Protein AF-A0A0N4X995-F1 (afdb_monomer_lite)

Sequence (383 aa):
MVPFNIDYQETLGSHFMSFIDLSMVNELYGCKKICEATKSAQCEMGGFPNPNDCSKCVCPGGYAGDTCNERPDEGCGSKIDATPEWKELTDVLGNYGVWQPLEDYTKCYYWIESPENTDIVVEIVSLVGHQAVDGCIFTGVEIKTNEDQKLTGFRFCAPQDAGKTLVSSSNRVPIITWNKIARSTTVLRFRHVPAAKPRPSSSTHRKTIERSTTTSSTKTPSSTAPTPSTAPPPCTTTDHPSSVLFQMSIAIVQAGSILYDTPATLDKLERLTKEATDKGAKLVLFPEAFIGGYPKGSDFGIVLGTRSMEGREEFSKYFNSAIEENGAESRRIAEIAITNNVFIVVGVVERSGGTLYCSVLTNTACSYGRRVVISLVTKSMIS

Radius of gyration: 27.76 Å; chains: 1; bounding box: 77×56×67 Å

Secondary structure (DSSP, 8-state):
---SSGGGGGGTT-SSPPHHHHHHHHHHTTGGGTS-TTTS----TT-EEETTEEEEEE--TT-BSTTS-B---SSB--EEE--SS-EEEEEEES-TT--S--SSPEEEEEEEE--TTEEEEEEEEEEET----GGG-SEEEEE---SSTTS--EEE--GGGTT-EEE-SSSEEEEEEEESSS-EEEEEEEEEEE-SSPPPP-------------------------PPPP-PPP-------S-------EEE------TT-HHHHHHHHHHHHHHHHHTT-SEEEPPTTTBT---TT--TTEETTEE-HHHHHHHHHHHHHSBPTTSHHHHHHHHHHHHTT-EEEEEEEEEETTEEEEEEEEE----SSS---EEEEEEEE--

Organism: Haemonchus placei (NCBI:txid6290)

pLDDT: mean 83.09, std 21.85, range [25.02, 98.69]

Structure (mmCIF, N/CA/C/O backbone):
data_AF-A0A0N4X995-F1
#
_entry.id   AF-A0A0N4X995-F1
#
loop_
_atom_site.group_PDB
_atom_site.id
_atom_site.type_symbol
_atom_site.label_atom_id
_atom_site.label_alt_id
_atom_site.label_comp_id
_atom_site.label_asym_id
_atom_site.label_entity_id
_atom_site.label_seq_id
_atom_site.pdbx_PDB_ins_code
_atom_site.Cartn_x
_atom_site.Cartn_y
_atom_site.Cartn_z
_atom_site.occupancy
_atom_site.B_iso_or_equiv
_atom_site.auth_seq_id
_atom_site.auth_comp_id
_atom_site.auth_asym_id
_atom_site.auth_atom_id
_atom_site.pdbx_PDB_model_num
ATOM 1 N N . MET A 1 1 ? -7.327 -13.529 2.791 1.00 57.66 1 MET A N 1
ATOM 2 C CA . MET A 1 1 ? -8.055 -12.453 2.080 1.00 57.66 1 MET A CA 1
ATOM 3 C C . MET A 1 1 ? -7.644 -12.542 0.618 1.00 57.66 1 MET A C 1
ATOM 5 O O . MET A 1 1 ? -6.466 -12.756 0.389 1.00 57.66 1 MET A O 1
ATOM 9 N N . VAL A 1 2 ? -8.572 -12.461 -0.337 1.00 74.75 2 VAL A N 1
ATOM 10 C CA . VAL A 1 2 ? -8.258 -12.496 -1.780 1.00 74.75 2 VAL A CA 1
ATOM 11 C C . VAL A 1 2 ? -8.734 -11.171 -2.380 1.00 74.75 2 VAL A C 1
ATOM 13 O O . VAL A 1 2 ? -9.873 -10.783 -2.101 1.00 74.75 2 VAL A O 1
ATOM 16 N N . PRO A 1 3 ? -7.895 -10.435 -3.126 1.00 78.69 3 PRO A N 1
ATOM 17 C CA . PRO A 1 3 ? -8.288 -9.158 -3.698 1.00 78.69 3 PRO A CA 1
ATOM 18 C C . PRO A 1 3 ? -9.277 -9.356 -4.850 1.00 78.69 3 PRO A C 1
ATOM 20 O O . PRO A 1 3 ? -9.243 -10.356 -5.562 1.00 78.69 3 PRO A O 1
ATOM 23 N N . PHE A 1 4 ? -10.149 -8.367 -5.062 1.00 83.75 4 PHE A N 1
ATOM 24 C CA . PHE A 1 4 ? -11.090 -8.377 -6.187 1.00 83.75 4 PHE A CA 1
ATOM 25 C C . PHE A 1 4 ? -10.369 -8.405 -7.544 1.00 83.75 4 PHE A C 1
ATOM 27 O O . PHE A 1 4 ? -10.799 -9.091 -8.467 1.00 83.75 4 PHE A O 1
ATOM 34 N N . ASN A 1 5 ? -9.259 -7.671 -7.657 1.00 86.81 5 ASN A N 1
ATOM 35 C CA . ASN A 1 5 ? -8.342 -7.789 -8.782 1.00 86.81 5 ASN A CA 1
ATOM 36 C C . ASN A 1 5 ? -7.167 -8.679 -8.364 1.00 86.81 5 ASN A C 1
ATOM 38 O O . ASN A 1 5 ? -6.407 -8.311 -7.469 1.00 86.81 5 ASN A O 1
ATOM 42 N N . ILE A 1 6 ? -7.029 -9.822 -9.034 1.00 89.06 6 ILE A N 1
ATOM 43 C CA . ILE A 1 6 ? -6.016 -10.838 -8.736 1.00 89.06 6 ILE A CA 1
ATOM 44 C C . ILE A 1 6 ? -4.581 -10.314 -8.868 1.00 89.06 6 ILE A C 1
ATOM 46 O O . ILE A 1 6 ? -3.686 -10.825 -8.209 1.00 89.06 6 ILE A O 1
ATOM 50 N N . ASP A 1 7 ? -4.361 -9.241 -9.628 1.00 89.94 7 ASP A N 1
ATOM 51 C CA . ASP A 1 7 ? -3.031 -8.644 -9.803 1.00 89.94 7 ASP A CA 1
ATOM 52 C C . ASP A 1 7 ? -2.503 -7.987 -8.518 1.00 89.94 7 ASP A C 1
ATOM 54 O O . ASP A 1 7 ? -1.326 -7.657 -8.421 1.00 89.94 7 ASP A O 1
ATOM 58 N N . TYR A 1 8 ? -3.365 -7.812 -7.511 1.00 90.00 8 TYR A N 1
ATOM 59 C CA . TYR A 1 8 ? -2.976 -7.377 -6.171 1.00 90.00 8 TYR A CA 1
ATOM 60 C C . TYR A 1 8 ? -2.635 -8.523 -5.218 1.00 90.00 8 TYR A C 1
ATOM 62 O O . TYR A 1 8 ? -2.315 -8.243 -4.063 1.00 90.00 8 TYR A O 1
ATOM 70 N N . GLN A 1 9 ? -2.726 -9.786 -5.650 1.00 89.19 9 GLN A N 1
ATOM 71 C CA . GLN A 1 9 ? -2.537 -10.945 -4.774 1.00 89.19 9 GLN A CA 1
ATOM 72 C C . GLN A 1 9 ? -1.200 -10.863 -4.027 1.00 89.19 9 GLN A C 1
ATOM 74 O O . GLN A 1 9 ? -1.191 -10.887 -2.800 1.00 89.19 9 GLN A O 1
ATOM 79 N N . GLU A 1 10 ? -0.110 -10.629 -4.757 1.00 89.06 10 GLU A N 1
ATOM 80 C CA . GLU A 1 10 ? 1.244 -10.512 -4.201 1.00 89.06 10 GLU A CA 1
ATOM 81 C C . GLU A 1 10 ? 1.564 -9.115 -3.640 1.00 89.06 10 GLU A C 1
ATOM 83 O O . GLU A 1 10 ? 2.607 -8.893 -3.026 1.00 89.06 10 GLU A O 1
ATOM 88 N N . THR A 1 11 ? 0.669 -8.138 -3.817 1.00 89.44 11 THR A N 1
ATOM 89 C CA . THR A 1 11 ? 0.800 -6.823 -3.172 1.00 89.44 11 THR A CA 1
ATOM 90 C C . THR A 1 11 ? 0.378 -6.886 -1.699 1.00 89.44 11 THR A C 1
ATOM 92 O O . THR A 1 11 ? 0.922 -6.148 -0.871 1.00 89.44 11 THR A O 1
ATOM 95 N N . LEU A 1 12 ? -0.579 -7.756 -1.357 1.00 84.69 12 LEU A N 1
ATOM 96 C CA . LEU A 1 12 ? -1.046 -7.957 0.016 1.00 84.69 12 LEU A CA 1
ATOM 97 C C . LEU A 1 12 ? 0.034 -8.632 0.871 1.00 84.69 12 LEU A C 1
ATOM 99 O O . LEU A 1 12 ? 0.728 -9.526 0.413 1.00 84.69 12 LEU A O 1
ATOM 103 N N . GLY A 1 13 ? 0.168 -8.211 2.132 1.00 82.06 13 GLY A N 1
ATOM 104 C CA . GLY A 1 13 ? 1.178 -8.762 3.051 1.00 82.06 13 GLY A CA 1
ATOM 105 C C . GLY A 1 13 ? 2.582 -8.174 2.881 1.00 82.06 13 GLY A C 1
ATOM 106 O O . GLY A 1 13 ? 3.519 -8.589 3.557 1.00 82.06 13 GLY A O 1
ATOM 107 N N . SER A 1 14 ? 2.746 -7.181 2.007 1.00 83.00 14 SER A N 1
ATOM 108 C CA . SER A 1 14 ? 4.043 -6.557 1.781 1.00 83.00 14 SER A CA 1
ATOM 109 C C . SER A 1 14 ? 4.506 -5.690 2.954 1.00 83.00 14 SER A C 1
ATOM 111 O O . SER A 1 14 ? 3.715 -5.003 3.596 1.00 83.00 14 SER A O 1
ATOM 113 N N . HIS A 1 15 ? 5.820 -5.659 3.187 1.00 85.44 15 HIS A N 1
ATOM 114 C CA . HIS A 1 15 ? 6.440 -4.866 4.256 1.00 85.44 15 HIS A CA 1
ATOM 115 C C . HIS A 1 15 ? 6.644 -3.386 3.887 1.00 85.44 15 HIS A C 1
ATOM 117 O O . HIS A 1 15 ? 7.156 -2.609 4.693 1.00 85.44 15 HIS A O 1
ATOM 123 N N . PHE A 1 16 ? 6.279 -2.972 2.671 1.00 83.00 16 PHE A N 1
ATOM 124 C CA . PHE A 1 16 ? 6.292 -1.560 2.300 1.00 83.00 16 PHE A CA 1
ATOM 125 C C . PHE A 1 16 ? 5.022 -0.871 2.782 1.00 83.00 16 PHE A C 1
ATOM 127 O O . PHE A 1 16 ? 3.922 -1.248 2.379 1.00 83.00 16 PHE A O 1
ATOM 134 N N . MET A 1 17 ? 5.184 0.198 3.560 1.00 83.88 17 MET A N 1
ATOM 135 C CA . MET A 1 17 ? 4.077 1.091 3.888 1.00 83.88 17 MET A CA 1
ATOM 136 C C . MET A 1 17 ? 3.502 1.699 2.603 1.00 83.88 17 MET A C 1
ATOM 138 O O . MET A 1 17 ? 4.248 2.250 1.787 1.00 83.88 17 MET A O 1
ATOM 142 N N . SER A 1 18 ? 2.185 1.595 2.406 1.00 87.94 18 SER A N 1
ATOM 143 C CA . SER A 1 18 ? 1.546 2.225 1.253 1.00 87.94 18 SER A CA 1
ATOM 144 C C . SER A 1 18 ? 1.486 3.742 1.447 1.00 87.94 18 SER A C 1
ATOM 146 O O . SER A 1 18 ? 1.363 4.253 2.565 1.00 87.94 18 SER A O 1
ATOM 148 N N . PHE A 1 19 ? 1.546 4.493 0.346 1.00 93.62 19 PHE A N 1
ATOM 149 C CA . PHE A 1 19 ? 1.392 5.947 0.412 1.00 93.62 19 PHE A CA 1
ATOM 150 C C . PHE A 1 19 ? 0.008 6.350 0.940 1.00 93.62 19 PHE A C 1
ATOM 152 O O . PHE A 1 19 ? -0.126 7.365 1.623 1.00 93.62 19 PHE A O 1
ATOM 159 N N . ILE A 1 20 ? -1.023 5.550 0.656 1.00 90.44 20 ILE A N 1
ATOM 160 C CA . ILE A 1 20 ? -2.373 5.800 1.159 1.00 90.44 20 ILE A CA 1
ATOM 161 C C . ILE A 1 20 ? -2.419 5.672 2.675 1.00 90.44 20 ILE A C 1
ATOM 163 O O . ILE A 1 20 ? -2.987 6.560 3.301 1.00 90.44 20 ILE A O 1
ATOM 167 N N . ASP A 1 21 ? -1.778 4.665 3.269 1.00 87.06 21 ASP A N 1
ATOM 168 C CA . ASP A 1 21 ? -1.725 4.534 4.729 1.00 87.06 21 ASP A CA 1
ATOM 169 C C . ASP A 1 21 ? -1.067 5.768 5.353 1.00 87.06 21 ASP A C 1
ATOM 171 O O . ASP A 1 21 ? -1.626 6.393 6.256 1.00 87.06 21 ASP A O 1
ATOM 175 N N . LEU A 1 22 ? 0.077 6.190 4.802 1.00 89.19 22 LEU A N 1
ATOM 176 C CA . LEU A 1 22 ? 0.775 7.397 5.244 1.00 89.19 22 LEU A CA 1
ATOM 177 C C . LEU A 1 22 ? -0.113 8.646 5.114 1.00 89.19 22 LEU A C 1
ATOM 179 O O . LEU A 1 22 ? -0.210 9.454 6.041 1.00 89.19 22 LEU A O 1
ATOM 183 N N . SER A 1 23 ? -0.787 8.801 3.976 1.00 91.88 23 SER A N 1
ATOM 184 C CA . SER A 1 23 ? -1.683 9.922 3.692 1.00 91.88 23 SER A CA 1
ATOM 185 C C . SER A 1 23 ? -2.920 9.919 4.594 1.00 91.88 23 SER A C 1
ATOM 187 O O . SER A 1 23 ? -3.339 10.980 5.056 1.00 91.88 23 SER A O 1
ATOM 189 N N . MET A 1 24 ? -3.494 8.751 4.886 1.00 87.38 24 MET A N 1
ATOM 190 C CA . MET A 1 24 ? -4.650 8.586 5.769 1.00 87.38 24 MET A CA 1
ATOM 191 C C . MET A 1 24 ? -4.296 8.891 7.221 1.00 87.38 24 MET A C 1
ATOM 193 O O . MET A 1 24 ? -5.057 9.579 7.895 1.00 87.38 24 MET A O 1
ATOM 197 N N . VAL A 1 25 ? -3.130 8.450 7.699 1.00 87.81 25 VAL A N 1
ATOM 198 C CA . VAL A 1 25 ? -2.635 8.804 9.038 1.00 87.81 25 VAL A CA 1
ATOM 199 C C . VAL A 1 25 ? -2.442 10.319 9.146 1.00 87.81 25 VAL A C 1
ATOM 201 O O . VAL A 1 25 ? -2.948 10.939 10.080 1.00 87.81 25 VAL A O 1
ATOM 204 N N . ASN A 1 26 ? -1.794 10.946 8.159 1.00 91.56 26 ASN A N 1
ATOM 205 C CA . ASN A 1 26 ? -1.610 12.402 8.137 1.00 91.56 26 ASN A CA 1
ATOM 206 C C . ASN A 1 26 ? -2.940 13.172 8.059 1.00 91.56 26 ASN A C 1
ATOM 208 O O . ASN A 1 26 ? -3.043 14.277 8.590 1.00 91.56 26 ASN A O 1
ATOM 212 N N . GLU A 1 27 ? -3.960 12.607 7.412 1.00 90.31 27 GLU A N 1
ATOM 213 C CA . GLU A 1 27 ? -5.317 13.163 7.413 1.00 90.31 27 GLU A CA 1
ATOM 214 C C . GLU A 1 27 ? -5.953 13.074 8.806 1.00 90.31 27 GLU A C 1
ATOM 216 O O . GLU A 1 27 ? -6.427 14.077 9.342 1.00 90.31 27 GLU A O 1
ATOM 221 N N . LEU A 1 28 ? -5.924 11.880 9.406 1.00 88.44 28 LEU A N 1
ATOM 222 C CA . LEU A 1 28 ? -6.563 11.571 10.683 1.00 88.44 28 LEU A CA 1
ATOM 223 C C . LEU A 1 28 ? -6.030 12.447 11.821 1.00 88.44 28 LEU A C 1
ATOM 225 O O . LEU A 1 28 ? -6.810 12.946 12.629 1.00 88.44 28 LEU A O 1
ATOM 229 N N . TYR A 1 29 ? -4.715 12.661 11.863 1.00 89.38 29 TYR A N 1
ATOM 230 C CA . TYR A 1 29 ? -4.066 13.498 12.875 1.00 89.38 29 TYR A CA 1
ATOM 231 C C . TYR A 1 29 ? -4.008 14.987 12.496 1.00 89.38 29 TYR A C 1
ATOM 233 O O . TYR A 1 29 ? -3.422 15.788 13.219 1.00 89.38 29 TYR A O 1
ATOM 241 N N . GLY A 1 30 ? -4.626 15.387 11.379 1.00 90.06 30 GLY A N 1
ATOM 242 C CA . GLY A 1 30 ? -4.701 16.785 10.958 1.00 90.06 30 GLY A CA 1
ATOM 243 C C . GLY A 1 30 ? -3.378 17.378 10.465 1.00 90.06 30 GLY A C 1
ATOM 244 O O . GLY A 1 30 ? -3.298 18.591 10.282 1.00 90.06 30 GLY A O 1
ATOM 245 N N . CYS A 1 31 ? -2.361 16.557 10.196 1.00 92.00 31 CYS A N 1
ATOM 246 C CA . CYS A 1 31 ? -1.045 17.001 9.735 1.00 92.00 31 CYS A CA 1
ATOM 247 C C . CYS A 1 31 ? -1.127 17.750 8.399 1.00 92.00 31 CYS A C 1
ATOM 249 O O . CYS A 1 31 ? -0.469 18.770 8.219 1.00 92.00 31 CYS A O 1
ATOM 251 N N . LYS A 1 32 ? -2.008 17.326 7.483 1.00 92.00 32 LYS A N 1
ATOM 252 C CA . LYS A 1 32 ? -2.186 18.011 6.188 1.00 92.00 32 LYS A CA 1
ATOM 253 C C . LYS A 1 32 ? -2.759 19.427 6.299 1.00 92.00 32 LYS A C 1
ATOM 255 O O . LYS A 1 32 ? -2.715 20.173 5.329 1.00 92.00 32 LYS A O 1
ATOM 260 N N . LYS A 1 33 ? -3.301 19.801 7.464 1.00 93.00 33 LYS A N 1
ATOM 261 C CA . LYS A 1 33 ? -3.848 21.141 7.729 1.00 93.00 33 LYS A CA 1
ATOM 262 C C . LYS A 1 33 ? -2.796 22.118 8.254 1.00 93.00 33 LYS A C 1
ATOM 264 O O . LYS A 1 33 ? -3.089 23.305 8.341 1.00 93.00 33 LYS A O 1
ATOM 269 N N . ILE A 1 34 ? -1.606 21.630 8.617 1.00 94.06 34 ILE A N 1
ATOM 270 C CA . ILE A 1 34 ? -0.501 22.458 9.125 1.00 94.06 34 ILE A CA 1
ATOM 271 C C . ILE A 1 34 ? -0.022 23.425 8.037 1.00 94.06 34 ILE A C 1
ATOM 273 O O . ILE A 1 34 ? 0.238 24.594 8.307 1.00 94.06 34 ILE A O 1
ATOM 277 N N . CYS A 1 35 ? 0.050 22.941 6.799 1.00 93.56 35 CYS A N 1
ATOM 278 C CA . CYS A 1 35 ? 0.513 23.708 5.655 1.00 93.56 35 CYS A CA 1
ATOM 279 C C . CYS A 1 35 ? -0.642 24.454 4.969 1.00 93.56 35 CYS A C 1
ATOM 281 O O . CYS A 1 35 ? -1.613 23.851 4.510 1.00 93.56 35 CYS A O 1
ATOM 283 N N . GLU A 1 36 ? -0.537 25.782 4.867 1.00 92.75 36 GLU A N 1
ATOM 284 C CA . GLU A 1 36 ? -1.524 26.608 4.162 1.00 92.75 36 GLU A CA 1
ATOM 285 C C . GLU A 1 36 ? -1.466 26.357 2.648 1.00 92.75 36 GLU A C 1
ATOM 287 O O . GLU A 1 36 ? -0.438 26.592 2.007 1.00 92.75 36 GLU A O 1
ATOM 292 N N . ALA A 1 37 ? -2.586 25.946 2.048 1.00 86.75 37 ALA A N 1
ATOM 293 C CA . ALA A 1 37 ? -2.642 25.506 0.649 1.00 86.75 37 ALA A CA 1
ATOM 294 C C . ALA A 1 37 ? -2.128 26.534 -0.382 1.00 86.75 37 ALA A C 1
ATOM 296 O O . ALA A 1 37 ? -1.611 26.149 -1.426 1.00 86.75 37 ALA A O 1
ATOM 297 N N . THR A 1 38 ? -2.254 27.837 -0.107 1.00 89.00 38 THR A N 1
ATOM 298 C CA . THR A 1 38 ? -1.846 28.913 -1.030 1.00 89.00 38 THR A CA 1
ATOM 299 C C . THR A 1 38 ? -0.364 29.272 -0.957 1.00 89.00 38 THR A C 1
ATOM 301 O O . THR A 1 38 ? 0.142 29.907 -1.879 1.00 89.00 38 THR A O 1
ATOM 304 N N . LYS A 1 39 ? 0.324 28.904 0.129 1.00 90.94 39 LYS A N 1
ATOM 305 C CA . LYS A 1 39 ? 1.747 29.216 0.359 1.00 90.94 39 LYS A CA 1
ATOM 306 C C . LYS A 1 39 ? 2.654 27.994 0.253 1.00 90.94 39 LYS A C 1
ATOM 308 O O . LYS A 1 39 ? 3.869 28.145 0.214 1.00 90.94 39 LYS A O 1
ATOM 313 N N . SER A 1 40 ? 2.063 26.806 0.250 1.00 93.81 40 SER A N 1
ATOM 314 C CA . SER A 1 40 ? 2.785 25.538 0.266 1.00 93.81 40 SER A CA 1
ATOM 315 C C . SER A 1 40 ? 3.053 25.024 -1.146 1.00 93.81 40 SER A C 1
ATOM 317 O O . SER A 1 40 ? 2.428 25.469 -2.117 1.00 93.81 40 SER A O 1
ATOM 319 N N . ALA A 1 41 ? 3.967 24.060 -1.248 1.00 93.94 41 ALA A N 1
ATOM 320 C CA . ALA A 1 41 ? 4.269 23.367 -2.492 1.00 93.94 41 ALA A CA 1
ATOM 321 C C . ALA A 1 41 ? 3.005 22.791 -3.146 1.00 93.94 41 ALA A C 1
ATOM 323 O O . ALA A 1 41 ? 2.126 22.237 -2.479 1.00 93.94 41 ALA A O 1
ATOM 324 N N . GLN A 1 42 ? 2.918 22.929 -4.468 1.00 95.69 42 GLN A N 1
ATOM 325 C CA . GLN A 1 42 ? 1.832 22.356 -5.258 1.00 95.69 42 GLN A CA 1
ATOM 326 C C . GLN A 1 42 ? 2.232 20.941 -5.668 1.00 95.69 42 GLN A C 1
ATOM 328 O O . GLN A 1 42 ? 2.971 20.747 -6.629 1.00 95.69 42 GLN A O 1
ATOM 333 N N . CYS A 1 43 ? 1.785 19.965 -4.885 1.00 95.56 43 CYS A N 1
ATOM 334 C CA . CYS A 1 43 ? 2.167 18.572 -5.064 1.00 95.56 43 CYS A CA 1
ATOM 335 C C . CYS A 1 43 ? 1.434 17.929 -6.241 1.00 95.56 43 CYS A C 1
ATOM 337 O O . CYS A 1 43 ? 0.206 17.967 -6.327 1.00 95.56 43 CYS A O 1
ATOM 339 N N . GLU A 1 44 ? 2.193 17.288 -7.118 1.00 95.44 44 GLU A N 1
ATOM 340 C CA . GLU A 1 44 ? 1.686 16.513 -8.240 1.00 95.44 44 GLU A CA 1
ATOM 341 C C . GLU A 1 44 ? 1.445 15.047 -7.841 1.00 95.44 44 GLU A C 1
ATOM 343 O O . GLU A 1 44 ? 1.755 14.607 -6.730 1.00 95.44 44 GLU A O 1
ATOM 348 N N . MET A 1 45 ? 0.839 14.278 -8.749 1.00 93.94 45 MET A N 1
ATOM 349 C CA . MET A 1 45 ? 0.641 12.822 -8.629 1.00 93.94 45 MET A CA 1
ATOM 350 C C . MET A 1 45 ? -0.129 12.361 -7.380 1.00 93.94 45 MET A C 1
ATOM 352 O O . MET A 1 45 ? -0.124 11.183 -7.036 1.00 93.94 45 MET A O 1
ATOM 356 N N . GLY A 1 46 ? -0.845 13.276 -6.720 1.00 92.56 46 GLY A N 1
ATOM 357 C CA . GLY A 1 46 ? -1.601 13.001 -5.498 1.00 92.56 46 GLY A CA 1
ATOM 358 C C . GLY A 1 46 ? -0.780 13.083 -4.207 1.00 92.56 46 GLY A C 1
ATOM 359 O O . GLY A 1 46 ? -1.262 12.624 -3.168 1.00 92.56 46 GLY A O 1
ATOM 360 N N . GLY A 1 47 ? 0.425 13.663 -4.261 1.00 95.12 47 GLY A N 1
ATOM 361 C CA . GLY A 1 47 ? 1.209 14.043 -3.086 1.00 95.12 47 GLY A CA 1
ATOM 362 C C . GLY A 1 47 ? 0.515 15.095 -2.209 1.00 95.12 47 GLY A C 1
ATOM 363 O O . GLY A 1 47 ? -0.492 15.690 -2.598 1.00 95.12 47 GLY A O 1
ATOM 364 N N . PHE A 1 48 ? 1.059 15.345 -1.017 1.00 95.75 48 PHE A N 1
ATOM 365 C CA . PHE A 1 48 ? 0.584 16.414 -0.126 1.00 95.75 48 PHE A CA 1
ATOM 366 C C . PHE A 1 48 ? 1.753 17.171 0.525 1.00 95.75 48 PHE A C 1
ATOM 368 O O . PHE A 1 48 ? 2.821 16.577 0.688 1.00 95.75 48 PHE A O 1
ATOM 375 N N . PRO A 1 49 ? 1.583 18.456 0.900 1.00 96.75 49 PRO A N 1
ATOM 376 C CA . PRO A 1 49 ? 2.656 19.233 1.517 1.00 96.75 49 PRO A CA 1
ATOM 377 C C . PRO A 1 49 ? 3.172 18.582 2.798 1.00 96.75 49 PRO A C 1
ATOM 379 O O . PRO A 1 49 ? 2.388 18.120 3.630 1.00 96.75 49 PRO A O 1
ATOM 382 N N . ASN A 1 50 ? 4.490 18.547 2.962 1.00 95.81 50 ASN A N 1
ATOM 383 C CA . ASN A 1 50 ? 5.121 17.941 4.119 1.00 95.81 50 ASN A CA 1
ATOM 384 C C . ASN A 1 50 ? 4.872 18.813 5.365 1.00 95.81 50 ASN A C 1
ATOM 386 O O . ASN A 1 50 ? 5.273 19.974 5.382 1.00 95.81 50 ASN A O 1
ATOM 390 N N . PRO A 1 51 ? 4.247 18.281 6.432 1.00 94.62 51 PRO A N 1
ATOM 391 C CA . PRO A 1 51 ? 3.924 19.057 7.632 1.00 94.62 51 PRO A CA 1
ATOM 392 C C . PRO A 1 51 ? 5.153 19.598 8.379 1.00 94.62 51 PRO A C 1
ATOM 394 O O . PRO A 1 51 ? 5.020 20.551 9.141 1.00 94.62 51 PRO A O 1
ATOM 397 N N . ASN A 1 52 ? 6.332 19.005 8.170 1.00 94.25 52 ASN A N 1
ATOM 398 C CA . ASN A 1 52 ? 7.590 19.479 8.750 1.00 94.25 52 ASN A CA 1
ATOM 399 C C . ASN A 1 52 ? 8.302 20.511 7.858 1.00 94.25 52 ASN A C 1
ATOM 401 O O . ASN A 1 52 ? 9.177 21.226 8.338 1.00 94.25 52 ASN A O 1
ATOM 405 N N . ASP A 1 53 ? 7.944 20.580 6.573 1.00 95.69 53 ASP A N 1
ATOM 406 C CA . ASP A 1 53 ? 8.501 21.512 5.591 1.00 95.69 53 ASP A CA 1
ATOM 407 C C . ASP A 1 53 ? 7.498 21.740 4.449 1.00 95.69 53 ASP A C 1
ATOM 409 O O . ASP A 1 53 ? 7.471 21.013 3.455 1.00 95.69 53 ASP A O 1
ATOM 413 N N . CYS A 1 54 ? 6.670 22.780 4.574 1.00 96.00 54 CYS A N 1
ATOM 414 C CA . CYS A 1 54 ? 5.602 23.062 3.612 1.00 96.00 54 CYS A CA 1
ATOM 415 C C . CYS A 1 54 ? 6.103 23.462 2.210 1.00 96.00 54 CYS A C 1
ATOM 417 O O . CYS A 1 54 ? 5.286 23.601 1.296 1.00 96.00 54 CYS A O 1
ATOM 419 N N . SER A 1 55 ? 7.415 23.663 2.025 1.00 96.12 55 SER A N 1
ATOM 420 C CA . SER A 1 55 ? 8.021 23.908 0.711 1.00 96.12 55 SER A CA 1
ATOM 421 C C . SER A 1 55 ? 8.261 22.628 -0.094 1.00 96.12 55 SER A C 1
ATOM 423 O O . SER A 1 55 ? 8.567 22.709 -1.281 1.00 96.12 55 SER A O 1
ATOM 425 N N . LYS A 1 56 ? 8.064 21.458 0.527 1.00 96.62 56 LYS A N 1
ATOM 426 C CA . LYS A 1 56 ? 8.255 20.142 -0.085 1.00 96.62 56 LYS A CA 1
ATOM 427 C C . LYS A 1 56 ? 7.009 19.285 0.023 1.00 96.62 56 LYS A C 1
ATOM 429 O O . LYS A 1 56 ? 6.173 19.468 0.909 1.00 96.62 56 LYS A O 1
ATOM 434 N N . CYS A 1 57 ? 6.916 18.294 -0.848 1.00 97.06 57 CYS A N 1
ATOM 435 C CA . CYS A 1 57 ? 5.829 17.332 -0.863 1.00 97.06 57 CYS A CA 1
ATOM 436 C C . CYS A 1 57 ? 6.248 15.971 -0.301 1.00 97.06 57 CYS A C 1
ATOM 438 O O . CYS A 1 57 ? 7.374 15.512 -0.470 1.00 97.06 57 CYS A O 1
ATOM 440 N N . VAL A 1 58 ? 5.299 15.297 0.345 1.00 96.31 58 VAL A N 1
ATOM 441 C CA . VAL A 1 58 ? 5.351 13.854 0.589 1.00 96.31 58 VAL A CA 1
ATOM 442 C C . VAL A 1 58 ? 4.749 13.167 -0.632 1.00 96.31 58 VAL A C 1
ATOM 444 O O . VAL A 1 58 ? 3.586 13.409 -0.973 1.00 96.31 58 VAL A O 1
ATOM 447 N N . CYS A 1 59 ? 5.541 12.321 -1.288 1.00 96.69 59 CYS A N 1
ATOM 448 C CA . CYS A 1 59 ? 5.217 11.782 -2.605 1.00 96.69 59 CYS A CA 1
ATOM 449 C C . CYS A 1 59 ? 4.780 10.314 -2.573 1.00 96.69 59 CYS A C 1
ATOM 451 O O . CYS A 1 59 ? 5.269 9.541 -1.743 1.00 96.69 59 CYS A O 1
ATOM 453 N N . PRO A 1 60 ? 3.883 9.896 -3.486 1.00 96.06 60 PRO A N 1
ATOM 454 C CA . PRO A 1 60 ? 3.608 8.484 -3.699 1.00 96.06 60 PRO A CA 1
ATOM 455 C C . PRO A 1 60 ? 4.855 7.717 -4.142 1.00 96.06 60 PRO A C 1
ATOM 457 O O . PRO A 1 60 ? 5.748 8.267 -4.784 1.00 96.06 60 PRO A O 1
ATOM 460 N N . GLY A 1 61 ? 4.887 6.415 -3.845 1.00 93.06 61 GLY A N 1
ATOM 461 C CA . GLY A 1 61 ? 5.988 5.543 -4.251 1.00 93.06 61 GLY A CA 1
ATOM 462 C C . GLY A 1 61 ? 6.261 5.622 -5.757 1.00 93.06 61 GLY A C 1
ATOM 463 O O . GLY A 1 61 ? 5.329 5.571 -6.563 1.00 93.06 61 GLY A O 1
ATOM 464 N N . GLY A 1 62 ? 7.540 5.760 -6.114 1.00 94.75 62 GLY A N 1
ATOM 465 C CA . GLY A 1 62 ? 7.992 5.962 -7.494 1.00 94.75 62 GLY A CA 1
ATOM 466 C C . GLY A 1 62 ? 8.081 7.429 -7.931 1.00 94.75 62 GLY A C 1
ATOM 467 O O . GLY A 1 62 ? 8.531 7.674 -9.048 1.00 94.75 62 GLY A O 1
ATOM 468 N N . TYR A 1 63 ? 7.713 8.383 -7.069 1.00 96.62 63 TYR A N 1
ATOM 469 C CA . TYR A 1 63 ? 7.823 9.828 -7.295 1.00 96.62 63 TYR A CA 1
ATOM 470 C C . TYR A 1 63 ? 8.624 10.502 -6.174 1.00 96.62 63 TYR A C 1
ATOM 472 O O . TYR A 1 63 ? 8.606 10.052 -5.029 1.00 96.62 63 TYR A O 1
ATOM 480 N N . ALA A 1 64 ? 9.322 11.581 -6.510 1.00 96.12 64 ALA A N 1
ATOM 481 C CA . ALA A 1 64 ? 10.174 12.362 -5.621 1.00 96.12 64 ALA A CA 1
ATOM 482 C C . ALA A 1 64 ? 10.270 13.826 -6.094 1.00 96.12 64 ALA A C 1
ATOM 484 O O . ALA A 1 64 ? 9.514 14.265 -6.967 1.00 96.12 64 ALA A O 1
ATOM 485 N N . GLY A 1 65 ? 11.208 14.571 -5.511 1.00 95.25 65 GLY A N 1
ATOM 486 C CA . GLY A 1 65 ? 11.381 16.004 -5.729 1.00 95.25 65 GLY A CA 1
ATOM 487 C C . GLY A 1 65 ? 10.437 16.833 -4.863 1.00 95.25 65 GLY A C 1
ATOM 488 O O . GLY A 1 65 ? 9.536 16.305 -4.205 1.00 95.25 65 GLY A O 1
ATOM 489 N N . ASP A 1 66 ? 10.624 18.149 -4.885 1.00 95.81 66 ASP A N 1
ATOM 490 C CA . ASP A 1 66 ? 9.870 19.063 -4.020 1.00 95.81 66 ASP A CA 1
ATOM 491 C C . ASP A 1 66 ? 8.367 19.085 -4.356 1.00 95.81 66 ASP A C 1
ATOM 493 O O . ASP A 1 66 ? 7.555 19.390 -3.486 1.00 95.81 66 ASP A O 1
ATOM 497 N N . THR A 1 67 ? 7.984 18.703 -5.582 1.00 96.88 67 THR A N 1
ATOM 498 C CA . THR A 1 67 ? 6.590 18.682 -6.066 1.00 96.88 67 THR A CA 1
ATOM 499 C C . THR A 1 67 ? 6.092 17.309 -6.527 1.00 96.88 67 THR A C 1
ATOM 501 O O . THR A 1 67 ? 4.999 17.224 -7.078 1.00 96.88 67 THR A O 1
ATOM 504 N N . CYS A 1 68 ? 6.832 16.219 -6.300 1.00 97.06 68 CYS A N 1
ATOM 505 C CA . CYS A 1 68 ? 6.475 14.868 -6.775 1.00 97.06 68 CYS A CA 1
ATOM 506 C C . CYS A 1 68 ? 6.473 14.677 -8.304 1.00 97.06 68 CYS A C 1
ATOM 508 O O . CYS A 1 68 ? 5.849 13.740 -8.807 1.00 97.06 68 CYS A O 1
ATOM 510 N N . ASN A 1 69 ? 7.176 15.536 -9.049 1.00 95.75 69 ASN A N 1
ATOM 511 C CA . ASN A 1 69 ? 7.334 15.426 -10.505 1.00 95.75 69 ASN A CA 1
ATOM 512 C C . ASN A 1 69 ? 8.741 14.969 -10.923 1.00 95.75 69 ASN A C 1
ATOM 514 O O . ASN A 1 69 ? 9.129 15.042 -12.091 1.00 95.75 69 ASN A O 1
ATOM 518 N N . GLU A 1 70 ? 9.509 14.438 -9.979 1.00 96.38 70 GLU A N 1
ATOM 519 C CA . GLU A 1 70 ? 10.827 13.878 -10.240 1.00 96.38 70 GLU A CA 1
ATOM 520 C C . GLU A 1 70 ? 10.854 12.386 -9.931 1.00 96.38 70 GLU A C 1
ATOM 522 O O . GLU A 1 70 ? 10.048 11.857 -9.161 1.00 96.38 70 GLU A O 1
ATOM 527 N N . ARG A 1 71 ? 11.784 11.689 -10.577 1.00 96.44 71 ARG A N 1
ATOM 528 C CA . ARG A 1 71 ? 12.059 10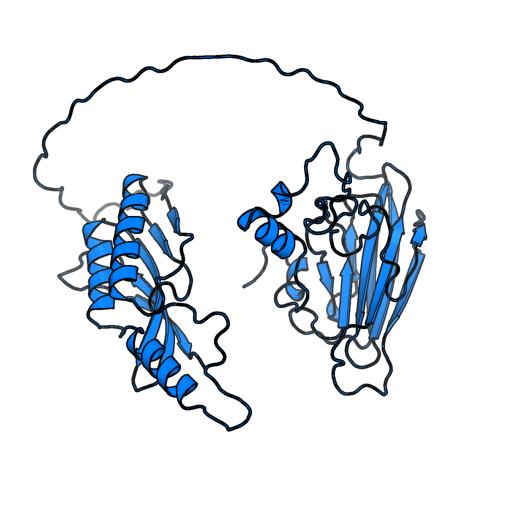.284 -10.297 1.00 96.44 71 ARG A CA 1
ATOM 529 C C . ARG A 1 71 ? 12.918 10.235 -9.031 1.00 96.44 71 ARG A C 1
ATOM 531 O O . ARG A 1 71 ? 13.831 11.048 -8.933 1.00 96.44 71 ARG A O 1
ATOM 538 N N . PRO A 1 72 ? 12.684 9.301 -8.097 1.00 96.12 72 PRO A N 1
ATOM 539 C CA . PRO A 1 72 ? 13.577 9.123 -6.960 1.00 96.12 72 PRO A CA 1
ATOM 540 C C . PRO A 1 72 ? 15.026 8.897 -7.411 1.00 96.12 72 PRO A C 1
ATOM 542 O O . PRO A 1 72 ? 15.291 8.029 -8.245 1.00 96.12 72 PRO A O 1
ATOM 545 N N . ASP A 1 73 ? 15.946 9.680 -6.851 1.00 90.06 73 ASP A N 1
ATOM 546 C CA . ASP A 1 73 ? 17.384 9.570 -7.129 1.00 90.06 73 ASP A CA 1
ATOM 547 C C . ASP A 1 73 ? 18.112 8.633 -6.157 1.00 90.06 73 ASP A C 1
ATOM 549 O O . ASP A 1 73 ? 19.243 8.229 -6.415 1.00 90.06 73 ASP A O 1
ATOM 553 N N . GLU A 1 74 ? 17.458 8.239 -5.062 1.00 87.31 74 GLU A N 1
ATOM 554 C CA . GLU A 1 74 ? 17.978 7.231 -4.141 1.00 87.31 74 GLU A CA 1
ATOM 555 C C . GLU A 1 74 ? 18.036 5.854 -4.820 1.00 87.31 74 GLU A C 1
ATOM 557 O O . GLU A 1 74 ? 17.032 5.348 -5.325 1.00 87.31 74 GLU A O 1
ATOM 562 N N . GLY A 1 75 ? 19.210 5.222 -4.801 1.00 89.00 75 GLY A N 1
ATOM 563 C CA . GLY A 1 75 ? 19.429 3.909 -5.404 1.00 89.00 75 GLY A CA 1
ATOM 564 C C . GLY A 1 75 ? 19.830 3.992 -6.878 1.00 89.00 75 GLY A C 1
ATOM 565 O O . GLY A 1 75 ? 20.762 4.705 -7.241 1.00 89.00 75 GLY A O 1
ATOM 566 N N . CYS A 1 76 ? 19.176 3.197 -7.721 1.00 94.56 76 CYS A N 1
ATOM 567 C CA . CYS A 1 76 ? 19.513 3.023 -9.137 1.00 94.56 76 CYS A CA 1
ATOM 568 C C . CYS A 1 76 ? 18.304 3.249 -10.058 1.00 94.56 76 CYS A C 1
ATOM 570 O O . CYS A 1 76 ? 17.211 3.595 -9.611 1.00 94.56 76 CYS A O 1
ATOM 572 N N . GLY A 1 77 ? 18.502 3.064 -11.363 1.00 95.81 77 GLY A N 1
ATOM 573 C CA . GLY A 1 77 ? 17.466 3.178 -12.389 1.00 95.81 77 GLY A CA 1
ATOM 574 C C . GLY A 1 77 ? 17.575 4.441 -13.244 1.00 95.81 77 GLY A C 1
ATOM 575 O O . GLY A 1 77 ? 18.514 5.225 -13.114 1.00 95.81 77 GLY A O 1
ATOM 576 N N . SER A 1 78 ? 16.645 4.606 -14.183 1.00 96.75 78 SER A N 1
ATOM 577 C CA . SER A 1 78 ? 16.711 5.661 -15.199 1.00 96.75 78 SER A CA 1
ATOM 578 C C . SER A 1 78 ? 15.345 6.002 -15.797 1.00 96.75 78 SER A C 1
ATOM 580 O O . SER A 1 78 ? 14.362 5.278 -15.633 1.00 96.75 78 SER A O 1
ATOM 582 N N . LYS A 1 79 ? 15.282 7.133 -16.505 1.00 97.62 79 LYS A N 1
ATOM 583 C CA . LYS A 1 79 ? 14.151 7.472 -17.377 1.00 97.62 79 LYS A CA 1
ATOM 584 C C . LYS A 1 79 ? 14.365 6.820 -18.740 1.00 97.62 79 LYS A C 1
ATOM 586 O O . LYS A 1 79 ? 15.482 6.848 -19.259 1.00 97.62 79 LYS A O 1
ATOM 591 N N . ILE A 1 80 ? 13.320 6.218 -19.296 1.00 97.88 80 ILE A N 1
ATOM 592 C CA . ILE A 1 80 ? 13.382 5.490 -20.560 1.00 97.88 80 ILE A CA 1
ATOM 593 C C . ILE A 1 80 ? 12.171 5.845 -21.414 1.00 97.88 80 ILE A C 1
ATOM 595 O O . ILE A 1 80 ? 11.033 5.564 -21.044 1.00 97.88 80 ILE A O 1
ATOM 599 N N . ASP A 1 81 ? 12.428 6.388 -22.599 1.00 98.00 81 ASP A N 1
ATOM 600 C CA . ASP A 1 81 ? 11.372 6.647 -23.570 1.00 98.00 81 ASP A CA 1
ATOM 601 C C . ASP A 1 81 ? 10.927 5.340 -24.236 1.00 98.00 81 ASP A C 1
ATOM 603 O O . ASP A 1 81 ? 11.730 4.588 -24.817 1.00 98.00 81 ASP A O 1
ATOM 607 N N . ALA A 1 82 ? 9.631 5.062 -24.144 1.00 97.56 82 ALA A N 1
ATOM 608 C CA . ALA A 1 82 ? 8.968 4.017 -24.897 1.00 97.56 82 ALA A CA 1
ATOM 609 C C . ALA A 1 82 ? 8.872 4.413 -26.374 1.00 97.56 82 ALA A C 1
ATOM 611 O O . ALA A 1 82 ? 8.712 5.583 -26.718 1.00 97.56 82 ALA A O 1
ATOM 612 N N . THR A 1 83 ? 8.894 3.411 -27.248 1.00 97.75 83 THR A N 1
ATOM 613 C CA . THR A 1 83 ? 8.588 3.547 -28.680 1.00 97.75 83 THR A CA 1
ATOM 614 C C . THR A 1 83 ? 7.366 2.681 -29.024 1.00 97.75 83 THR A C 1
ATOM 616 O O . THR A 1 83 ? 6.892 1.934 -28.162 1.00 97.75 83 THR A O 1
ATOM 619 N N . PRO A 1 84 ? 6.808 2.757 -30.250 1.00 97.38 84 PRO A N 1
ATOM 620 C CA . PRO A 1 84 ? 5.739 1.845 -30.672 1.00 97.38 84 PRO A CA 1
ATOM 621 C C . PRO A 1 84 ? 6.202 0.381 -30.770 1.00 97.38 84 PRO A C 1
ATOM 623 O O . PRO A 1 84 ? 5.387 -0.546 -30.764 1.00 97.38 84 PRO A O 1
ATOM 626 N N . GLU A 1 85 ? 7.515 0.183 -30.879 1.00 98.00 85 GLU A N 1
ATOM 627 C CA . GLU A 1 85 ? 8.193 -1.107 -30.925 1.00 98.00 85 GLU A CA 1
ATOM 628 C C . GLU A 1 85 ? 8.514 -1.599 -29.512 1.00 98.00 85 GLU A C 1
ATOM 630 O O . GLU A 1 85 ? 8.702 -0.812 -28.585 1.00 98.00 85 GLU A O 1
ATOM 635 N N . TRP A 1 86 ? 8.589 -2.918 -29.338 1.00 98.19 86 TRP A N 1
ATOM 636 C CA . TRP A 1 86 ? 8.961 -3.502 -28.054 1.00 98.19 86 TRP A CA 1
ATOM 637 C C . TRP A 1 86 ? 10.419 -3.190 -27.71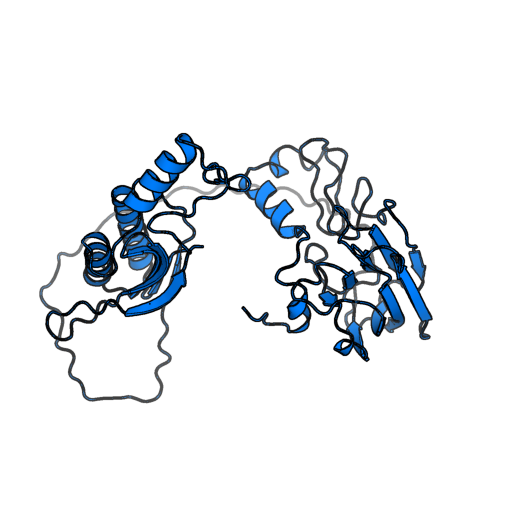5 1.00 98.19 86 TRP A C 1
ATOM 639 O O . TRP A 1 86 ? 11.330 -3.576 -28.446 1.00 98.19 86 TRP A O 1
ATOM 649 N N . LYS A 1 87 ? 10.629 -2.543 -26.571 1.00 98.19 87 LYS A N 1
ATOM 650 C CA . LYS A 1 87 ? 11.936 -2.354 -25.937 1.00 98.19 87 LYS A CA 1
ATOM 651 C C . LYS A 1 87 ? 12.018 -3.199 -24.679 1.00 98.19 87 LYS A C 1
ATOM 653 O O . LYS A 1 87 ? 11.009 -3.419 -24.016 1.00 98.19 87 LYS A O 1
ATOM 658 N N . GLU A 1 88 ? 13.216 -3.654 -24.350 1.00 98.19 88 GLU A N 1
ATOM 659 C CA . GLU A 1 88 ? 13.472 -4.455 -23.156 1.00 98.19 88 GLU A CA 1
ATOM 660 C C . GLU A 1 88 ? 14.133 -3.607 -22.062 1.00 98.19 88 GLU A C 1
ATOM 662 O O . GLU A 1 88 ? 14.989 -2.764 -22.337 1.00 98.19 88 GLU A O 1
ATOM 667 N N . LEU A 1 89 ? 13.723 -3.842 -20.819 1.00 98.06 89 LEU A N 1
ATOM 668 C CA . LEU A 1 89 ? 14.367 -3.382 -19.598 1.00 98.06 89 LEU A CA 1
ATOM 669 C C . LEU A 1 89 ? 14.780 -4.621 -18.806 1.00 98.06 89 LEU A C 1
ATOM 671 O O . LEU A 1 89 ? 13.927 -5.378 -18.347 1.00 98.06 89 LEU A O 1
ATOM 675 N N . THR A 1 90 ? 16.085 -4.790 -18.620 1.00 98.25 90 THR A N 1
ATOM 676 C CA . THR A 1 90 ? 16.646 -5.803 -17.728 1.00 98.25 90 THR A CA 1
ATOM 677 C C . THR A 1 90 ? 17.253 -5.106 -16.522 1.00 98.25 90 THR A C 1
ATOM 679 O O . THR A 1 90 ? 18.149 -4.275 -16.673 1.00 98.25 90 THR A O 1
ATOM 682 N N . ASP A 1 91 ? 16.776 -5.465 -15.335 1.00 97.75 91 ASP A N 1
ATOM 683 C CA . ASP A 1 91 ? 17.330 -5.018 -14.065 1.00 97.75 91 ASP A CA 1
ATOM 684 C C . ASP A 1 91 ? 17.845 -6.207 -13.250 1.00 97.75 91 ASP A C 1
ATOM 686 O O . ASP A 1 91 ? 17.224 -7.271 -13.189 1.00 97.75 91 ASP A O 1
ATOM 690 N N . VAL A 1 92 ? 19.014 -6.027 -12.642 1.00 97.12 92 VAL A N 1
ATOM 691 C CA . VAL A 1 92 ? 19.715 -7.056 -11.878 1.00 97.12 92 VAL A CA 1
ATOM 692 C C . VAL A 1 92 ? 20.090 -6.466 -10.532 1.00 97.12 92 VAL A C 1
ATOM 694 O O . VAL A 1 92 ? 20.946 -5.587 -10.449 1.00 97.12 92 VAL A O 1
ATOM 697 N N . LEU A 1 93 ? 19.507 -7.019 -9.475 1.00 95.25 93 LEU A N 1
ATOM 698 C CA . LEU A 1 93 ? 19.748 -6.588 -8.106 1.00 95.25 93 LEU A CA 1
ATOM 699 C C . LEU A 1 93 ? 20.321 -7.721 -7.256 1.00 95.25 93 LEU A C 1
ATOM 701 O O . LEU A 1 93 ? 20.063 -8.902 -7.492 1.00 95.25 93 LEU A O 1
ATOM 705 N N . GLY A 1 94 ? 21.089 -7.338 -6.237 1.00 90.31 94 GLY A N 1
ATOM 706 C CA . GLY A 1 94 ? 21.695 -8.265 -5.286 1.00 90.31 94 GLY A CA 1
ATOM 707 C C . GLY A 1 94 ? 22.879 -9.061 -5.845 1.00 90.31 94 GLY A C 1
ATOM 708 O O . GLY A 1 94 ? 23.337 -8.876 -6.973 1.00 90.31 94 GLY A O 1
ATOM 709 N N . ASN A 1 95 ? 23.411 -9.957 -5.017 1.00 87.00 95 ASN A N 1
ATOM 710 C CA . ASN A 1 95 ? 24.556 -10.805 -5.344 1.00 87.00 95 ASN A CA 1
ATOM 711 C C . ASN A 1 95 ? 24.353 -12.207 -4.747 1.00 87.00 95 ASN A C 1
ATOM 713 O O . ASN A 1 95 ? 23.719 -12.362 -3.705 1.00 87.00 95 ASN A O 1
ATOM 717 N N . TYR A 1 96 ? 24.939 -13.230 -5.370 1.00 83.44 96 TYR A N 1
ATOM 718 C CA . TYR A 1 96 ? 24.882 -14.625 -4.922 1.00 83.44 96 TYR A CA 1
ATOM 719 C C . TYR A 1 96 ? 25.526 -14.871 -3.547 1.00 83.44 96 TYR A C 1
ATOM 721 O O . TYR A 1 96 ? 25.320 -15.927 -2.964 1.00 83.44 96 TYR A O 1
ATOM 729 N N . GLY A 1 97 ? 26.311 -13.926 -3.022 1.00 81.56 97 GLY A N 1
ATOM 730 C CA . GLY A 1 97 ? 26.948 -14.039 -1.705 1.00 81.56 97 GLY A CA 1
ATOM 731 C C . GLY A 1 97 ? 26.050 -13.696 -0.509 1.00 81.56 97 GLY A C 1
ATOM 732 O O . GLY A 1 97 ? 26.467 -13.907 0.627 1.00 81.56 97 GLY A O 1
ATOM 733 N N . VAL A 1 98 ? 24.846 -13.158 -0.736 1.00 83.62 98 VAL A N 1
ATOM 734 C CA . VAL A 1 98 ? 23.938 -12.705 0.330 1.00 83.62 98 VAL A CA 1
ATOM 735 C C . VAL A 1 98 ? 22.876 -13.772 0.597 1.00 83.62 98 VAL A C 1
ATOM 737 O O . VAL A 1 98 ? 21.888 -13.874 -0.127 1.00 83.62 98 VAL A O 1
ATOM 740 N N . TRP A 1 99 ? 23.094 -14.566 1.647 1.00 77.75 99 TRP A N 1
ATOM 741 C CA . TRP A 1 99 ? 22.235 -15.699 2.038 1.00 77.75 99 TRP A CA 1
ATOM 742 C C . TRP A 1 99 ? 21.287 -15.395 3.202 1.00 77.75 99 TRP A C 1
ATOM 744 O O . TRP A 1 99 ? 20.479 -16.240 3.578 1.00 77.75 99 TRP A O 1
ATOM 754 N N . GLN A 1 100 ? 21.403 -14.208 3.791 1.00 83.00 100 GLN A N 1
ATOM 755 C CA . GLN A 1 100 ? 20.510 -13.697 4.826 1.00 83.00 100 GLN A CA 1
ATOM 756 C C . GLN A 1 100 ? 19.877 -12.400 4.316 1.00 83.00 100 GLN A C 1
ATOM 758 O O . GLN A 1 100 ? 20.565 -11.650 3.618 1.00 83.00 100 GLN A O 1
ATOM 763 N N . PRO A 1 101 ? 18.602 -12.119 4.635 1.00 85.00 101 PRO A N 1
ATOM 764 C CA . PRO A 1 101 ? 17.986 -10.855 4.264 1.00 85.00 101 PRO A CA 1
ATOM 765 C C . PRO A 1 101 ? 18.751 -9.679 4.883 1.00 85.00 101 PRO A C 1
ATOM 767 O O . PRO A 1 101 ? 19.007 -9.676 6.086 1.00 85.00 101 PRO A O 1
ATOM 770 N N . LEU A 1 102 ? 19.094 -8.681 4.068 1.00 86.12 102 LEU A N 1
ATOM 771 C CA . LEU A 1 102 ? 19.605 -7.388 4.533 1.00 86.12 102 LEU A CA 1
ATOM 772 C C . LEU A 1 102 ? 18.564 -6.695 5.420 1.00 86.12 102 LEU A C 1
ATOM 774 O O . LEU A 1 102 ? 17.403 -7.078 5.404 1.00 86.12 102 LEU A O 1
ATOM 778 N N . GLU A 1 103 ? 18.930 -5.677 6.193 1.00 85.56 103 GLU A N 1
ATOM 779 C CA . GLU A 1 103 ? 17.928 -4.905 6.948 1.00 85.56 103 GLU A CA 1
ATOM 780 C C . GLU A 1 103 ? 17.068 -4.067 5.990 1.00 85.56 103 GLU A C 1
ATOM 782 O O . GLU A 1 103 ? 15.836 -4.199 5.970 1.00 85.56 103 GLU A O 1
ATOM 787 N N . ASP A 1 104 ? 17.744 -3.317 5.118 1.00 87.75 104 ASP A N 1
ATOM 788 C CA . ASP A 1 104 ? 17.149 -2.441 4.114 1.00 87.75 104 ASP A CA 1
ATOM 789 C C . ASP A 1 104 ? 17.048 -3.085 2.728 1.00 87.75 104 ASP A C 1
ATOM 791 O O . ASP A 1 104 ? 17.765 -4.022 2.368 1.00 87.75 104 ASP A O 1
ATOM 795 N N . TYR A 1 105 ? 16.150 -2.532 1.913 1.00 90.88 105 TYR A N 1
ATOM 796 C CA . TYR A 1 105 ? 16.006 -2.914 0.514 1.00 90.88 105 TYR A CA 1
ATOM 797 C C . TYR A 1 105 ? 16.948 -2.105 -0.370 1.00 90.88 105 TYR A C 1
ATOM 799 O O . TYR A 1 105 ? 16.930 -0.875 -0.345 1.00 90.88 105 TYR A O 1
ATOM 807 N N . THR A 1 106 ? 17.663 -2.791 -1.256 1.00 93.25 106 THR A N 1
ATOM 808 C CA . THR A 1 106 ? 18.232 -2.138 -2.437 1.00 93.25 106 THR A CA 1
ATOM 809 C C . THR A 1 106 ? 17.111 -1.935 -3.445 1.00 93.25 106 THR A C 1
ATOM 811 O O . THR A 1 106 ? 16.426 -2.902 -3.775 1.00 93.25 106 THR A O 1
ATOM 814 N N . LYS A 1 107 ? 16.904 -0.702 -3.918 1.00 95.19 107 LYS A N 1
ATOM 815 C CA . LYS A 1 107 ? 15.829 -0.359 -4.857 1.00 95.19 107 LYS A CA 1
ATOM 816 C C . LYS A 1 107 ? 16.375 0.334 -6.100 1.00 95.19 107 LYS A C 1
ATOM 818 O O . LYS A 1 107 ? 17.251 1.191 -5.977 1.00 95.19 107 LYS A O 1
ATOM 823 N N . CYS A 1 108 ? 15.808 0.022 -7.262 1.00 97.25 108 CYS A N 1
ATOM 824 C CA . CYS A 1 108 ? 15.918 0.880 -8.437 1.00 97.25 108 CYS A CA 1
ATOM 825 C C . CYS A 1 108 ? 14.550 1.465 -8.797 1.00 97.25 108 CYS A C 1
ATOM 827 O O . CYS A 1 108 ? 13.510 0.820 -8.649 1.00 97.25 108 CYS A O 1
ATOM 829 N N . TYR A 1 109 ? 14.569 2.684 -9.324 1.00 98.00 109 TYR A N 1
ATOM 830 C CA . TYR A 1 109 ? 13.396 3.406 -9.791 1.00 98.00 109 TYR A CA 1
ATOM 831 C C . TYR A 1 109 ? 13.573 3.753 -11.263 1.00 98.00 109 TYR A C 1
ATOM 833 O O . TYR A 1 109 ? 14.465 4.527 -11.622 1.00 98.00 109 TYR A O 1
ATOM 841 N N . TYR A 1 110 ? 12.696 3.220 -12.109 1.00 98.38 110 TYR A N 1
ATOM 842 C CA . TYR A 1 110 ? 12.640 3.544 -13.529 1.00 98.38 110 TYR A CA 1
ATOM 843 C C . TYR A 1 110 ? 11.351 4.276 -13.860 1.00 98.38 110 TYR A C 1
ATOM 845 O O . TYR A 1 110 ? 10.290 3.953 -13.329 1.00 98.38 110 TYR A O 1
ATOM 853 N N . TRP A 1 111 ? 11.434 5.235 -14.775 1.00 98.12 111 TRP A N 1
ATOM 854 C CA . TRP A 1 111 ? 10.261 5.851 -15.388 1.00 98.12 111 TRP A CA 1
ATOM 855 C C . TRP A 1 111 ? 10.228 5.494 -16.856 1.00 98.12 111 TRP A C 1
ATOM 857 O O . TRP A 1 111 ? 11.117 5.891 -17.603 1.00 98.12 111 TRP A O 1
ATOM 867 N N . ILE A 1 112 ? 9.194 4.768 -17.262 1.00 98.38 112 ILE A N 1
ATOM 868 C CA . ILE A 1 112 ? 8.904 4.570 -18.675 1.00 98.38 112 ILE A CA 1
ATOM 869 C C . ILE A 1 112 ? 7.995 5.714 -19.103 1.00 98.38 112 ILE A C 1
ATOM 871 O O . ILE A 1 112 ? 6.902 5.862 -18.555 1.00 98.38 112 ILE A O 1
ATOM 875 N N . GLU A 1 113 ? 8.447 6.529 -20.047 1.00 97.94 113 GLU A N 1
ATOM 876 C CA . GLU A 1 113 ? 7.724 7.705 -20.530 1.00 97.94 113 GLU A CA 1
ATOM 877 C C . GLU A 1 113 ? 7.345 7.549 -22.000 1.00 97.94 113 GLU A C 1
ATOM 879 O O . GLU A 1 113 ? 7.964 6.809 -22.759 1.00 97.94 113 GLU A O 1
ATOM 884 N N . SER A 1 114 ? 6.273 8.216 -22.403 1.00 97.31 114 SER A N 1
ATOM 885 C CA . SER A 1 114 ? 5.752 8.171 -23.764 1.00 97.31 114 SER A CA 1
ATOM 886 C C . SER A 1 114 ? 5.066 9.495 -24.116 1.00 97.31 114 SER A C 1
ATOM 888 O O . SER A 1 114 ? 4.730 10.274 -23.212 1.00 97.31 114 SER A O 1
ATOM 890 N N . PRO A 1 115 ? 4.857 9.790 -25.412 1.00 96.81 115 PRO A N 1
ATOM 891 C CA . PRO A 1 115 ? 4.179 11.012 -25.836 1.00 96.81 115 PRO A CA 1
ATOM 892 C C . PRO A 1 115 ? 2.775 11.164 -25.235 1.00 96.81 115 PRO A C 1
ATOM 894 O O . PRO A 1 115 ? 2.128 10.188 -24.841 1.00 96.81 115 PRO A O 1
ATOM 897 N N . GLU A 1 116 ? 2.265 12.396 -25.197 1.00 93.75 116 GLU A N 1
ATOM 898 C CA . GLU A 1 116 ? 0.874 12.645 -24.808 1.00 93.75 116 GLU A CA 1
ATOM 899 C C . GLU A 1 116 ? -0.106 11.826 -25.669 1.00 93.75 116 GLU A C 1
ATOM 901 O O . GLU A 1 116 ? 0.163 11.519 -26.831 1.00 93.75 116 GLU A O 1
ATOM 906 N N . ASN A 1 117 ? -1.268 11.483 -25.102 1.00 93.25 117 ASN A N 1
ATOM 907 C CA . ASN A 1 117 ? -2.288 10.641 -25.745 1.00 93.25 117 ASN A CA 1
ATOM 908 C C . ASN A 1 117 ? -1.809 9.230 -26.139 1.00 93.25 117 ASN A C 1
ATOM 910 O O . ASN A 1 117 ? -2.343 8.626 -27.072 1.00 93.25 117 ASN A O 1
ATOM 914 N N . THR A 1 118 ? -0.845 8.677 -25.399 1.00 96.38 118 THR A N 1
ATOM 915 C CA . THR A 1 118 ? -0.443 7.269 -25.512 1.00 96.38 118 THR A CA 1
ATOM 916 C C . THR A 1 118 ? -0.566 6.529 -24.178 1.00 96.38 118 THR A C 1
ATOM 918 O O . THR A 1 118 ? -0.401 7.117 -23.101 1.00 96.38 118 THR A O 1
ATOM 921 N N . ASP A 1 119 ? -0.893 5.240 -24.259 1.00 96.62 119 ASP A N 1
ATOM 922 C CA . ASP A 1 119 ? -0.826 4.284 -23.151 1.00 96.62 119 ASP A CA 1
ATOM 923 C C . ASP A 1 119 ? 0.464 3.465 -23.298 1.00 96.62 119 ASP A C 1
ATOM 925 O O . ASP A 1 119 ? 0.902 3.166 -24.409 1.00 96.62 119 ASP A O 1
ATOM 929 N N . ILE A 1 120 ? 1.065 3.068 -22.184 1.00 98.25 120 ILE A N 1
ATOM 930 C CA . ILE A 1 120 ? 2.241 2.203 -22.136 1.00 98.25 120 ILE A CA 1
ATOM 931 C C . ILE A 1 120 ? 1.769 0.798 -21.786 1.00 98.25 120 ILE A C 1
ATOM 933 O O . ILE A 1 120 ? 1.098 0.574 -20.779 1.00 98.25 120 ILE A O 1
ATOM 937 N N . VAL A 1 121 ? 2.152 -0.159 -22.620 1.00 98.38 121 VAL A N 1
ATOM 938 C CA . VAL A 1 121 ? 1.972 -1.583 -22.363 1.00 98.38 121 VAL A CA 1
ATOM 939 C C . VAL A 1 121 ? 3.279 -2.116 -21.800 1.00 98.38 121 VAL A C 1
ATOM 941 O O . VAL A 1 121 ? 4.321 -1.956 -22.433 1.00 98.38 121 VAL A O 1
ATOM 944 N N . VAL A 1 122 ? 3.224 -2.747 -20.631 1.00 98.50 122 VAL A N 1
ATOM 945 C CA . VAL A 1 122 ? 4.364 -3.401 -19.980 1.00 98.50 122 VAL A CA 1
ATOM 946 C C . VAL A 1 122 ? 4.053 -4.881 -19.838 1.00 98.50 122 VAL A C 1
ATOM 948 O O . VAL A 1 122 ? 2.988 -5.247 -19.351 1.00 98.50 122 VAL A O 1
ATOM 951 N N . GLU A 1 123 ? 4.980 -5.731 -20.251 1.00 98.56 123 GLU A N 1
ATOM 952 C CA . GLU A 1 123 ? 4.892 -7.178 -20.111 1.00 98.56 123 GLU A CA 1
ATOM 953 C C . GLU A 1 123 ? 6.078 -7.703 -19.308 1.00 98.56 123 GLU A C 1
ATOM 955 O O . GLU A 1 123 ? 7.229 -7.324 -19.542 1.00 98.56 123 GLU A O 1
ATOM 960 N N . ILE A 1 124 ? 5.788 -8.600 -18.371 1.00 98.50 124 ILE A N 1
ATOM 961 C CA . ILE A 1 124 ? 6.797 -9.312 -17.595 1.00 98.50 124 ILE A CA 1
ATOM 962 C C . ILE A 1 124 ? 7.336 -10.445 -18.461 1.00 98.50 124 ILE A C 1
ATOM 964 O O . ILE A 1 124 ? 6.629 -11.408 -18.735 1.00 98.50 124 ILE A O 1
ATOM 968 N N . VAL A 1 125 ? 8.592 -10.349 -18.893 1.00 98.38 125 VAL A N 1
ATOM 969 C CA . VAL A 1 125 ? 9.231 -11.404 -19.692 1.00 98.38 125 VAL A CA 1
ATOM 970 C C . VAL A 1 125 ? 9.720 -12.521 -18.779 1.00 98.38 125 VAL A C 1
ATOM 972 O O . VAL A 1 125 ? 9.463 -13.692 -19.046 1.00 98.38 125 VAL A O 1
ATOM 975 N N . SER A 1 126 ? 10.424 -12.179 -17.695 1.00 98.00 126 SER A N 1
ATOM 976 C CA . SER A 1 126 ? 10.863 -13.161 -16.698 1.00 98.00 126 SER A CA 1
ATOM 977 C C . SER A 1 126 ? 11.247 -12.521 -15.361 1.00 98.00 126 SER A C 1
ATOM 979 O O . SER A 1 126 ? 11.703 -11.378 -15.317 1.00 98.00 126 SER A O 1
ATOM 981 N N . LEU A 1 127 ? 11.093 -13.290 -14.279 1.00 97.12 127 LEU A N 1
ATOM 982 C CA . LEU A 1 127 ? 11.502 -12.946 -12.913 1.00 97.12 127 LEU A CA 1
ATOM 983 C C . LEU A 1 127 ? 12.432 -14.044 -12.376 1.00 97.12 127 LEU A C 1
ATOM 985 O O . LEU A 1 127 ? 12.019 -14.958 -11.663 1.00 97.12 127 LEU A O 1
ATOM 989 N N . VAL A 1 128 ? 13.709 -13.993 -12.755 1.00 95.94 128 VAL A N 1
ATOM 990 C CA . VAL A 1 128 ? 14.697 -15.027 -12.411 1.00 95.94 128 VAL A CA 1
ATOM 991 C C . VAL A 1 128 ? 15.314 -14.747 -11.043 1.00 95.94 128 VAL A C 1
ATOM 993 O O . VAL A 1 128 ? 15.757 -13.637 -10.764 1.00 95.94 128 VAL A O 1
ATOM 996 N N . GLY A 1 129 ? 15.380 -15.762 -10.179 1.00 91.81 129 GLY A N 1
ATOM 997 C CA . GLY A 1 129 ? 15.978 -15.630 -8.843 1.00 91.81 129 GLY A CA 1
ATOM 998 C C . GLY A 1 129 ? 15.126 -14.841 -7.842 1.00 91.81 129 GLY A C 1
ATOM 999 O O . GLY A 1 129 ? 15.602 -14.550 -6.748 1.00 91.81 129 GLY A O 1
ATOM 1000 N N . HIS A 1 130 ? 13.882 -14.511 -8.197 1.00 93.50 130 HIS A N 1
ATOM 1001 C CA . HIS A 1 130 ? 12.909 -13.950 -7.266 1.00 93.50 130 HIS A CA 1
ATOM 1002 C C . HIS A 1 130 ? 12.323 -15.039 -6.354 1.00 93.50 130 HIS A C 1
ATOM 1004 O O . HIS A 1 130 ? 12.270 -16.215 -6.723 1.00 93.50 130 HIS A O 1
ATOM 1010 N N . GLN A 1 131 ? 11.893 -14.653 -5.151 1.00 89.81 131 GLN A N 1
ATOM 1011 C CA . GLN A 1 131 ? 11.223 -15.548 -4.207 1.00 89.81 131 GLN A CA 1
ATOM 1012 C C . GLN A 1 131 ? 9.717 -15.294 -4.264 1.00 89.81 131 GLN A C 1
ATOM 1014 O O . GLN A 1 131 ? 9.261 -14.227 -3.862 1.00 89.81 131 GLN A O 1
ATOM 1019 N N . ALA A 1 132 ? 8.968 -16.289 -4.739 1.00 91.56 132 ALA A N 1
ATOM 1020 C CA . ALA A 1 132 ? 7.510 -16.260 -4.788 1.00 91.56 132 ALA A CA 1
ATOM 1021 C C . ALA A 1 132 ? 6.940 -16.446 -3.373 1.00 91.56 132 ALA A C 1
ATOM 1023 O O . ALA A 1 132 ? 6.821 -17.572 -2.887 1.00 91.56 132 ALA A O 1
ATOM 1024 N N . VAL A 1 133 ? 6.669 -15.335 -2.697 1.00 89.88 133 VAL A N 1
ATOM 1025 C CA . VAL A 1 133 ? 6.068 -15.289 -1.362 1.00 89.88 133 VAL A CA 1
ATOM 1026 C C . VAL A 1 133 ? 5.100 -14.118 -1.302 1.00 89.88 133 VAL A C 1
ATOM 1028 O O . VAL A 1 133 ? 5.436 -13.040 -1.800 1.00 89.88 133 VAL A O 1
ATOM 1031 N N . ASP A 1 134 ? 3.968 -14.316 -0.624 1.00 86.12 134 ASP A N 1
ATOM 1032 C CA . ASP A 1 134 ? 2.965 -13.275 -0.409 1.00 86.12 134 ASP A CA 1
ATOM 1033 C C . ASP A 1 134 ? 3.621 -11.966 0.063 1.00 86.12 134 ASP A C 1
ATOM 1035 O O . ASP A 1 134 ? 4.455 -11.942 0.978 1.00 86.12 134 ASP A O 1
ATOM 1039 N N . GLY A 1 135 ? 3.265 -10.860 -0.587 1.00 88.75 135 GLY A N 1
ATOM 1040 C CA . GLY A 1 135 ? 3.794 -9.532 -0.280 1.00 88.75 135 GLY A CA 1
ATOM 1041 C C . GLY A 1 135 ? 5.143 -9.212 -0.926 1.00 88.75 135 GLY A C 1
ATOM 1042 O O . GLY A 1 135 ? 5.642 -8.092 -0.744 1.00 88.75 135 GLY A O 1
ATOM 1043 N N . CYS A 1 136 ? 5.749 -10.167 -1.643 1.00 93.25 136 CYS A N 1
ATOM 1044 C CA . CYS A 1 136 ? 7.061 -10.056 -2.282 1.00 93.25 136 CYS A CA 1
ATOM 1045 C C . CYS A 1 136 ? 8.126 -9.452 -1.345 1.00 93.25 136 CYS A C 1
ATOM 1047 O O . CYS A 1 136 ? 8.864 -8.524 -1.693 1.00 93.25 136 CYS A O 1
ATOM 1049 N N . ILE A 1 137 ? 8.184 -9.973 -0.114 1.00 92.50 137 ILE A N 1
ATOM 1050 C CA . ILE A 1 137 ? 8.944 -9.392 1.009 1.00 92.50 137 ILE A CA 1
ATOM 1051 C C . ILE A 1 137 ? 10.473 -9.444 0.848 1.00 92.50 137 ILE A C 1
ATOM 1053 O O . ILE A 1 137 ? 11.197 -8.802 1.605 1.00 92.50 137 ILE A O 1
ATOM 1057 N N . PHE A 1 138 ? 10.988 -10.215 -0.109 1.00 92.62 138 PHE A N 1
ATOM 1058 C CA . PHE A 1 138 ? 12.428 -10.383 -0.320 1.00 92.62 138 PHE A CA 1
ATOM 1059 C C . PHE A 1 138 ? 12.909 -9.699 -1.592 1.00 92.62 138 PHE A C 1
ATOM 1061 O O . PHE A 1 138 ? 13.873 -8.936 -1.579 1.00 92.62 138 PHE A O 1
ATOM 1068 N N . THR A 1 139 ? 12.239 -9.979 -2.698 1.00 94.88 139 THR A N 1
ATOM 1069 C CA . THR A 1 139 ? 12.590 -9.507 -4.033 1.00 94.88 139 THR A CA 1
ATOM 1070 C C . THR A 1 139 ? 11.305 -9.309 -4.813 1.00 94.88 139 THR A C 1
ATOM 1072 O O . THR A 1 139 ? 10.332 -10.025 -4.591 1.00 94.88 139 THR A O 1
ATOM 1075 N N . GLY A 1 140 ? 11.280 -8.353 -5.734 1.00 96.00 140 GLY A N 1
ATOM 1076 C CA . GLY A 1 140 ? 10.082 -8.112 -6.529 1.00 96.00 140 GLY A CA 1
ATOM 1077 C C . GLY A 1 140 ? 10.177 -6.884 -7.412 1.00 96.00 140 GLY A C 1
ATOM 1078 O O . GLY A 1 140 ? 11.161 -6.140 -7.382 1.00 96.00 140 GLY A O 1
ATOM 1079 N N . VAL A 1 141 ? 9.132 -6.707 -8.210 1.00 97.75 141 VAL A N 1
ATOM 1080 C CA . VAL A 1 141 ? 8.907 -5.530 -9.041 1.00 97.75 141 VAL A CA 1
ATOM 1081 C C . VAL A 1 141 ? 7.502 -4.994 -8.797 1.00 97.75 141 VAL A C 1
ATOM 1083 O O . VAL A 1 141 ? 6.545 -5.758 -8.740 1.00 97.75 141 VAL A O 1
ATOM 1086 N N . GLU A 1 142 ? 7.374 -3.680 -8.653 1.00 97.44 142 GLU A N 1
ATOM 1087 C CA . GLU A 1 142 ? 6.111 -2.951 -8.606 1.00 97.44 142 GLU A CA 1
ATOM 1088 C C . GLU A 1 142 ? 5.956 -2.183 -9.915 1.00 97.44 142 GLU A C 1
ATOM 1090 O O . GLU A 1 142 ? 6.826 -1.392 -10.288 1.00 97.44 142 GLU A O 1
ATOM 1095 N N . ILE A 1 143 ? 4.843 -2.416 -10.607 1.00 98.00 143 ILE A N 1
ATOM 1096 C CA . ILE A 1 143 ? 4.510 -1.774 -11.878 1.00 98.00 143 ILE A CA 1
ATOM 1097 C C . ILE A 1 143 ? 3.259 -0.928 -11.663 1.00 98.00 143 ILE A C 1
ATOM 1099 O O . ILE A 1 143 ? 2.176 -1.438 -11.364 1.00 98.00 143 ILE A O 1
ATOM 1103 N N . LYS A 1 144 ? 3.408 0.389 -11.801 1.00 96.88 144 LYS A N 1
ATOM 1104 C CA . LYS A 1 144 ? 2.384 1.354 -11.402 1.00 96.88 144 LYS A CA 1
ATOM 1105 C C . LYS A 1 144 ? 1.611 1.890 -12.609 1.00 96.88 144 LYS A C 1
ATOM 1107 O O . LYS A 1 144 ? 1.852 2.988 -13.105 1.00 96.88 144 LYS A O 1
ATOM 1112 N N . THR A 1 145 ? 0.669 1.086 -13.095 1.00 96.31 145 THR A N 1
ATOM 1113 C CA . THR A 1 145 ? -0.172 1.379 -14.275 1.00 96.31 145 THR A CA 1
ATOM 1114 C C . THR A 1 145 ? -1.541 1.983 -13.937 1.00 96.31 145 THR A C 1
ATOM 1116 O O . THR A 1 145 ? -2.313 2.316 -14.841 1.00 96.31 145 THR A O 1
ATOM 1119 N N . ASN A 1 146 ? -1.837 2.143 -12.646 1.00 92.94 146 ASN A N 1
ATOM 1120 C CA . ASN A 1 146 ? -3.102 2.649 -12.118 1.00 92.94 146 ASN A CA 1
ATOM 1121 C C . ASN A 1 146 ? -3.449 4.064 -12.610 1.00 92.94 146 ASN A C 1
ATOM 1123 O O . ASN A 1 146 ? -2.577 4.881 -12.885 1.00 92.94 146 ASN A O 1
ATOM 1127 N N . GLU A 1 147 ? -4.742 4.383 -12.660 1.00 91.50 147 GLU A N 1
ATOM 1128 C CA . GLU A 1 147 ? -5.208 5.754 -12.904 1.00 91.50 147 GLU A CA 1
ATOM 1129 C C . GLU A 1 147 ? -4.884 6.671 -11.714 1.00 91.50 147 GLU A C 1
ATOM 1131 O O . GLU A 1 147 ? -4.279 7.728 -11.889 1.00 91.50 147 GLU A O 1
ATOM 1136 N N . ASP A 1 148 ? -5.214 6.238 -10.492 1.00 92.62 148 ASP A N 1
ATOM 1137 C CA . ASP A 1 148 ? -4.838 6.950 -9.271 1.00 92.62 148 ASP A CA 1
ATOM 1138 C C . ASP A 1 148 ? -3.413 6.576 -8.846 1.00 92.62 148 ASP A C 1
ATOM 1140 O O . ASP A 1 148 ? -3.138 5.479 -8.351 1.00 92.62 148 ASP A O 1
ATOM 1144 N N . GLN A 1 149 ? -2.503 7.530 -9.004 1.00 93.12 149 GLN A N 1
ATOM 1145 C CA . GLN A 1 149 ? -1.081 7.370 -8.718 1.00 93.12 149 GLN A CA 1
ATOM 1146 C C . GLN A 1 149 ? -0.756 7.408 -7.215 1.00 93.12 149 GLN A C 1
ATOM 1148 O O . GLN A 1 149 ? 0.381 7.147 -6.823 1.00 93.12 149 GLN A O 1
ATOM 1153 N N . LYS A 1 150 ? -1.743 7.610 -6.336 1.00 93.12 150 LYS A N 1
ATOM 1154 C CA . LYS A 1 150 ? -1.581 7.388 -4.890 1.00 93.12 150 LYS A CA 1
ATOM 1155 C C . LYS A 1 150 ? -1.565 5.901 -4.528 1.00 93.12 150 LYS A C 1
ATOM 1157 O O . LYS A 1 150 ? -0.960 5.537 -3.521 1.00 93.12 150 LYS A O 1
ATOM 1162 N N . LEU A 1 151 ? -2.224 5.051 -5.321 1.00 92.12 151 LEU A N 1
ATOM 1163 C CA . LEU A 1 151 ? -2.334 3.613 -5.058 1.00 92.12 151 LEU A CA 1
ATOM 1164 C C . LEU A 1 151 ? -0.988 2.916 -5.240 1.00 92.12 151 LEU A C 1
ATOM 1166 O O . LEU A 1 151 ? -0.247 3.232 -6.167 1.00 92.12 151 LEU A O 1
ATOM 1170 N N . THR A 1 152 ? -0.687 1.932 -4.399 1.00 92.69 152 THR A N 1
ATOM 1171 C CA . THR A 1 152 ? 0.420 1.001 -4.654 1.00 92.69 152 THR A CA 1
ATOM 1172 C C . THR A 1 152 ? 0.185 0.275 -5.980 1.00 92.69 152 THR A C 1
ATOM 1174 O O . THR A 1 152 ? -0.945 -0.128 -6.277 1.00 92.69 152 THR A O 1
ATOM 1177 N N . GLY A 1 153 ? 1.242 0.145 -6.782 1.00 93.75 153 GLY A N 1
ATOM 1178 C CA . GLY A 1 153 ? 1.201 -0.601 -8.034 1.00 93.75 153 GLY A CA 1
ATOM 1179 C C . GLY A 1 153 ? 1.025 -2.105 -7.814 1.00 93.75 153 GLY A C 1
ATOM 1180 O O . GLY A 1 153 ? 1.038 -2.612 -6.687 1.00 93.75 153 GLY A O 1
ATOM 1181 N N . PHE A 1 154 ? 0.872 -2.835 -8.912 1.00 95.50 154 PHE A N 1
ATOM 1182 C CA . PHE A 1 154 ? 0.842 -4.294 -8.869 1.00 95.50 154 PHE A CA 1
ATOM 1183 C C . PHE A 1 154 ? 2.249 -4.821 -8.615 1.00 95.50 154 PHE A C 1
ATOM 1185 O O . PHE A 1 154 ? 3.196 -4.361 -9.259 1.00 95.50 154 PHE A O 1
ATOM 1192 N N . ARG A 1 155 ? 2.386 -5.749 -7.667 1.00 95.81 155 ARG A N 1
ATOM 1193 C CA . ARG A 1 155 ? 3.671 -6.344 -7.299 1.00 95.81 155 ARG A CA 1
ATOM 1194 C C . ARG A 1 155 ? 3.759 -7.760 -7.828 1.00 95.81 155 ARG A C 1
ATOM 1196 O O . ARG A 1 155 ? 2.784 -8.494 -7.754 1.00 95.81 155 ARG A O 1
ATOM 1203 N N . PHE A 1 156 ? 4.932 -8.120 -8.330 1.00 96.75 156 PHE A N 1
ATOM 1204 C CA . PHE A 1 156 ? 5.205 -9.442 -8.878 1.00 96.75 156 PHE A CA 1
ATOM 1205 C C . PHE A 1 156 ? 6.581 -9.920 -8.431 1.00 96.75 156 PHE A C 1
ATOM 1207 O O . PHE A 1 156 ? 7.555 -9.161 -8.398 1.00 96.75 156 PHE A O 1
ATOM 1214 N N . CYS A 1 157 ? 6.656 -11.197 -8.090 1.00 95.50 157 CYS A N 1
ATOM 1215 C CA . CYS A 1 157 ? 7.888 -11.882 -7.706 1.00 95.50 157 CYS A CA 1
ATOM 1216 C C . CYS A 1 157 ? 7.837 -13.377 -8.029 1.00 95.50 157 CYS A C 1
ATOM 1218 O O . CYS A 1 157 ? 8.825 -14.081 -7.807 1.00 95.50 157 CYS A O 1
ATOM 1220 N N . ALA A 1 158 ? 6.719 -13.877 -8.563 1.00 94.69 158 ALA A N 1
ATOM 1221 C CA . ALA A 1 158 ? 6.572 -15.277 -8.885 1.00 94.69 158 ALA A CA 1
ATOM 1222 C C . ALA A 1 158 ? 7.036 -15.526 -10.329 1.00 94.69 158 ALA A C 1
ATOM 1224 O O . ALA A 1 158 ? 6.628 -14.813 -11.247 1.00 94.69 158 ALA A O 1
ATOM 1225 N N . PRO A 1 159 ? 7.860 -16.554 -10.599 1.00 93.25 159 PRO A N 1
ATOM 1226 C CA . PRO A 1 159 ? 8.230 -16.909 -11.971 1.00 93.25 159 PRO A CA 1
ATOM 1227 C C . PRO A 1 159 ? 7.023 -17.170 -12.889 1.00 93.25 159 PRO A C 1
ATOM 1229 O O . PRO A 1 159 ? 7.125 -17.015 -14.104 1.00 93.25 159 PRO A O 1
ATOM 1232 N N . GLN A 1 160 ? 5.883 -17.557 -12.310 1.00 93.38 160 GLN A N 1
ATOM 1233 C CA . GLN A 1 160 ? 4.611 -17.790 -12.994 1.00 93.38 160 GLN A CA 1
ATOM 1234 C C . GLN A 1 160 ? 3.960 -16.503 -13.525 1.00 93.38 160 GLN A C 1
ATOM 1236 O O . GLN A 1 160 ? 3.094 -16.592 -14.391 1.00 93.38 160 GLN A O 1
ATOM 1241 N N . ASP A 1 161 ? 4.394 -15.328 -13.063 1.00 94.81 161 ASP A N 1
ATOM 1242 C CA . ASP A 1 161 ? 3.910 -14.030 -13.545 1.00 94.81 161 ASP A CA 1
ATOM 1243 C C . ASP A 1 161 ? 4.461 -13.680 -14.942 1.00 94.81 161 ASP A C 1
ATOM 1245 O O . ASP A 1 161 ? 4.045 -12.697 -15.558 1.00 94.81 161 ASP A O 1
ATOM 1249 N N . ALA A 1 162 ? 5.397 -14.475 -15.475 1.00 96.44 162 ALA A N 1
ATOM 1250 C CA . ALA A 1 162 ? 5.903 -14.307 -16.832 1.00 96.44 162 ALA A CA 1
ATOM 1251 C C . ALA A 1 162 ? 4.771 -14.397 -17.877 1.00 96.44 162 ALA A C 1
ATOM 1253 O O . ALA A 1 162 ? 3.923 -15.288 -17.847 1.00 96.44 162 ALA A O 1
ATOM 1254 N N . GLY A 1 163 ? 4.766 -13.459 -18.824 1.00 95.75 163 GLY A N 1
ATOM 1255 C CA . GLY A 1 163 ? 3.702 -13.250 -19.808 1.00 95.75 163 GLY A CA 1
ATOM 1256 C C . GLY A 1 163 ? 2.585 -12.317 -19.329 1.00 95.75 163 GLY A C 1
ATOM 1257 O O . GLY A 1 163 ? 1.734 -11.915 -20.131 1.00 95.75 163 GLY A O 1
ATOM 1258 N N . LYS A 1 164 ? 2.571 -11.917 -18.049 1.00 97.19 164 LYS A N 1
ATOM 1259 C CA . LYS A 1 164 ? 1.603 -10.937 -17.553 1.00 97.19 164 LYS A CA 1
ATOM 1260 C C . LYS A 1 164 ? 1.818 -9.598 -18.248 1.00 97.19 164 LYS A C 1
ATOM 1262 O O . LYS A 1 164 ? 2.919 -9.054 -18.255 1.00 97.19 164 LYS A O 1
ATOM 1267 N N . THR A 1 165 ? 0.736 -9.057 -18.800 1.00 97.44 165 THR A N 1
ATOM 1268 C CA . THR A 1 165 ? 0.722 -7.768 -19.494 1.00 97.44 165 THR A CA 1
ATOM 1269 C C . THR A 1 165 ? -0.175 -6.781 -18.756 1.00 97.44 165 THR A C 1
ATOM 1271 O O . THR A 1 165 ? -1.296 -7.118 -18.374 1.00 97.44 165 THR A O 1
ATOM 1274 N N . LEU A 1 166 ? 0.312 -5.555 -18.584 1.00 97.38 166 LEU A N 1
ATOM 1275 C CA . LEU A 1 166 ? -0.377 -4.438 -17.953 1.00 97.38 166 LEU A CA 1
ATOM 1276 C C . LEU A 1 166 ? -0.415 -3.249 -18.912 1.00 97.38 166 LEU A C 1
ATOM 1278 O O . LEU A 1 166 ? 0.556 -2.976 -19.614 1.00 97.38 166 LEU A O 1
ATOM 1282 N N . VAL A 1 167 ? -1.532 -2.525 -18.919 1.00 97.00 167 VAL A N 1
ATOM 1283 C CA . VAL A 1 167 ? -1.718 -1.316 -19.731 1.00 97.00 167 VAL A CA 1
ATOM 1284 C C . VAL A 1 167 ? -1.889 -0.132 -18.792 1.00 97.00 167 VAL A C 1
ATOM 1286 O O . VAL A 1 167 ? -2.682 -0.197 -17.852 1.00 97.00 167 VAL A O 1
ATOM 1289 N N . SER A 1 168 ? -1.120 0.929 -19.013 1.00 96.38 168 SER A N 1
ATOM 1290 C CA . SER A 1 168 ? -1.174 2.131 -18.189 1.00 96.38 168 SER A CA 1
ATOM 1291 C C . SER A 1 168 ? -2.381 3.006 -18.500 1.00 96.38 168 SER A C 1
ATOM 1293 O O . SER A 1 168 ? -2.907 3.016 -19.609 1.00 96.38 168 SER A O 1
ATOM 1295 N N . SER A 1 169 ? -2.787 3.795 -17.505 1.00 93.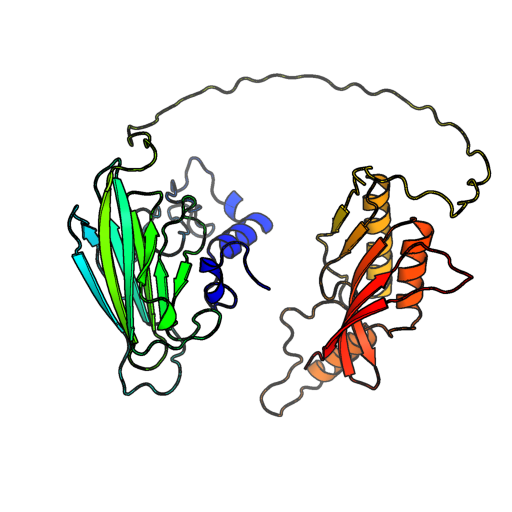00 169 SER A N 1
ATOM 1296 C CA . SER A 1 169 ? -3.773 4.875 -17.671 1.00 93.00 169 SER A CA 1
ATOM 1297 C C . SER A 1 169 ? -3.124 6.249 -17.920 1.00 93.00 169 SER A C 1
ATOM 1299 O O . SER A 1 169 ? -3.816 7.242 -18.135 1.00 93.00 169 SER A O 1
ATOM 1301 N N . SER A 1 170 ? -1.790 6.311 -17.885 1.00 92.56 170 SER A N 1
ATOM 1302 C CA . SER A 1 170 ? -0.944 7.501 -18.032 1.00 92.56 170 SER A CA 1
ATOM 1303 C C . SER A 1 170 ? 0.161 7.257 -19.067 1.00 92.56 170 SER A C 1
ATOM 1305 O O . SER A 1 170 ? 0.450 6.124 -19.440 1.00 92.56 170 SER A O 1
ATOM 1307 N N . ASN A 1 171 ? 0.818 8.317 -19.535 1.00 94.56 171 ASN A N 1
ATOM 1308 C CA . ASN A 1 171 ? 1.960 8.236 -20.451 1.00 94.56 171 ASN A CA 1
ATOM 1309 C C . ASN A 1 171 ? 3.297 8.128 -19.695 1.00 94.56 171 ASN A C 1
ATOM 1311 O O . ASN A 1 171 ? 4.357 8.237 -20.304 1.00 94.56 171 ASN A O 1
ATOM 1315 N N . ARG A 1 172 ? 3.241 7.920 -18.375 1.00 96.56 172 ARG A N 1
ATOM 1316 C CA . ARG A 1 172 ? 4.383 7.689 -17.489 1.00 96.56 172 ARG A CA 1
ATOM 1317 C C . ARG A 1 172 ? 4.069 6.523 -16.560 1.00 96.56 172 ARG A C 1
ATOM 1319 O O . ARG A 1 172 ? 3.082 6.593 -15.829 1.00 96.56 172 ARG A O 1
ATOM 1326 N N . VAL A 1 173 ? 4.919 5.501 -16.554 1.00 98.06 173 VAL A N 1
ATOM 1327 C CA . VAL A 1 173 ? 4.808 4.326 -15.679 1.00 98.06 173 VAL A CA 1
ATOM 1328 C C . VAL A 1 173 ? 6.056 4.217 -14.807 1.00 98.06 173 VAL A C 1
ATOM 1330 O O . VAL A 1 173 ? 7.133 3.894 -15.317 1.00 98.06 173 VAL A O 1
ATOM 1333 N N . PRO A 1 174 ? 5.933 4.466 -13.494 1.00 98.00 174 PRO A N 1
ATOM 1334 C CA . PRO A 1 174 ? 6.960 4.090 -12.537 1.00 98.00 174 PRO A CA 1
ATOM 1335 C C . PRO A 1 174 ? 7.082 2.567 -12.422 1.00 98.00 174 PRO A C 1
ATOM 1337 O O . PRO A 1 174 ? 6.087 1.863 -12.229 1.00 98.00 174 PRO A O 1
ATOM 1340 N N . ILE A 1 175 ? 8.318 2.083 -12.509 1.00 98.31 175 ILE A N 1
ATOM 1341 C CA . ILE A 1 175 ? 8.717 0.709 -12.210 1.00 98.31 175 ILE A CA 1
ATOM 1342 C C . ILE A 1 175 ? 9.680 0.761 -11.031 1.00 98.31 175 ILE A C 1
ATOM 1344 O O . ILE A 1 175 ? 10.671 1.494 -11.068 1.00 98.31 175 ILE A O 1
ATOM 1348 N N . ILE A 1 176 ? 9.388 -0.008 -9.990 1.00 97.75 176 ILE A N 1
ATOM 1349 C CA . ILE A 1 176 ? 10.203 -0.066 -8.778 1.00 97.75 176 ILE A CA 1
ATOM 1350 C C . ILE A 1 176 ? 10.633 -1.508 -8.592 1.00 97.75 176 ILE A C 1
ATOM 1352 O O . ILE A 1 176 ? 9.798 -2.368 -8.338 1.00 97.75 176 ILE A O 1
ATOM 1356 N N . THR A 1 177 ? 11.921 -1.782 -8.714 1.00 97.50 177 THR A N 1
ATOM 1357 C CA . THR A 1 177 ? 12.485 -3.097 -8.403 1.00 97.50 177 THR A CA 1
ATOM 1358 C C . THR A 1 177 ? 13.147 -3.040 -7.039 1.00 97.50 177 THR A C 1
ATOM 1360 O O . THR A 1 177 ? 13.681 -2.003 -6.636 1.00 97.50 177 THR A O 1
ATOM 1363 N N . TRP A 1 178 ? 13.099 -4.142 -6.297 1.00 95.94 178 TRP A N 1
ATOM 1364 C CA . TRP A 1 178 ? 13.814 -4.241 -5.031 1.00 95.94 178 TRP A CA 1
ATOM 1365 C C . TRP A 1 178 ? 14.395 -5.620 -4.786 1.00 95.94 178 TRP A C 1
ATOM 1367 O O . TRP A 1 178 ? 13.917 -6.641 -5.288 1.00 95.94 178 TRP A O 1
ATOM 1377 N N . ASN A 1 179 ? 15.418 -5.629 -3.940 1.00 95.00 179 ASN A N 1
ATOM 1378 C CA . ASN A 1 179 ? 16.078 -6.828 -3.472 1.00 95.00 179 ASN A CA 1
ATOM 1379 C C . ASN A 1 179 ? 16.540 -6.667 -2.021 1.00 95.00 179 ASN A C 1
ATOM 1381 O O . ASN A 1 179 ? 17.025 -5.607 -1.618 1.00 95.00 179 ASN A O 1
ATOM 1385 N N . LYS A 1 180 ? 16.380 -7.744 -1.257 1.00 92.44 180 LYS A N 1
ATOM 1386 C CA . LYS A 1 180 ? 16.821 -7.883 0.130 1.00 92.44 180 LYS A CA 1
ATOM 1387 C C . LYS A 1 180 ? 17.718 -9.107 0.335 1.00 92.44 180 LYS A C 1
ATOM 1389 O O . LYS A 1 180 ? 18.402 -9.192 1.348 1.00 92.44 180 LYS A O 1
ATOM 1394 N N . ILE A 1 181 ? 17.697 -10.072 -0.585 1.00 90.88 181 ILE A N 1
ATOM 1395 C CA . ILE A 1 181 ? 18.428 -11.339 -0.477 1.00 90.88 181 ILE A CA 1
ATOM 1396 C C . ILE A 1 181 ? 18.744 -11.902 -1.860 1.00 90.88 181 ILE A C 1
ATOM 1398 O O . ILE A 1 181 ? 17.931 -11.780 -2.778 1.00 90.88 181 ILE A O 1
ATOM 1402 N N . ALA A 1 182 ? 19.892 -12.582 -1.963 1.00 90.62 182 ALA A N 1
ATOM 1403 C CA . ALA A 1 182 ? 20.388 -13.244 -3.165 1.00 90.62 182 ALA A CA 1
ATOM 1404 C C . ALA A 1 182 ? 20.359 -12.342 -4.414 1.00 90.62 182 ALA A C 1
ATOM 1406 O O . ALA A 1 182 ? 20.032 -11.161 -4.366 1.00 90.62 182 ALA A O 1
ATOM 1407 N N . ARG A 1 183 ? 20.760 -12.872 -5.566 1.00 94.50 183 ARG A N 1
ATOM 1408 C CA . ARG A 1 183 ? 20.654 -12.135 -6.828 1.00 94.50 183 ARG A CA 1
ATOM 1409 C C . ARG A 1 183 ? 19.287 -12.386 -7.460 1.00 94.50 183 ARG A C 1
ATOM 1411 O O . ARG A 1 183 ? 18.925 -13.544 -7.660 1.00 94.50 183 ARG A O 1
ATOM 1418 N N . SER A 1 184 ? 18.592 -11.323 -7.848 1.00 95.50 184 SER A N 1
ATOM 1419 C CA . SER A 1 184 ? 17.355 -11.371 -8.632 1.00 95.50 184 SER A CA 1
ATOM 1420 C C . SER A 1 184 ? 17.525 -10.628 -9.958 1.00 95.50 184 SER A C 1
ATOM 1422 O O . SER A 1 184 ? 18.320 -9.695 -10.079 1.00 95.50 184 SER A O 1
ATOM 1424 N N . THR A 1 185 ? 16.815 -11.068 -10.989 1.00 97.62 185 THR A N 1
ATOM 1425 C CA . THR A 1 185 ? 16.833 -10.467 -12.324 1.00 97.62 185 THR A CA 1
ATOM 1426 C C . THR A 1 185 ? 15.410 -10.330 -12.837 1.00 97.62 185 THR A C 1
ATOM 1428 O O . THR A 1 185 ? 14.707 -11.322 -13.026 1.00 97.62 185 THR A O 1
ATOM 1431 N N . THR A 1 186 ? 15.008 -9.087 -13.072 1.00 98.31 186 THR A N 1
ATOM 1432 C CA . THR A 1 186 ? 13.710 -8.710 -13.623 1.00 98.31 186 THR A CA 1
ATOM 1433 C C . THR A 1 186 ? 13.905 -8.324 -15.082 1.00 98.31 186 THR A C 1
ATOM 1435 O O . THR A 1 186 ? 14.649 -7.392 -15.379 1.00 98.31 186 THR A O 1
ATOM 1438 N N . VAL A 1 187 ? 13.226 -9.018 -15.993 1.00 98.50 187 VAL A N 1
ATOM 1439 C CA . VAL A 1 187 ? 13.197 -8.668 -17.417 1.00 98.50 187 VAL A CA 1
ATOM 1440 C C . VAL A 1 187 ? 11.778 -8.268 -17.782 1.00 98.50 187 VAL A C 1
ATOM 1442 O O . VAL A 1 187 ? 10.851 -9.076 -17.698 1.00 98.50 187 VAL A O 1
ATOM 1445 N N . LEU A 1 188 ? 11.613 -7.017 -18.193 1.00 98.69 188 LEU A N 1
ATOM 1446 C CA . LEU A 1 188 ? 10.363 -6.459 -18.691 1.00 98.69 188 LEU A CA 1
ATOM 1447 C C . LEU A 1 188 ? 10.539 -6.071 -20.152 1.00 98.69 188 LEU A C 1
ATOM 1449 O O . LEU A 1 188 ? 11.615 -5.646 -20.565 1.00 98.69 188 LEU A O 1
ATOM 1453 N N . ARG A 1 189 ? 9.458 -6.116 -20.922 1.00 98.44 189 ARG A N 1
ATOM 1454 C CA . ARG A 1 189 ? 9.393 -5.411 -22.201 1.00 98.44 189 ARG A CA 1
ATOM 1455 C C . ARG A 1 189 ? 8.238 -4.438 -22.209 1.00 98.44 189 ARG A C 1
ATOM 1457 O O . ARG A 1 189 ? 7.207 -4.678 -21.589 1.00 98.44 189 ARG A O 1
ATOM 1464 N N . PHE A 1 190 ? 8.410 -3.328 -22.903 1.00 98.69 190 PHE A N 1
ATOM 1465 C CA . PHE A 1 190 ? 7.418 -2.270 -22.950 1.00 98.69 190 PHE A CA 1
ATOM 1466 C C . PHE A 1 190 ? 7.388 -1.596 -24.314 1.00 98.69 190 PHE A C 1
ATOM 1468 O O . PHE A 1 190 ? 8.361 -1.613 -25.067 1.00 98.69 190 PHE A O 1
ATOM 1475 N N . ARG A 1 191 ? 6.240 -1.004 -24.622 1.00 98.31 191 ARG A N 1
ATOM 1476 C CA . ARG A 1 191 ? 6.008 -0.157 -25.794 1.00 98.31 191 ARG A CA 1
ATOM 1477 C C . ARG A 1 191 ? 4.852 0.785 -25.508 1.00 98.31 191 ARG A C 1
ATOM 1479 O O . ARG A 1 191 ? 4.050 0.504 -24.619 1.00 98.31 191 ARG A O 1
ATOM 1486 N N . HIS A 1 192 ? 4.716 1.855 -26.279 1.00 97.81 192 HIS A N 1
ATOM 1487 C CA . HIS A 1 192 ? 3.511 2.676 -26.224 1.00 97.81 192 HIS A CA 1
ATOM 1488 C C . HIS A 1 192 ? 2.557 2.367 -27.380 1.00 97.81 192 HIS A C 1
ATOM 1490 O O . HIS A 1 192 ? 2.951 1.948 -28.469 1.00 97.81 192 HIS A O 1
ATOM 1496 N N . VAL A 1 193 ? 1.274 2.586 -27.132 1.00 96.69 193 VAL A N 1
ATOM 1497 C CA . VAL A 1 193 ? 0.174 2.456 -28.088 1.00 96.69 193 VAL A CA 1
ATOM 1498 C C . VAL A 1 193 ? -0.692 3.717 -28.024 1.00 96.69 193 VAL A C 1
ATOM 1500 O O . VAL A 1 193 ? -0.634 4.439 -27.027 1.00 96.69 193 VAL A O 1
ATOM 1503 N N . PRO A 1 194 ? -1.484 4.034 -29.063 1.00 95.25 194 PRO A N 1
ATOM 1504 C CA . PRO A 1 194 ? -2.459 5.119 -28.975 1.00 95.25 194 PRO A CA 1
ATOM 1505 C C . PRO A 1 194 ? -3.373 4.925 -27.761 1.00 95.25 194 PRO A C 1
ATOM 1507 O O . PRO A 1 194 ? -3.812 3.802 -27.507 1.00 95.25 194 PRO A O 1
ATOM 1510 N N . ALA A 1 195 ? -3.641 5.998 -27.013 1.00 89.88 195 ALA A N 1
ATOM 1511 C CA . ALA A 1 195 ? -4.423 5.896 -25.789 1.00 89.88 195 ALA A CA 1
ATOM 1512 C C . ALA A 1 195 ? -5.846 5.401 -26.072 1.00 89.88 195 ALA A C 1
ATOM 1514 O O . ALA A 1 195 ? -6.530 5.904 -26.967 1.00 89.88 195 ALA A O 1
ATOM 1515 N N . ALA A 1 196 ? -6.318 4.452 -25.264 1.00 82.25 196 ALA A N 1
ATOM 1516 C CA . ALA A 1 196 ? -7.671 3.913 -25.370 1.00 82.25 196 ALA A CA 1
ATOM 1517 C C . ALA A 1 196 ? -8.749 4.956 -25.023 1.00 82.25 196 ALA A C 1
ATOM 1519 O O . ALA A 1 196 ? -9.895 4.844 -25.461 1.00 82.25 196 ALA A O 1
ATOM 1520 N N . LYS A 1 197 ? -8.390 5.979 -24.236 1.00 78.00 197 LYS A N 1
ATOM 1521 C CA . LYS A 1 197 ? -9.252 7.111 -23.878 1.00 78.00 197 LYS A CA 1
ATOM 1522 C C . LYS A 1 197 ? -8.558 8.428 -24.252 1.00 78.00 197 LYS A C 1
ATOM 1524 O O . LYS A 1 197 ? -7.382 8.586 -23.919 1.00 78.00 197 LYS A O 1
ATOM 1529 N N . PRO A 1 198 ? -9.259 9.392 -24.883 1.00 72.75 198 PRO A N 1
ATOM 1530 C CA . PRO A 1 198 ? -8.719 10.731 -25.098 1.00 72.75 198 PRO A CA 1
ATOM 1531 C C . PRO A 1 198 ? -8.361 11.360 -23.754 1.00 72.75 198 PRO A C 1
ATOM 1533 O O . PRO A 1 198 ? -9.199 11.381 -22.848 1.00 72.75 198 PRO A O 1
ATOM 1536 N N . ARG A 1 199 ? -7.137 11.875 -23.613 1.00 72.19 199 ARG A N 1
ATOM 1537 C CA . ARG A 1 199 ? -6.734 12.588 -22.401 1.00 72.19 199 ARG A CA 1
ATOM 1538 C C . ARG A 1 199 ? -6.779 14.090 -22.659 1.00 72.19 199 ARG A C 1
ATOM 1540 O O . ARG A 1 199 ? -6.404 14.531 -23.746 1.00 72.19 199 ARG A O 1
ATOM 1547 N N . PRO A 1 200 ? -7.249 14.897 -21.696 1.00 57.34 200 PRO A N 1
ATOM 1548 C CA . PRO A 1 200 ? -7.095 16.337 -21.803 1.00 57.34 200 PRO A CA 1
ATOM 1549 C C . PRO A 1 200 ? -5.596 16.651 -21.886 1.00 57.34 200 PRO A C 1
ATOM 1551 O O . PRO A 1 200 ? -4.830 16.238 -21.018 1.00 57.34 200 PRO A O 1
ATOM 1554 N N . SER A 1 201 ? -5.180 17.343 -22.949 1.00 46.59 201 SER A N 1
ATOM 1555 C CA . SER A 1 201 ? -3.814 17.855 -23.084 1.00 46.59 201 SER A CA 1
ATOM 1556 C C . SER A 1 201 ? -3.485 18.728 -21.878 1.00 46.59 201 SER A C 1
ATOM 1558 O O . SER A 1 201 ? -4.335 19.524 -21.460 1.00 46.59 201 SER A O 1
ATOM 1560 N N . SER A 1 202 ? -2.266 18.634 -21.348 1.00 43.06 202 SER A N 1
ATOM 1561 C CA . SER A 1 202 ? -1.754 19.540 -20.315 1.00 43.06 202 SER A CA 1
ATOM 1562 C C . SER A 1 202 ? -1.591 20.962 -20.864 1.00 43.06 202 SER A C 1
ATOM 1564 O O . SER A 1 202 ? -0.492 21.444 -21.109 1.00 43.06 202 SER A O 1
ATOM 1566 N N . SER A 1 203 ? -2.709 21.663 -21.052 1.00 30.33 203 SER A N 1
ATOM 1567 C CA . SER A 1 203 ? -2.757 23.106 -21.249 1.00 30.33 203 SER A CA 1
ATOM 1568 C C . SER A 1 203 ? -3.231 23.751 -19.950 1.00 30.33 203 SER A C 1
ATOM 1570 O O . SER A 1 203 ? -4.396 23.634 -19.570 1.00 30.33 203 SER A O 1
ATOM 1572 N N . THR A 1 204 ? -2.295 24.407 -19.272 1.00 36.41 204 THR A N 1
ATOM 1573 C CA . THR A 1 204 ? -2.423 25.385 -18.184 1.00 36.41 204 THR A CA 1
ATOM 1574 C C . THR A 1 204 ? -3.862 25.809 -17.848 1.00 36.41 204 THR A C 1
ATOM 1576 O O . THR A 1 204 ? -4.382 26.797 -18.371 1.00 36.41 204 THR A O 1
ATOM 1579 N N . HIS A 1 205 ? -4.513 25.115 -16.912 1.00 33.19 205 HIS A N 1
ATOM 1580 C CA . HIS A 1 205 ? -5.775 25.581 -16.338 1.00 33.19 205 HIS A CA 1
ATOM 1581 C C . HIS A 1 205 ? -5.514 26.616 -15.239 1.00 33.19 205 HIS A C 1
ATOM 1583 O O . HIS A 1 205 ? -5.593 26.342 -14.046 1.00 33.19 205 HIS A O 1
ATOM 1589 N N . ARG A 1 206 ? -5.275 27.865 -15.654 1.00 36.78 206 ARG A N 1
ATOM 1590 C CA . ARG A 1 206 ? -5.574 29.029 -14.815 1.00 36.78 206 ARG A CA 1
ATOM 1591 C C . ARG A 1 206 ? -7.086 29.252 -14.876 1.00 36.78 206 ARG A C 1
ATOM 1593 O O . ARG A 1 206 ? -7.580 29.883 -15.804 1.00 36.78 206 ARG A O 1
ATOM 1600 N N . LYS A 1 207 ? -7.832 28.711 -13.910 1.00 31.53 207 LYS A N 1
ATOM 1601 C CA . LYS A 1 207 ? -9.234 29.089 -13.680 1.00 31.53 207 LYS A CA 1
ATOM 1602 C C . LYS A 1 207 ? -9.372 29.757 -12.319 1.00 31.53 207 LYS A C 1
ATOM 1604 O O . LYS A 1 207 ? -9.488 29.107 -11.289 1.00 31.53 207 LYS A O 1
ATOM 1609 N N . THR A 1 208 ? -9.379 31.084 -12.366 1.00 31.22 208 THR A N 1
ATOM 1610 C CA . THR A 1 208 ? -10.054 31.947 -11.399 1.00 31.22 208 THR A CA 1
ATOM 1611 C C . THR A 1 208 ? -11.548 31.656 -11.493 1.00 31.22 208 THR A C 1
ATOM 1613 O O . THR A 1 208 ? -12.124 31.893 -12.551 1.00 31.22 208 THR A O 1
ATOM 1616 N N . ILE A 1 209 ? -12.176 31.147 -10.432 1.00 31.22 209 ILE A N 1
ATOM 1617 C CA . ILE A 1 209 ? -13.632 31.241 -10.275 1.00 31.22 209 ILE A CA 1
ATOM 1618 C C . ILE A 1 209 ? -13.944 31.663 -8.844 1.00 31.22 209 ILE A C 1
ATOM 1620 O O . ILE A 1 209 ? -13.438 31.116 -7.866 1.00 31.22 209 ILE A O 1
ATOM 1624 N N . GLU A 1 210 ? -14.743 32.717 -8.801 1.00 27.80 210 GLU A N 1
ATOM 1625 C CA . GLU A 1 210 ? -15.094 33.554 -7.677 1.00 27.80 210 GLU A CA 1
ATOM 1626 C C . GLU A 1 210 ? -15.971 32.847 -6.644 1.00 27.80 210 GLU A C 1
ATOM 1628 O O . GLU A 1 210 ? -16.820 32.002 -6.928 1.00 27.80 210 GLU A O 1
ATOM 1633 N N . ARG A 1 211 ? -15.758 33.283 -5.407 1.00 26.94 211 ARG A N 1
ATOM 1634 C CA . ARG A 1 211 ? -16.555 33.007 -4.223 1.00 26.94 211 ARG A CA 1
ATOM 1635 C C . ARG A 1 211 ? -17.929 33.661 -4.379 1.00 26.94 211 ARG A C 1
ATOM 1637 O O . ARG A 1 211 ? -18.019 34.884 -4.346 1.00 26.94 211 ARG A O 1
ATOM 1644 N N . SER A 1 212 ? -18.987 32.857 -4.468 1.00 27.64 212 SER A N 1
ATOM 1645 C CA . SER A 1 212 ? -20.357 33.348 -4.311 1.00 27.64 212 SER A CA 1
ATOM 1646 C C . SER A 1 212 ? -20.910 32.918 -2.957 1.00 27.64 212 SER A C 1
ATOM 1648 O O . SER A 1 212 ? -21.035 31.737 -2.636 1.00 27.64 212 SER A O 1
ATOM 1650 N N . THR A 1 213 ? -21.147 33.928 -2.133 1.00 25.38 213 THR A N 1
ATOM 1651 C CA . THR A 1 213 ? -21.720 33.878 -0.793 1.00 25.38 213 THR A CA 1
ATOM 1652 C C . THR A 1 213 ? -23.230 33.704 -0.917 1.00 25.38 213 THR A C 1
ATOM 1654 O O . THR A 1 213 ? -23.881 34.494 -1.600 1.00 25.38 213 THR A O 1
ATOM 1657 N N . THR A 1 214 ? -23.828 32.727 -0.235 1.00 26.14 214 THR A N 1
ATOM 1658 C CA . THR A 1 214 ? -25.283 32.732 -0.024 1.00 26.14 214 THR A CA 1
ATOM 1659 C C . THR A 1 214 ? -25.621 32.247 1.379 1.00 26.14 214 THR A C 1
ATOM 1661 O O . THR A 1 214 ? -25.382 31.106 1.761 1.00 26.14 214 THR A O 1
ATOM 1664 N N . THR A 1 215 ? -26.148 33.188 2.151 1.00 25.39 215 THR A N 1
ATOM 1665 C CA . THR A 1 215 ? -26.783 33.075 3.462 1.00 25.39 215 THR A CA 1
ATOM 1666 C C . THR A 1 215 ? -28.171 32.443 3.335 1.00 25.39 215 THR A C 1
ATOM 1668 O O . THR A 1 215 ? -28.935 32.832 2.459 1.00 25.39 215 THR A O 1
ATOM 1671 N N . SER A 1 216 ? -28.538 31.538 4.247 1.00 28.64 216 SER A N 1
ATOM 1672 C CA . SER A 1 216 ? -29.937 31.187 4.572 1.00 28.64 216 SER A CA 1
ATOM 1673 C C . SER A 1 216 ? -29.936 30.294 5.824 1.00 28.64 216 SER A C 1
ATOM 1675 O O . SER A 1 216 ? -29.456 29.169 5.780 1.00 28.64 216 SER A O 1
ATOM 1677 N N . SER A 1 217 ? -30.222 30.837 7.011 1.00 26.20 217 SER A N 1
ATOM 1678 C CA . SER A 1 217 ? -31.562 30.934 7.620 1.00 26.20 217 SER A CA 1
ATOM 1679 C C . SER A 1 217 ? -32.091 29.604 8.178 1.00 26.20 217 SER A C 1
ATOM 1681 O O . SER A 1 217 ? -32.647 28.771 7.470 1.00 26.20 217 SER A O 1
ATOM 1683 N N . THR A 1 218 ? -31.980 29.508 9.501 1.00 26.73 218 THR A N 1
ATOM 1684 C CA . THR A 1 218 ? -32.661 28.631 10.461 1.00 26.73 218 THR A CA 1
ATOM 1685 C C . THR A 1 218 ? -34.160 28.465 10.184 1.00 26.73 218 THR A C 1
ATOM 1687 O O . THR A 1 218 ? -34.825 29.454 9.881 1.00 26.73 218 THR A O 1
ATOM 1690 N N . LYS A 1 219 ? -34.711 27.261 10.412 1.00 29.03 219 LYS A N 1
ATOM 1691 C CA . LYS A 1 219 ? -36.088 27.055 10.909 1.00 29.03 219 LYS A CA 1
ATOM 1692 C C . LYS A 1 219 ? -36.315 25.623 11.418 1.00 29.03 219 LYS A C 1
ATOM 1694 O O . LYS A 1 219 ? -36.170 24.655 10.683 1.00 29.03 219 LYS A O 1
ATOM 1699 N N . THR A 1 220 ? -36.708 25.542 12.685 1.00 25.80 220 THR A N 1
ATOM 1700 C CA . THR A 1 220 ? -37.302 24.393 13.390 1.00 25.80 220 THR A CA 1
ATOM 1701 C C . THR A 1 220 ? -38.799 24.286 13.054 1.00 25.80 220 THR A C 1
ATOM 1703 O O . THR A 1 220 ? -39.427 25.317 12.800 1.00 25.80 220 THR A O 1
ATOM 1706 N N . PRO A 1 221 ? -39.398 23.081 13.081 1.00 30.16 221 PRO A N 1
ATOM 1707 C CA . PRO A 1 221 ? -40.505 22.809 14.024 1.00 30.16 221 PRO A CA 1
ATOM 1708 C C . PRO A 1 221 ? -40.451 21.368 14.597 1.00 30.16 221 PRO A C 1
ATOM 1710 O O . PRO A 1 221 ? -40.139 20.418 13.895 1.00 30.16 221 PRO A O 1
ATOM 1713 N N . SER A 1 222 ? -40.510 21.186 15.920 1.00 25.02 222 SER A N 1
ATOM 1714 C CA . SER A 1 222 ? -41.702 20.903 16.752 1.00 25.02 222 SER A CA 1
ATOM 1715 C C . SER A 1 222 ? -42.410 19.553 16.515 1.00 25.02 222 SER A C 1
ATOM 1717 O O . SER A 1 222 ? -43.256 19.434 15.639 1.00 25.02 222 SER A O 1
ATOM 1719 N N . SER A 1 223 ? -42.088 18.593 17.396 1.00 27.42 223 SER A N 1
ATOM 1720 C CA . SER A 1 223 ? -42.973 17.722 18.203 1.00 27.42 223 SER A CA 1
ATOM 1721 C C . SER A 1 223 ? -44.343 17.302 17.651 1.00 27.42 223 SER A C 1
ATOM 1723 O O . SER A 1 223 ? -45.248 18.129 17.577 1.00 27.42 223 SER A O 1
ATOM 1725 N N . THR A 1 224 ? -44.561 15.986 17.491 1.00 28.89 224 THR A N 1
ATOM 1726 C CA . THR A 1 224 ? -45.634 15.256 18.209 1.00 28.89 224 THR A CA 1
ATOM 1727 C C . THR A 1 224 ? -45.333 13.747 18.247 1.00 28.89 224 THR A C 1
ATOM 1729 O O . THR A 1 224 ? -44.960 13.160 17.235 1.00 28.89 224 THR A O 1
ATOM 1732 N N . ALA A 1 225 ? -45.492 13.118 19.413 1.00 27.89 225 ALA A N 1
ATOM 1733 C CA . ALA A 1 225 ? -45.348 11.677 19.636 1.00 27.89 225 ALA A CA 1
ATOM 1734 C C . ALA A 1 225 ? -46.706 10.949 19.553 1.00 27.89 225 ALA A C 1
ATOM 1736 O O . ALA A 1 225 ? -47.711 11.524 19.976 1.00 27.89 225 ALA A O 1
ATOM 1737 N N . PRO A 1 226 ? -46.738 9.671 19.130 1.00 30.52 226 PRO A N 1
ATOM 1738 C CA . PRO A 1 226 ? -47.780 8.731 19.530 1.00 30.52 226 PRO A CA 1
ATOM 1739 C C . PRO A 1 226 ? -47.237 7.607 20.434 1.00 30.52 226 PRO A C 1
ATOM 1741 O O . PRO A 1 226 ? -46.157 7.057 20.229 1.00 30.52 226 PRO A O 1
ATOM 1744 N N . THR A 1 227 ? -48.036 7.294 21.449 1.00 29.42 227 THR A N 1
ATOM 1745 C CA . THR A 1 227 ? -47.898 6.295 22.524 1.00 29.42 227 THR A CA 1
ATOM 1746 C C . THR A 1 227 ? -47.909 4.843 21.985 1.00 29.42 227 THR A C 1
ATOM 1748 O O . THR A 1 227 ? -48.448 4.608 20.901 1.00 29.42 227 THR A O 1
ATOM 1751 N N . PRO A 1 228 ? -47.347 3.844 22.703 1.00 31.62 228 PRO A N 1
ATOM 1752 C CA . PRO A 1 228 ? -47.079 2.515 22.162 1.00 31.62 228 PRO A CA 1
ATOM 1753 C C . PRO A 1 228 ? -48.309 1.602 22.238 1.00 31.62 228 PRO A C 1
ATOM 1755 O O . PRO A 1 228 ? -48.914 1.442 23.297 1.00 31.62 228 PRO A O 1
ATOM 1758 N N . SER A 1 229 ? -48.647 0.973 21.110 1.00 30.80 229 SER A N 1
ATOM 1759 C CA . SER A 1 229 ? -49.633 -0.108 21.043 1.00 30.80 229 SER A CA 1
ATOM 1760 C C . SER A 1 229 ? -48.951 -1.466 21.199 1.00 30.80 229 SER A C 1
ATOM 1762 O O . SER A 1 229 ? -47.907 -1.746 20.615 1.00 30.80 229 SER A O 1
ATOM 1764 N N . THR A 1 230 ? -49.586 -2.287 22.018 1.00 36.06 230 THR A N 1
ATOM 1765 C CA . THR A 1 230 ? -49.192 -3.584 22.555 1.00 36.06 230 THR A CA 1
ATOM 1766 C C . THR A 1 230 ? -49.170 -4.703 21.498 1.00 36.06 230 THR A C 1
ATOM 1768 O O . THR A 1 230 ? -50.067 -4.776 20.665 1.00 36.06 230 THR A O 1
AT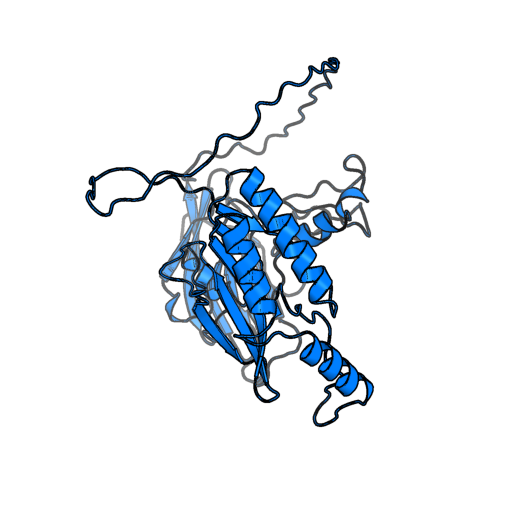OM 1771 N N . ALA A 1 231 ? -48.194 -5.613 21.650 1.00 33.28 231 ALA A N 1
ATOM 1772 C CA . ALA A 1 231 ? -48.039 -6.959 21.064 1.00 33.28 231 ALA A CA 1
ATOM 1773 C C . ALA A 1 231 ? -47.675 -7.094 19.555 1.00 33.28 231 ALA A C 1
ATOM 1775 O O . ALA A 1 231 ? -48.433 -6.656 18.692 1.00 33.28 231 ALA A O 1
ATOM 1776 N N . PRO A 1 232 ? -46.553 -7.770 19.208 1.00 36.25 232 PRO A N 1
ATOM 1777 C CA . PRO A 1 232 ? -46.232 -8.136 17.826 1.00 36.25 232 PRO A CA 1
ATOM 1778 C C . PRO A 1 232 ? -47.021 -9.379 17.354 1.00 36.25 232 PRO A C 1
ATOM 1780 O O . PRO A 1 232 ? -47.347 -10.246 18.171 1.00 36.25 232 PRO A O 1
ATOM 1783 N N . PRO A 1 233 ? -47.320 -9.494 16.044 1.00 34.25 233 PRO A N 1
ATOM 1784 C CA . PRO A 1 233 ? -48.080 -10.609 15.483 1.00 34.25 233 PRO A CA 1
ATOM 1785 C C . PRO A 1 233 ? -47.260 -11.916 15.450 1.00 34.25 233 PRO A C 1
ATOM 1787 O O . PRO A 1 233 ? -46.029 -11.871 15.374 1.00 34.25 233 PRO A O 1
ATOM 1790 N N . PRO A 1 234 ? -47.917 -13.091 15.487 1.00 28.98 234 PRO A N 1
ATOM 1791 C CA . PRO A 1 234 ? -47.243 -14.384 15.430 1.00 28.98 234 PRO A CA 1
ATOM 1792 C C . PRO A 1 234 ? -46.723 -14.667 14.014 1.00 28.98 234 PRO A C 1
ATOM 1794 O O . PRO A 1 234 ? -47.469 -14.588 13.039 1.00 28.98 234 PRO A O 1
ATOM 1797 N N . CYS A 1 235 ? -45.448 -15.041 13.898 1.00 32.50 235 CYS A N 1
ATOM 1798 C CA . CYS A 1 235 ? -44.869 -15.498 12.637 1.00 32.50 235 CYS A CA 1
ATOM 1799 C C . CYS A 1 235 ? -45.298 -16.947 12.363 1.00 32.50 235 CYS A C 1
ATOM 1801 O O . CYS A 1 235 ? -44.784 -17.880 12.980 1.00 32.50 235 CYS A O 1
ATOM 1803 N N . THR A 1 236 ? -46.233 -17.140 11.437 1.00 29.16 236 THR A N 1
ATOM 1804 C CA . THR A 1 236 ? -46.598 -18.454 10.897 1.00 29.16 236 THR A CA 1
ATOM 1805 C C . THR A 1 236 ? -45.609 -18.874 9.815 1.00 29.16 236 THR A C 1
ATOM 1807 O O . THR A 1 236 ? -45.374 -18.148 8.852 1.00 29.16 236 THR A O 1
ATOM 1810 N N . THR A 1 237 ? -45.046 -20.070 9.957 1.00 38.34 237 THR A N 1
ATOM 1811 C CA . THR A 1 237 ? -44.199 -20.721 8.954 1.00 38.34 237 THR A CA 1
ATOM 1812 C C . THR A 1 237 ? -45.057 -21.397 7.893 1.00 38.34 237 THR A C 1
ATOM 1814 O O . THR A 1 237 ? -45.203 -22.612 7.918 1.00 38.34 237 THR A O 1
ATOM 1817 N N . THR A 1 238 ? -45.618 -20.625 6.972 1.00 38.50 238 THR A N 1
ATOM 1818 C CA . THR A 1 238 ? -46.073 -21.117 5.663 1.00 38.50 238 THR A CA 1
ATOM 1819 C C . THR A 1 238 ? -46.190 -19.919 4.740 1.00 38.50 238 THR A C 1
ATOM 1821 O O . THR A 1 238 ? -47.182 -19.203 4.790 1.00 38.50 238 THR A O 1
ATOM 1824 N N . ASP A 1 239 ? -45.113 -19.648 4.011 1.00 33.00 239 ASP A N 1
ATOM 1825 C CA . ASP A 1 239 ? -45.118 -19.284 2.593 1.00 33.00 239 ASP A CA 1
ATOM 1826 C C . ASP A 1 239 ? -43.706 -18.815 2.237 1.00 33.00 239 ASP A C 1
ATOM 1828 O O . ASP A 1 239 ? -43.193 -17.835 2.775 1.00 33.00 239 ASP A O 1
ATOM 1832 N N . HIS A 1 240 ? -43.047 -19.544 1.338 1.00 42.16 240 HIS A N 1
ATOM 1833 C CA . HIS A 1 240 ? -41.911 -19.018 0.590 1.00 42.16 240 HIS A CA 1
ATOM 1834 C C . HIS A 1 240 ? -42.463 -18.396 -0.697 1.00 42.16 240 HIS A C 1
ATOM 1836 O O . HIS A 1 240 ? -42.594 -19.109 -1.695 1.00 42.16 240 HIS A O 1
ATOM 1842 N N . PRO A 1 241 ? -42.774 -17.087 -0.740 1.00 40.72 241 PRO A N 1
ATOM 1843 C CA . PRO A 1 241 ? -42.912 -16.427 -2.018 1.00 40.72 241 PRO A CA 1
ATOM 1844 C C . PRO A 1 241 ? -41.509 -16.297 -2.612 1.00 40.72 241 PRO A C 1
ATOM 1846 O O . PRO A 1 241 ? -40.620 -15.633 -2.075 1.00 40.72 241 PRO A O 1
ATOM 1849 N N . SER A 1 242 ? -41.298 -16.983 -3.731 1.00 48.09 242 SER A N 1
ATOM 1850 C CA . SER A 1 242 ? -40.181 -16.687 -4.619 1.00 48.09 242 SER A CA 1
ATOM 1851 C C . SER A 1 242 ? -40.259 -15.215 -5.053 1.00 48.09 242 SER A C 1
ATOM 1853 O O . SER A 1 242 ? -41.342 -14.697 -5.316 1.00 48.09 242 SER A O 1
ATOM 1855 N N . SER A 1 243 ? -39.099 -14.558 -5.144 1.00 53.22 243 SER A N 1
ATOM 1856 C CA . SER A 1 243 ? -38.877 -13.182 -5.632 1.00 53.22 243 SER A CA 1
ATOM 1857 C C . SER A 1 243 ? -39.343 -11.999 -4.761 1.00 53.22 243 SER A C 1
ATOM 1859 O O . SER A 1 243 ? -40.110 -11.148 -5.200 1.00 53.22 243 SER A O 1
ATOM 1861 N N . VAL A 1 244 ? -38.754 -11.840 -3.571 1.00 50.69 244 VAL A N 1
ATOM 1862 C CA . VAL A 1 244 ? -38.607 -10.507 -2.954 1.00 50.69 244 VAL A CA 1
ATOM 1863 C C . VAL A 1 244 ? -37.118 -10.247 -2.742 1.00 50.69 244 VAL A C 1
ATOM 1865 O O . VAL A 1 244 ? -36.448 -11.002 -2.039 1.00 50.69 244 VAL A O 1
ATOM 1868 N N . LEU A 1 245 ? -36.583 -9.195 -3.369 1.00 48.41 245 LEU A N 1
ATOM 1869 C CA . LEU A 1 245 ? -35.263 -8.652 -3.040 1.00 48.41 245 LEU A CA 1
ATOM 1870 C C . LEU A 1 245 ? -35.302 -8.201 -1.573 1.00 48.41 245 LEU A C 1
ATOM 1872 O O . LEU A 1 245 ? -35.845 -7.145 -1.257 1.00 48.41 245 LEU A O 1
ATOM 1876 N N . PHE A 1 246 ? -34.766 -9.019 -0.666 1.00 58.69 246 PHE A N 1
ATOM 1877 C CA . PHE A 1 246 ? -34.590 -8.635 0.731 1.00 58.69 246 PHE A CA 1
ATOM 1878 C C . PHE A 1 246 ? -33.506 -7.556 0.798 1.00 58.69 246 PHE A C 1
ATOM 1880 O O . PHE A 1 246 ? -32.312 -7.845 0.753 1.00 58.69 246 PHE A O 1
ATOM 1887 N N . GLN A 1 247 ? -33.922 -6.294 0.871 1.00 71.62 247 GLN A N 1
ATOM 1888 C CA . GLN A 1 247 ? -33.003 -5.187 1.089 1.00 71.62 247 GLN A CA 1
ATOM 1889 C C . GLN A 1 247 ? -32.693 -5.098 2.588 1.00 71.62 247 GLN A C 1
ATOM 1891 O O . GLN A 1 247 ? -33.543 -4.727 3.395 1.00 71.62 247 GLN A O 1
ATOM 1896 N N . MET A 1 248 ? -31.475 -5.486 2.967 1.00 83.06 248 MET A N 1
ATOM 1897 C CA . MET A 1 248 ? -30.994 -5.457 4.348 1.00 83.06 248 MET A CA 1
ATOM 1898 C C . MET A 1 248 ? -30.004 -4.305 4.525 1.00 83.06 248 MET A C 1
ATOM 1900 O O . MET A 1 248 ? -29.024 -4.209 3.791 1.00 83.06 248 MET A O 1
ATOM 1904 N N . SER A 1 249 ? -30.247 -3.437 5.509 1.00 91.69 249 SER A N 1
ATOM 1905 C CA . SER A 1 249 ? -29.287 -2.397 5.891 1.00 91.69 249 SER A CA 1
ATOM 1906 C C . SER A 1 249 ? -28.241 -2.974 6.846 1.00 91.69 249 SER A C 1
ATOM 1908 O O . SER A 1 249 ? -28.590 -3.647 7.822 1.00 91.69 249 SER A O 1
ATOM 1910 N N . ILE A 1 250 ? -26.966 -2.717 6.562 1.00 94.38 250 ILE A N 1
ATOM 1911 C CA . ILE A 1 250 ? -25.814 -3.208 7.325 1.00 94.38 250 ILE A CA 1
ATOM 1912 C C . ILE A 1 250 ? -25.036 -1.998 7.846 1.00 94.38 250 ILE A C 1
ATOM 1914 O O . ILE A 1 250 ? -24.787 -1.054 7.099 1.00 94.38 250 ILE A O 1
ATOM 1918 N N . ALA A 1 251 ? -24.627 -2.039 9.113 1.00 96.69 251 ALA A N 1
ATOM 1919 C CA . ALA A 1 251 ? -23.734 -1.055 9.709 1.00 96.69 251 ALA A CA 1
ATOM 1920 C C . ALA A 1 251 ? -22.353 -1.667 9.965 1.00 96.69 251 ALA A C 1
ATOM 1922 O O . ALA A 1 251 ? -22.241 -2.733 10.569 1.00 96.69 251 ALA A O 1
ATOM 1923 N N . ILE A 1 252 ? -21.303 -0.965 9.538 1.00 97.00 252 ILE A N 1
ATOM 1924 C CA . ILE A 1 252 ? -19.908 -1.296 9.848 1.00 97.00 252 ILE A CA 1
ATOM 1925 C C . ILE A 1 252 ? -19.411 -0.258 10.847 1.00 97.00 252 ILE A C 1
ATOM 1927 O O . ILE A 1 252 ? -19.398 0.939 10.558 1.00 97.00 252 ILE A O 1
ATOM 1931 N N . VAL A 1 253 ? -19.038 -0.708 12.040 1.00 96.50 253 VAL A N 1
ATOM 1932 C CA . VAL A 1 253 ? -18.619 0.167 13.132 1.00 96.50 253 VAL A CA 1
ATOM 1933 C C . VAL A 1 253 ? -17.112 0.375 13.070 1.00 96.50 253 VAL A C 1
ATOM 1935 O O . VAL A 1 253 ? -16.343 -0.573 13.175 1.00 96.50 253 VAL A O 1
ATOM 1938 N N . GLN A 1 254 ? -16.679 1.632 12.971 1.00 94.44 254 GLN A N 1
ATOM 1939 C CA . GLN A 1 254 ? -15.273 2.010 13.104 1.00 94.44 254 GLN A CA 1
ATOM 1940 C C . GLN A 1 254 ? -15.039 2.635 14.483 1.00 94.44 254 GLN A C 1
ATOM 1942 O O . GLN A 1 254 ? -15.220 3.836 14.681 1.00 94.44 254 GLN A O 1
ATOM 1947 N N . ALA A 1 255 ? -14.662 1.811 15.460 1.00 93.94 255 ALA A N 1
ATOM 1948 C CA . ALA A 1 255 ? -14.388 2.254 16.823 1.00 93.94 255 ALA A CA 1
ATOM 1949 C C . ALA A 1 255 ? -13.333 1.365 17.496 1.00 93.94 255 ALA A C 1
ATOM 1951 O O . ALA A 1 255 ? -13.298 0.165 17.259 1.00 93.94 255 ALA A O 1
ATOM 1952 N N . GLY A 1 256 ? -12.505 1.951 18.365 1.00 92.06 256 GLY A N 1
ATOM 1953 C CA . GLY A 1 256 ? -11.572 1.200 19.214 1.00 92.06 256 GLY A CA 1
ATOM 1954 C C . GLY A 1 256 ? -12.172 0.804 20.566 1.00 92.06 256 GLY A C 1
ATOM 1955 O O . GLY A 1 256 ? -13.144 1.417 21.024 1.00 92.06 256 GLY A O 1
ATOM 1956 N N . SER A 1 257 ? -11.562 -0.183 21.211 1.00 95.38 257 SER A N 1
ATOM 1957 C CA . SER A 1 257 ? -11.862 -0.615 22.580 1.00 95.38 257 SER A CA 1
ATOM 1958 C C . SER A 1 257 ? -11.446 0.429 23.614 1.00 95.38 257 SER A C 1
ATOM 1960 O O . SER A 1 257 ? -10.622 1.303 23.337 1.00 95.38 257 SER A O 1
ATOM 1962 N N . ILE A 1 258 ? -11.987 0.321 24.825 1.00 95.25 258 ILE A N 1
ATOM 1963 C CA . ILE A 1 258 ? -11.408 0.966 26.003 1.00 95.25 258 ILE A CA 1
ATOM 1964 C C . ILE A 1 258 ? -10.480 -0.082 26.623 1.00 95.25 258 ILE A C 1
ATOM 1966 O O . ILE A 1 258 ? -10.941 -1.057 27.213 1.00 95.25 258 ILE A O 1
ATOM 1970 N N . LEU A 1 259 ? -9.174 0.057 26.375 1.00 90.69 259 LEU A N 1
ATOM 1971 C CA . LEU A 1 259 ? -8.186 -0.951 26.768 1.00 90.69 259 LEU A CA 1
ATOM 1972 C C . LEU A 1 259 ? -8.230 -1.202 28.277 1.00 90.69 259 LEU A C 1
ATOM 1974 O O . LEU A 1 259 ? -8.263 -0.260 29.065 1.00 90.69 259 LEU A O 1
ATOM 1978 N N . TYR A 1 260 ? -8.206 -2.482 28.647 1.00 90.62 260 TYR A N 1
ATOM 1979 C CA . TYR A 1 260 ? -8.271 -2.971 30.027 1.00 90.62 260 TYR A CA 1
ATOM 1980 C C . TYR A 1 260 ? -9.580 -2.681 30.787 1.00 90.62 260 TYR A C 1
ATOM 1982 O O . TYR A 1 260 ? -9.661 -2.961 31.981 1.00 90.62 260 TYR A O 1
ATOM 1990 N N . ASP A 1 261 ? -10.616 -2.173 30.108 1.00 95.38 261 ASP A N 1
ATOM 1991 C CA . ASP A 1 261 ? -11.955 -1.960 30.669 1.00 95.38 261 ASP A CA 1
ATOM 1992 C C . ASP A 1 261 ? -13.024 -2.589 29.760 1.00 95.38 261 ASP A C 1
ATOM 1994 O O . ASP A 1 261 ? -13.660 -1.961 28.900 1.00 95.38 261 ASP A O 1
ATOM 1998 N N . THR A 1 262 ? -13.186 -3.898 29.933 1.00 96.69 262 THR A N 1
ATOM 1999 C CA . THR A 1 262 ? -14.167 -4.701 29.198 1.00 96.69 262 THR A CA 1
ATOM 2000 C C . THR A 1 262 ? -15.611 -4.258 29.468 1.00 96.69 262 THR A C 1
ATOM 2002 O O . THR A 1 262 ? -16.351 -4.108 28.490 1.00 96.69 262 THR A O 1
ATOM 2005 N N . PRO A 1 263 ? -16.036 -3.965 30.717 1.00 97.31 263 PRO A N 1
ATOM 2006 C CA . PRO A 1 263 ? -17.362 -3.408 30.988 1.00 97.31 263 PRO A CA 1
ATOM 2007 C C . PRO A 1 263 ? -17.655 -2.110 30.226 1.00 97.31 263 PRO A C 1
ATOM 2009 O O . PRO A 1 263 ? -18.674 -2.038 29.536 1.00 97.31 263 PRO A O 1
ATOM 2012 N N . ALA A 1 264 ? -16.752 -1.124 30.257 1.00 97.56 264 ALA A N 1
ATOM 2013 C CA . ALA A 1 264 ? -16.959 0.136 29.542 1.00 97.56 264 ALA A CA 1
ATOM 2014 C C . ALA A 1 264 ? -16.967 -0.062 28.016 1.00 97.56 264 ALA A C 1
ATOM 2016 O O . ALA A 1 264 ? -17.689 0.618 27.277 1.00 97.56 264 ALA A O 1
ATOM 2017 N N . THR A 1 265 ? -16.190 -1.025 27.515 1.00 98.00 265 THR A N 1
ATOM 2018 C CA . THR A 1 265 ? -16.214 -1.393 26.095 1.00 98.00 265 THR A CA 1
ATOM 2019 C C . THR A 1 265 ? -17.543 -2.050 25.695 1.00 98.00 265 THR A C 1
ATOM 2021 O O . THR A 1 265 ? -18.041 -1.788 24.599 1.00 98.00 265 THR A O 1
ATOM 2024 N N . LEU A 1 266 ? -18.169 -2.835 26.578 1.00 98.19 266 LEU A N 1
ATOM 2025 C CA . LEU A 1 266 ? -19.511 -3.388 26.361 1.00 98.19 266 LEU A CA 1
ATOM 2026 C C . LEU A 1 266 ? -20.591 -2.297 26.374 1.00 98.19 266 LEU A C 1
ATOM 2028 O O . LEU A 1 266 ? -21.464 -2.310 25.509 1.00 98.19 266 LEU A O 1
ATOM 2032 N N . ASP A 1 267 ? -20.491 -1.302 27.260 1.00 98.38 267 ASP A N 1
ATOM 2033 C CA . ASP A 1 267 ? -21.386 -0.131 27.247 1.00 98.38 267 ASP A CA 1
ATOM 2034 C C . ASP A 1 267 ? -21.272 0.632 25.915 1.00 98.38 267 ASP A C 1
ATOM 2036 O O . ASP A 1 267 ? -22.257 1.088 25.323 1.00 98.38 267 ASP A O 1
ATOM 2040 N N . LYS A 1 268 ? -20.044 0.742 25.392 1.00 98.44 268 LYS A N 1
ATOM 2041 C CA . LYS A 1 268 ? -19.775 1.333 24.079 1.00 98.44 268 LYS A CA 1
ATOM 2042 C C . LYS A 1 268 ? -20.363 0.495 22.941 1.00 98.44 268 LYS A C 1
ATOM 2044 O O . LYS A 1 268 ? -20.932 1.080 22.018 1.00 98.44 268 LYS A O 1
ATOM 2049 N N . LEU A 1 269 ? -20.243 -0.834 22.999 1.00 98.38 269 LEU A N 1
ATOM 2050 C CA . LEU A 1 269 ? -20.852 -1.758 22.036 1.00 98.38 269 LEU A CA 1
ATOM 2051 C C . LEU A 1 269 ? -22.369 -1.561 21.984 1.00 98.38 269 LEU A C 1
ATOM 2053 O O . LEU A 1 269 ? -22.935 -1.405 20.903 1.00 98.38 269 LEU A O 1
ATOM 2057 N N . GLU A 1 270 ? -23.015 -1.518 23.148 1.00 98.38 270 GLU A N 1
ATOM 2058 C CA . GLU A 1 270 ? -24.457 -1.327 23.289 1.00 98.38 270 GLU A CA 1
ATOM 2059 C C . GLU A 1 270 ? -24.911 0.000 22.678 1.00 98.38 270 GLU A C 1
ATOM 2061 O O . GLU A 1 270 ? -25.792 0.028 21.816 1.00 98.38 270 GLU A O 1
ATOM 2066 N N . ARG A 1 271 ? -24.241 1.101 23.039 1.00 98.44 271 ARG A N 1
ATOM 2067 C CA . ARG A 1 271 ? -24.550 2.434 22.512 1.00 98.44 271 ARG A CA 1
ATOM 2068 C C . ARG A 1 271 ? -24.421 2.509 20.988 1.00 98.44 271 ARG A C 1
ATOM 2070 O O . ARG A 1 271 ? -25.286 3.087 20.334 1.00 98.44 271 ARG A O 1
ATOM 2077 N N . LEU A 1 272 ? -23.355 1.944 20.418 1.00 98.44 272 LEU A N 1
ATOM 2078 C CA . LEU A 1 272 ? -23.123 1.951 18.966 1.00 98.44 272 LEU A CA 1
ATOM 2079 C C . LEU A 1 272 ? -24.107 1.039 18.224 1.00 98.44 272 LEU A C 1
ATOM 2081 O O . LEU A 1 272 ? -24.571 1.387 17.140 1.00 98.44 272 LEU A O 1
ATOM 2085 N N . THR A 1 273 ? -24.475 -0.091 18.829 1.00 97.94 273 THR A N 1
ATOM 2086 C CA . THR A 1 273 ? -25.524 -0.976 18.306 1.00 97.94 273 THR A CA 1
ATOM 2087 C C . THR A 1 273 ? -26.866 -0.252 18.266 1.00 97.94 273 THR A C 1
ATOM 2089 O O . THR A 1 273 ? -27.567 -0.292 17.252 1.00 97.94 273 THR A O 1
ATOM 2092 N N . LYS A 1 274 ? -27.204 0.473 19.337 1.00 97.75 274 LYS A N 1
ATOM 2093 C CA . LYS A 1 274 ? -28.414 1.289 19.385 1.00 97.75 274 LYS A CA 1
ATOM 2094 C C . LYS A 1 274 ? -28.411 2.372 18.303 1.00 97.75 274 LYS A C 1
ATOM 2096 O O . LYS A 1 274 ? -29.381 2.509 17.571 1.00 97.75 274 LYS A O 1
ATOM 2101 N N . GLU A 1 275 ? -27.307 3.096 18.137 1.00 97.88 275 GLU A N 1
ATOM 2102 C CA . GLU A 1 275 ? -27.202 4.123 17.094 1.00 97.88 275 GLU A CA 1
ATOM 2103 C C . GLU A 1 275 ? -27.373 3.542 15.677 1.00 97.88 275 GLU A C 1
ATOM 2105 O O . GLU A 1 275 ? -28.036 4.137 14.826 1.00 97.88 275 GLU A O 1
ATOM 2110 N N . ALA A 1 276 ? -26.790 2.370 15.411 1.00 97.12 276 ALA A N 1
ATOM 2111 C CA . ALA A 1 276 ? -26.922 1.690 14.126 1.00 97.12 276 ALA A CA 1
ATOM 2112 C C . ALA A 1 276 ? -28.364 1.222 13.863 1.00 97.12 276 ALA A C 1
ATOM 2114 O O . ALA A 1 276 ? -28.882 1.384 12.755 1.00 97.12 276 ALA A O 1
ATOM 2115 N N . THR A 1 277 ? -29.023 0.666 14.880 1.00 96.00 277 THR A N 1
ATOM 2116 C CA . THR A 1 277 ? -30.414 0.200 14.776 1.00 96.00 277 THR A CA 1
ATOM 2117 C C . THR A 1 277 ? -31.413 1.348 14.659 1.00 96.00 277 THR A C 1
ATOM 2119 O O . THR A 1 277 ? -32.344 1.240 13.862 1.00 96.00 277 THR A O 1
ATOM 2122 N N . ASP A 1 278 ? -31.170 2.486 15.320 1.00 96.25 278 ASP A N 1
ATOM 2123 C CA . ASP A 1 278 ? -31.952 3.721 15.151 1.00 96.25 278 ASP A CA 1
ATOM 2124 C C . ASP A 1 278 ? -31.880 4.251 13.698 1.00 96.25 278 ASP A C 1
ATOM 2126 O O . ASP A 1 278 ? -32.820 4.880 13.213 1.00 96.25 278 ASP A O 1
ATOM 2130 N N . LYS A 1 279 ? -30.800 3.939 12.961 1.00 95.88 279 LYS A N 1
ATOM 2131 C CA . LYS A 1 279 ? -30.640 4.215 11.515 1.00 95.88 279 LYS A CA 1
ATOM 2132 C C . LYS A 1 279 ? -31.165 3.087 10.609 1.00 95.88 279 LYS A C 1
ATOM 2134 O O . LYS A 1 279 ? -30.987 3.135 9.393 1.00 95.88 279 LYS A O 1
ATOM 2139 N N . GLY A 1 280 ? -31.804 2.067 11.180 1.00 94.19 280 GLY A N 1
ATOM 2140 C CA . GLY A 1 280 ? -32.449 0.971 10.457 1.00 94.19 280 GLY A CA 1
ATOM 2141 C C . GLY A 1 280 ? -31.556 -0.232 10.137 1.00 94.19 280 GLY A C 1
ATOM 2142 O O . GLY A 1 280 ? -31.989 -1.104 9.380 1.00 94.19 280 GLY A O 1
ATOM 2143 N N . ALA A 1 281 ? -30.337 -0.317 10.684 1.00 94.69 281 ALA A N 1
ATOM 2144 C CA . ALA A 1 281 ? -29.466 -1.472 10.464 1.00 94.69 281 ALA A CA 1
ATOM 2145 C C . ALA A 1 281 ? -30.076 -2.764 11.036 1.00 94.69 281 ALA A C 1
ATOM 2147 O O . ALA A 1 281 ? -30.649 -2.779 12.126 1.00 94.69 281 ALA A O 1
ATOM 2148 N N . LYS A 1 282 ? -29.930 -3.864 10.293 1.00 92.75 282 LYS A N 1
ATOM 2149 C CA . LYS A 1 282 ? -30.346 -5.220 10.690 1.00 92.75 282 LYS A CA 1
ATOM 2150 C C . LYS A 1 282 ? -29.161 -6.138 10.992 1.00 92.75 282 LYS A C 1
ATOM 2152 O O . LYS A 1 282 ? -29.348 -7.169 11.629 1.00 92.75 282 LYS A O 1
ATOM 2157 N N . LEU A 1 283 ? -27.959 -5.745 10.578 1.00 94.44 283 LEU A N 1
ATOM 2158 C CA . LEU A 1 283 ? -26.686 -6.379 10.913 1.00 94.44 283 LEU A CA 1
ATOM 2159 C C . LEU A 1 283 ? -25.686 -5.293 11.302 1.00 94.44 283 LEU A C 1
ATOM 2161 O O . LEU A 1 283 ? -25.557 -4.297 10.589 1.00 94.44 283 LEU A O 1
ATOM 2165 N N . VAL A 1 284 ? -24.975 -5.500 12.406 1.00 96.94 284 VAL A N 1
ATOM 2166 C CA . VAL A 1 284 ? -23.914 -4.614 12.889 1.00 96.94 284 VAL A CA 1
ATOM 2167 C C . VAL A 1 284 ? -22.616 -5.408 12.991 1.00 96.94 284 VAL A C 1
ATOM 2169 O O . VAL A 1 284 ? -22.542 -6.410 13.704 1.00 96.94 284 VAL A O 1
ATOM 2172 N N . LEU A 1 285 ? -21.604 -4.956 12.255 1.00 97.44 285 LEU A N 1
ATOM 2173 C CA . LEU A 1 285 ? -20.265 -5.534 12.216 1.00 97.44 285 LEU A CA 1
ATOM 2174 C C . LEU A 1 285 ? -19.317 -4.660 13.043 1.00 97.44 285 LEU A C 1
ATOM 2176 O O . LEU A 1 285 ? -19.154 -3.474 12.747 1.00 97.44 285 LEU A O 1
ATOM 2180 N N . PHE A 1 286 ? -18.688 -5.245 14.058 1.00 97.88 286 PHE A N 1
ATOM 2181 C CA . PHE A 1 286 ? -17.656 -4.603 14.872 1.00 97.88 286 PHE A CA 1
ATOM 2182 C C . PHE A 1 286 ? -16.248 -5.077 14.471 1.00 97.88 286 PHE A C 1
ATOM 2184 O O . PHE A 1 286 ? -16.111 -6.181 13.938 1.00 97.88 286 PHE A O 1
ATOM 2191 N N . PRO A 1 287 ? -15.199 -4.272 14.732 1.00 95.62 287 PRO A N 1
ATOM 2192 C CA . PRO A 1 287 ? -13.820 -4.613 14.384 1.00 95.62 287 PRO A CA 1
ATOM 2193 C C . PRO A 1 287 ? -13.270 -5.861 15.092 1.00 95.62 287 PRO A C 1
ATOM 2195 O O . PRO A 1 287 ? -13.846 -6.373 16.056 1.00 95.62 287 PRO A O 1
ATOM 2198 N N . GLU A 1 288 ? -12.107 -6.314 14.622 1.00 95.06 288 GLU A N 1
ATOM 2199 C CA . GLU A 1 288 ? -11.295 -7.342 15.278 1.00 95.06 288 GLU A CA 1
ATOM 2200 C C . GLU A 1 288 ? -10.888 -6.919 16.697 1.00 95.06 288 GLU A C 1
ATOM 2202 O O . GLU A 1 288 ? -10.598 -5.745 16.937 1.00 95.06 288 GLU A O 1
ATOM 2207 N N . ALA A 1 289 ? -10.870 -7.887 17.626 1.00 94.56 289 ALA A N 1
ATOM 2208 C CA . ALA A 1 289 ? -10.482 -7.697 19.026 1.00 94.56 289 ALA A CA 1
ATOM 2209 C C . ALA A 1 289 ? -11.153 -6.480 19.698 1.00 94.56 289 ALA A C 1
ATOM 2211 O O . ALA A 1 289 ? -10.586 -5.858 20.596 1.00 94.56 289 ALA A O 1
ATOM 2212 N N . PHE A 1 290 ? -12.372 -6.125 19.270 1.00 97.44 290 PHE A N 1
ATOM 2213 C CA . PHE A 1 290 ? -13.099 -4.988 19.821 1.00 97.44 290 PHE A CA 1
ATOM 2214 C C . PHE A 1 290 ? -13.409 -5.203 21.304 1.00 97.44 290 PHE A C 1
ATOM 2216 O O . PHE A 1 290 ? -13.253 -4.274 22.091 1.00 97.44 290 PHE A O 1
ATOM 2223 N N . ILE A 1 291 ? -13.782 -6.419 21.709 1.00 97.19 291 ILE A N 1
ATOM 2224 C CA . ILE A 1 291 ? -13.863 -6.799 23.127 1.00 97.19 291 ILE A CA 1
ATOM 2225 C C . ILE A 1 291 ? -12.537 -7.433 23.557 1.00 97.19 291 ILE A C 1
ATOM 2227 O O . ILE A 1 291 ? -11.997 -8.273 22.844 1.00 97.19 291 ILE A O 1
ATOM 2231 N N . GLY A 1 292 ? -12.005 -7.024 24.711 1.00 93.81 292 GLY A N 1
ATOM 2232 C CA . GLY A 1 292 ? -10.673 -7.410 25.201 1.00 93.81 292 GLY A CA 1
ATOM 2233 C C . GLY A 1 292 ? -9.543 -6.507 24.692 1.00 93.81 292 GLY A C 1
ATOM 2234 O O . GLY A 1 292 ? -8.613 -6.217 25.440 1.00 93.81 292 GLY A O 1
ATOM 2235 N N . GLY A 1 293 ? -9.687 -5.953 23.484 1.00 94.38 293 GLY A N 1
ATOM 2236 C CA . GLY A 1 293 ? -8.780 -4.956 22.922 1.00 94.38 293 GLY A CA 1
ATOM 2237 C C . GLY A 1 293 ? -7.591 -5.552 22.174 1.00 94.38 293 GLY A C 1
ATOM 2238 O O . GLY A 1 293 ? -7.147 -6.657 22.455 1.00 94.38 293 GLY A O 1
ATOM 2239 N N . TYR A 1 294 ? -7.054 -4.792 21.219 1.00 92.69 294 TYR A N 1
ATOM 2240 C CA . TYR A 1 294 ? -5.828 -5.150 20.506 1.00 92.69 294 TYR A CA 1
ATOM 2241 C C . TYR A 1 294 ? -4.623 -4.440 21.157 1.00 92.69 294 TYR A C 1
ATOM 2243 O O . TYR A 1 294 ? -4.603 -3.202 21.156 1.00 92.69 294 TYR A O 1
ATOM 2251 N N . PRO A 1 295 ? -3.615 -5.155 21.697 1.00 88.56 295 PRO A N 1
ATOM 2252 C CA . PRO A 1 295 ? -2.503 -4.570 22.456 1.00 88.56 295 PRO A CA 1
ATOM 2253 C C . PRO A 1 295 ? -1.436 -3.965 21.526 1.00 88.56 295 PRO A C 1
ATOM 2255 O O . PRO A 1 295 ? -0.277 -4.377 21.493 1.00 88.56 295 PRO A O 1
ATOM 2258 N N . LYS A 1 296 ? -1.833 -2.986 20.706 1.00 86.75 296 LYS A N 1
ATOM 2259 C CA . LYS A 1 296 ? -0.953 -2.379 19.701 1.00 86.75 296 LYS A CA 1
ATOM 2260 C C . LYS A 1 296 ? 0.237 -1.684 20.369 1.00 86.75 296 LYS A C 1
ATOM 2262 O O . LYS A 1 296 ? 0.049 -0.756 21.148 1.00 86.75 296 LYS A O 1
ATOM 2267 N N . GLY A 1 297 ? 1.446 -2.078 19.972 1.00 84.62 297 GLY A N 1
ATOM 2268 C CA . GLY A 1 297 ? 2.696 -1.483 20.454 1.00 84.62 297 GLY A CA 1
ATOM 2269 C C . GLY A 1 297 ? 3.211 -2.066 21.770 1.00 84.62 297 GLY A C 1
ATOM 2270 O O . GLY A 1 297 ? 4.261 -1.629 22.225 1.00 84.62 297 GLY A O 1
ATOM 2271 N N . SER A 1 298 ? 2.510 -3.041 22.357 1.00 85.94 298 SER A N 1
ATOM 2272 C CA . SER A 1 298 ? 3.030 -3.817 23.482 1.00 85.94 298 SER A CA 1
ATOM 2273 C C . SER A 1 298 ? 3.883 -4.980 22.973 1.00 85.94 298 SER A C 1
ATOM 2275 O O . SER A 1 298 ? 3.485 -5.686 22.045 1.00 85.94 298 SER A O 1
ATOM 2277 N N . ASP A 1 299 ? 5.047 -5.179 23.584 1.00 88.50 299 ASP A N 1
ATOM 2278 C CA . ASP A 1 299 ? 5.921 -6.343 23.394 1.00 88.50 299 ASP A CA 1
ATOM 2279 C C . ASP A 1 299 ? 5.882 -7.304 24.602 1.00 88.50 299 ASP A C 1
ATOM 2281 O O . ASP A 1 299 ? 6.634 -8.282 24.653 1.00 88.50 299 ASP A O 1
ATOM 2285 N N . PHE A 1 300 ? 5.016 -7.017 25.586 1.00 87.94 300 PHE A N 1
ATOM 2286 C CA . PHE A 1 300 ? 4.889 -7.723 26.864 1.00 87.94 300 PHE A CA 1
ATOM 2287 C C . PHE A 1 300 ? 6.226 -7.942 27.597 1.00 87.94 300 PHE A C 1
ATOM 2289 O O . PHE A 1 300 ? 6.367 -8.898 28.365 1.00 87.94 300 PHE A O 1
ATOM 2296 N N . GLY A 1 301 ? 7.235 -7.097 27.349 1.00 83.75 301 GLY A N 1
ATOM 2297 C CA . GLY A 1 301 ? 8.568 -7.229 27.933 1.00 83.75 301 GLY A CA 1
ATOM 2298 C C . GLY A 1 301 ? 9.266 -8.554 27.602 1.00 83.75 301 GLY A C 1
ATOM 2299 O O . GLY A 1 301 ? 10.050 -9.062 28.416 1.00 83.75 301 GLY A O 1
ATOM 2300 N N . ILE A 1 302 ? 8.951 -9.149 26.446 1.00 83.94 302 ILE A N 1
ATOM 2301 C CA . ILE A 1 302 ? 9.535 -10.408 25.981 1.00 83.94 302 ILE A CA 1
ATOM 2302 C C . ILE A 1 302 ? 10.751 -10.105 25.104 1.00 83.94 302 ILE A C 1
ATOM 2304 O O . ILE A 1 302 ? 10.629 -9.654 23.970 1.00 83.94 302 ILE A O 1
ATOM 2308 N N . VAL A 1 303 ? 11.942 -10.432 25.609 1.00 80.69 303 VAL A N 1
ATOM 2309 C CA . VAL A 1 303 ? 13.203 -10.331 24.858 1.00 80.69 303 VAL A CA 1
ATOM 2310 C C . VAL A 1 303 ? 13.971 -11.637 25.018 1.00 80.69 303 VAL A C 1
ATOM 2312 O O . VAL A 1 303 ? 14.439 -11.936 26.113 1.00 80.69 303 VAL A O 1
ATOM 2315 N N . LEU A 1 304 ? 14.069 -12.426 23.939 1.00 72.56 304 LEU A N 1
ATOM 2316 C CA . LEU A 1 304 ? 14.864 -13.665 23.821 1.00 72.56 304 LEU A CA 1
ATOM 2317 C C . LEU A 1 304 ? 15.022 -14.454 25.138 1.00 72.56 304 LEU A C 1
ATOM 2319 O O . LEU A 1 304 ? 16.052 -14.398 25.806 1.00 72.56 304 LEU A O 1
ATOM 2323 N N . GLY A 1 305 ? 13.977 -15.190 25.529 1.00 74.12 305 GLY A N 1
ATOM 2324 C CA . GLY A 1 305 ? 13.977 -16.043 26.728 1.00 74.12 305 GLY A CA 1
ATOM 2325 C C . GLY A 1 305 ? 13.795 -15.301 28.060 1.00 74.12 305 GLY A C 1
ATOM 2326 O O . GLY A 1 305 ? 13.469 -15.933 29.065 1.00 74.12 305 GLY A O 1
ATOM 2327 N N . THR A 1 306 ? 13.922 -13.974 28.073 1.00 79.50 306 THR A N 1
ATOM 2328 C CA . THR A 1 306 ? 13.658 -13.132 29.244 1.00 79.50 306 THR A CA 1
ATOM 2329 C C . THR A 1 306 ? 12.181 -12.751 29.306 1.00 79.50 306 THR A C 1
ATOM 2331 O O . THR A 1 306 ? 11.544 -12.502 28.282 1.00 79.50 306 THR A O 1
ATOM 2334 N N . ARG A 1 307 ? 11.633 -12.704 30.524 1.00 84.75 307 ARG A N 1
ATOM 2335 C CA . ARG A 1 307 ? 10.282 -12.203 30.812 1.00 84.75 307 ARG A CA 1
ATOM 2336 C C . ARG A 1 307 ? 10.365 -11.220 31.969 1.00 84.75 307 ARG A C 1
ATOM 2338 O O . ARG A 1 307 ? 10.598 -11.663 33.099 1.00 84.75 307 ARG A O 1
ATOM 2345 N N . SER A 1 308 ? 10.196 -9.930 31.685 1.00 89.56 308 SER A N 1
ATOM 2346 C CA . SER A 1 308 ? 10.196 -8.889 32.718 1.00 89.56 308 SER A CA 1
ATOM 2347 C C . SER A 1 308 ? 9.012 -9.048 33.678 1.00 89.56 308 SER A C 1
ATOM 2349 O O . SER A 1 308 ? 8.032 -9.742 33.381 1.00 89.56 308 SER A O 1
ATOM 2351 N N . MET A 1 309 ? 9.108 -8.443 34.863 1.00 90.81 309 MET A N 1
ATOM 2352 C CA . MET A 1 309 ? 8.002 -8.464 35.825 1.00 90.81 309 MET A CA 1
ATOM 2353 C C . MET A 1 309 ? 6.847 -7.593 35.335 1.00 90.81 309 MET A C 1
ATOM 2355 O O . MET A 1 309 ? 5.696 -8.018 35.379 1.00 90.81 309 MET A O 1
ATOM 2359 N N . GLU A 1 310 ? 7.171 -6.439 34.764 1.00 91.81 310 GLU A N 1
ATOM 2360 C CA . GLU A 1 310 ? 6.232 -5.491 34.172 1.00 91.81 310 GLU A CA 1
ATOM 2361 C C . GLU A 1 310 ? 5.434 -6.150 33.039 1.00 91.81 310 GLU A C 1
ATOM 2363 O O . GLU A 1 310 ? 4.212 -6.038 32.989 1.00 91.81 310 GLU A O 1
ATOM 2368 N N . GLY A 1 311 ? 6.107 -6.929 32.188 1.00 91.31 311 GLY A N 1
ATOM 2369 C CA . GLY A 1 311 ? 5.485 -7.675 31.097 1.00 91.31 311 GLY A CA 1
ATOM 2370 C C . GLY A 1 311 ? 4.544 -8.785 31.571 1.00 91.31 311 GLY A C 1
ATOM 2371 O O . GLY A 1 311 ? 3.481 -9.008 30.993 1.00 91.31 311 GLY A O 1
ATOM 2372 N N . ARG A 1 312 ? 4.879 -9.457 32.682 1.00 90.62 312 ARG A N 1
ATOM 2373 C CA . ARG A 1 312 ? 3.991 -10.447 33.321 1.00 90.62 312 ARG A CA 1
ATOM 2374 C C . ARG A 1 312 ? 2.745 -9.794 33.909 1.00 90.62 312 ARG A C 1
ATOM 2376 O O . ARG A 1 312 ? 1.658 -10.362 33.809 1.00 90.62 312 ARG A O 1
ATOM 2383 N N . GLU A 1 313 ? 2.892 -8.623 34.522 1.00 93.81 313 GLU A N 1
ATOM 2384 C CA . GLU A 1 313 ? 1.763 -7.848 35.038 1.00 93.81 313 GLU A CA 1
ATOM 2385 C C . GLU A 1 313 ? 0.871 -7.328 33.909 1.00 93.81 313 GLU A C 1
ATOM 2387 O O . GLU A 1 313 ? -0.353 -7.402 34.014 1.00 93.81 313 GLU A O 1
ATOM 2392 N N . GLU A 1 314 ? 1.464 -6.845 32.818 1.00 93.00 314 GLU A N 1
ATOM 2393 C CA . GLU A 1 314 ? 0.736 -6.411 31.628 1.00 93.00 314 GLU A CA 1
ATOM 2394 C C . GLU A 1 314 ? -0.030 -7.570 30.987 1.00 93.00 314 GLU A C 1
ATOM 2396 O O . GLU A 1 314 ? -1.236 -7.456 30.764 1.00 93.00 314 GLU A O 1
ATOM 2401 N N . PHE A 1 315 ? 0.622 -8.719 30.784 1.00 92.38 315 PHE A N 1
ATOM 2402 C CA . PHE A 1 315 ? -0.047 -9.919 30.287 1.00 92.38 315 PHE A CA 1
ATOM 2403 C C . PHE A 1 315 ? -1.186 -10.353 31.214 1.00 92.38 315 PHE A C 1
ATOM 2405 O O . PHE A 1 315 ? -2.259 -10.706 30.737 1.00 92.38 315 PHE A O 1
ATOM 2412 N N . SER A 1 316 ? -0.998 -10.286 32.536 1.00 92.75 316 SER A N 1
ATOM 2413 C CA . SER A 1 316 ? -2.058 -10.590 33.505 1.00 92.75 316 SER A CA 1
ATOM 2414 C C . SER A 1 316 ? -3.257 -9.645 33.353 1.00 92.75 316 SER A C 1
ATOM 2416 O O . SER A 1 316 ? -4.398 -10.101 33.291 1.00 92.75 316 SER A O 1
ATOM 2418 N N . LYS A 1 317 ? -3.026 -8.331 33.220 1.00 93.56 317 LYS A N 1
ATOM 2419 C CA . LYS A 1 317 ? -4.096 -7.346 32.967 1.00 93.56 317 LYS A CA 1
ATOM 2420 C C . LYS A 1 317 ? -4.820 -7.626 31.652 1.00 93.56 317 LYS A C 1
ATOM 2422 O O . LYS A 1 317 ? -6.050 -7.608 31.616 1.00 93.56 317 LYS A O 1
ATOM 2427 N N . TYR A 1 318 ? -4.070 -7.926 30.594 1.00 95.19 318 TYR A N 1
ATOM 2428 C CA . TYR A 1 318 ? -4.622 -8.260 29.286 1.00 95.19 318 TYR A CA 1
ATOM 2429 C C . TYR A 1 318 ? -5.458 -9.546 29.334 1.00 95.19 318 TYR A C 1
ATOM 2431 O O . TYR A 1 318 ? -6.616 -9.552 28.921 1.00 95.19 318 TYR A O 1
ATOM 2439 N N . PHE A 1 319 ? -4.925 -10.605 29.947 1.00 94.56 319 PHE A N 1
ATOM 2440 C CA . PHE A 1 319 ? -5.618 -11.876 30.136 1.00 94.56 319 PHE A CA 1
ATOM 2441 C C . PHE A 1 319 ? -6.914 -11.712 30.936 1.00 94.56 319 PHE A C 1
ATOM 2443 O O . PHE A 1 319 ? -7.942 -12.260 30.555 1.00 94.56 319 PHE A O 1
ATOM 2450 N N . ASN A 1 320 ? -6.899 -10.916 32.007 1.00 94.19 320 ASN A N 1
ATOM 2451 C CA . ASN A 1 320 ? -8.088 -10.659 32.825 1.00 94.19 320 ASN A CA 1
ATOM 2452 C C . ASN A 1 320 ? -9.133 -9.773 32.127 1.00 94.19 320 ASN A C 1
ATOM 2454 O O . ASN A 1 320 ? -10.281 -9.737 32.563 1.00 94.19 320 ASN A O 1
ATOM 2458 N N . SER A 1 321 ? -8.757 -9.083 31.048 1.00 95.00 321 SER A N 1
ATOM 2459 C CA . SER A 1 321 ? -9.679 -8.298 30.218 1.00 95.00 321 SER A CA 1
ATOM 2460 C C . SER A 1 321 ? -10.342 -9.141 29.118 1.00 95.00 321 SER A C 1
ATOM 2462 O O . SER A 1 321 ? -11.352 -8.730 28.546 1.00 95.00 321 SER A O 1
ATOM 2464 N N . ALA A 1 322 ? -9.808 -10.327 28.817 1.00 95.31 322 ALA A N 1
ATOM 2465 C CA . ALA A 1 322 ? -10.395 -11.254 27.857 1.00 95.31 322 ALA A CA 1
ATOM 2466 C C . ALA A 1 322 ? -11.644 -11.957 28.422 1.00 95.31 322 ALA A C 1
ATOM 2468 O O . ALA A 1 322 ? -11.766 -12.198 29.627 1.00 95.31 322 ALA A O 1
ATOM 2469 N N . ILE A 1 323 ? -12.568 -12.320 27.532 1.00 95.88 323 ILE A N 1
ATOM 2470 C CA . ILE A 1 323 ? -13.871 -12.898 27.897 1.00 95.88 323 ILE A CA 1
ATOM 2471 C C . ILE A 1 323 ? -13.878 -14.418 27.749 1.00 95.88 323 ILE A C 1
ATOM 2473 O O . ILE A 1 323 ? -13.088 -14.985 27.003 1.00 95.88 323 ILE A O 1
ATOM 2477 N N . GLU A 1 324 ? -14.791 -15.102 28.428 1.00 92.19 324 GLU A N 1
ATOM 2478 C CA . GLU A 1 324 ? -15.024 -16.536 28.212 1.00 92.19 324 GLU A CA 1
ATOM 2479 C C . GLU A 1 324 ? -16.155 -16.743 27.196 1.00 92.19 324 GLU A C 1
ATOM 2481 O O . GLU A 1 324 ? -17.143 -16.007 27.208 1.00 92.19 324 GLU A O 1
ATOM 2486 N N . GLU A 1 325 ? -16.063 -17.779 26.358 1.00 85.00 325 GLU A N 1
ATOM 2487 C CA . GLU A 1 325 ? -17.062 -18.087 25.317 1.00 85.00 325 GLU A CA 1
ATOM 2488 C C . GLU A 1 325 ? -18.505 -18.086 25.854 1.00 85.00 325 GLU A C 1
ATOM 2490 O O . GLU A 1 325 ? -19.386 -17.449 25.285 1.00 85.00 325 GLU A O 1
ATOM 2495 N N . ASN A 1 326 ? -18.732 -18.721 27.007 1.00 85.88 326 ASN A N 1
ATOM 2496 C CA . ASN A 1 326 ? -20.040 -18.788 27.669 1.00 85.88 326 ASN A CA 1
ATOM 2497 C C . ASN A 1 326 ? -20.112 -17.927 28.947 1.00 85.88 326 ASN A C 1
ATOM 2499 O O . ASN A 1 326 ? -20.926 -18.198 29.837 1.00 85.88 326 ASN A O 1
ATOM 2503 N N . GLY A 1 327 ? -19.248 -16.911 29.048 1.00 90.44 327 GLY A N 1
ATOM 2504 C CA . GLY A 1 327 ? -19.120 -15.999 30.186 1.00 90.44 327 GLY A CA 1
ATOM 2505 C C . GLY A 1 327 ? -20.243 -14.963 30.301 1.00 90.44 327 GLY A C 1
ATOM 2506 O O . GLY A 1 327 ? -21.197 -14.947 29.519 1.00 90.44 327 GLY A O 1
ATOM 2507 N N . ALA A 1 328 ? -20.141 -14.086 31.303 1.00 94.31 328 ALA A N 1
ATOM 2508 C CA . ALA A 1 328 ? -21.130 -13.032 31.541 1.00 94.31 328 ALA A CA 1
ATOM 2509 C C . ALA A 1 328 ? -21.136 -11.987 30.413 1.00 94.31 328 ALA A C 1
ATOM 2511 O O . ALA A 1 328 ? -22.195 -11.550 29.973 1.00 94.31 328 ALA A O 1
ATOM 2512 N N . GLU A 1 329 ? -19.961 -11.647 29.894 1.00 95.31 329 GLU A N 1
ATOM 2513 C CA . GLU A 1 329 ? -19.757 -10.682 28.818 1.00 95.31 329 GLU A CA 1
ATOM 2514 C C . GLU A 1 329 ? -20.354 -11.184 27.501 1.00 95.31 329 GLU A C 1
ATOM 2516 O O . GLU A 1 329 ? -21.072 -10.449 26.827 1.00 95.31 329 GLU A O 1
ATOM 2521 N N . SER A 1 330 ? -20.145 -12.461 27.169 1.00 92.88 330 SER A N 1
ATOM 2522 C CA . SER A 1 330 ? -20.728 -13.097 25.981 1.00 92.88 330 SER A CA 1
ATOM 2523 C C . SER A 1 330 ? -22.258 -13.131 26.045 1.00 92.88 330 SER A C 1
ATOM 2525 O O . SER A 1 330 ? -22.927 -12.833 25.054 1.00 92.88 330 SER A O 1
ATOM 2527 N N . ARG A 1 331 ? -22.833 -13.401 27.228 1.00 92.19 331 ARG A N 1
ATOM 2528 C CA . ARG A 1 331 ? -24.288 -13.305 27.446 1.00 92.19 331 ARG A CA 1
ATOM 2529 C C . ARG A 1 331 ? -24.791 -11.874 27.306 1.00 92.19 331 ARG A C 1
ATOM 2531 O O . ARG A 1 331 ? -25.809 -11.666 26.656 1.00 92.19 331 ARG A O 1
ATOM 2538 N N . ARG A 1 332 ? -24.054 -10.891 27.827 1.00 95.56 332 ARG A N 1
ATOM 2539 C CA . ARG A 1 332 ? -24.398 -9.473 27.677 1.00 95.56 332 ARG A CA 1
ATOM 2540 C C . ARG A 1 332 ? -24.434 -9.050 26.204 1.00 95.56 332 ARG A C 1
ATOM 2542 O O . ARG A 1 332 ? -25.358 -8.360 25.791 1.00 95.56 332 ARG A O 1
ATOM 2549 N N . ILE A 1 333 ? -23.484 -9.503 25.382 1.00 95.31 333 ILE A N 1
ATOM 2550 C CA . ILE A 1 333 ? -23.496 -9.241 23.928 1.00 95.31 333 ILE A CA 1
ATOM 2551 C C . ILE A 1 333 ? -24.747 -9.850 23.275 1.00 95.31 333 ILE A C 1
ATOM 2553 O O . ILE A 1 333 ? -25.397 -9.198 22.454 1.00 95.31 333 ILE A O 1
ATOM 2557 N N . ALA A 1 334 ? -25.115 -11.076 23.654 1.00 91.19 334 ALA A N 1
ATOM 2558 C CA . ALA A 1 334 ? -26.334 -11.713 23.163 1.00 91.19 334 ALA A CA 1
ATOM 2559 C C . ALA A 1 334 ? -27.604 -10.948 23.577 1.00 91.19 334 ALA A C 1
ATOM 2561 O O . ALA A 1 334 ? -28.494 -10.738 22.755 1.00 91.19 334 ALA A O 1
ATOM 2562 N N . GLU A 1 335 ? -27.680 -10.479 24.824 1.00 93.62 335 GLU A N 1
ATOM 2563 C CA . GLU A 1 335 ? -28.787 -9.658 25.329 1.00 93.62 335 GLU A CA 1
ATOM 2564 C C . GLU A 1 335 ? -28.917 -8.335 24.566 1.00 93.62 335 GLU A C 1
ATOM 2566 O O . GLU A 1 335 ? -30.032 -7.932 24.228 1.00 93.62 335 GLU A O 1
ATOM 2571 N N . ILE A 1 336 ? -27.797 -7.690 24.222 1.00 95.44 336 ILE A N 1
ATOM 2572 C CA . ILE A 1 336 ? -27.784 -6.475 23.394 1.00 95.44 336 ILE A CA 1
ATOM 2573 C C . ILE A 1 336 ? -28.352 -6.769 21.998 1.00 95.44 336 ILE A C 1
ATOM 2575 O O . ILE A 1 336 ? -29.186 -6.003 21.505 1.00 95.44 336 ILE A O 1
ATOM 2579 N N . ALA A 1 337 ? -27.952 -7.881 21.371 1.00 93.00 337 ALA A N 1
ATOM 2580 C CA . ALA A 1 337 ? -28.467 -8.287 20.061 1.00 93.00 337 ALA A CA 1
ATOM 2581 C C . ALA A 1 337 ? -29.985 -8.543 20.090 1.00 93.00 337 ALA A C 1
ATOM 2583 O O . ALA A 1 337 ? -30.716 -8.074 19.214 1.00 93.00 337 ALA A O 1
ATOM 2584 N N . ILE A 1 338 ? -30.467 -9.232 21.131 1.00 89.69 338 ILE A N 1
ATOM 2585 C CA . ILE A 1 338 ? -31.892 -9.522 21.342 1.00 89.69 338 ILE A CA 1
ATOM 2586 C C . ILE A 1 338 ? -32.679 -8.228 21.570 1.00 89.69 338 ILE A C 1
ATOM 2588 O O . ILE A 1 338 ? -33.677 -7.988 20.892 1.00 89.69 338 ILE A O 1
ATOM 2592 N N . THR A 1 339 ? -32.216 -7.373 22.484 1.00 92.75 339 THR A N 1
ATOM 2593 C CA . THR A 1 339 ? -32.916 -6.138 22.880 1.00 92.75 339 THR A CA 1
ATOM 2594 C C . THR A 1 339 ? -33.056 -5.160 21.715 1.00 92.75 339 THR A C 1
ATOM 2596 O O . THR A 1 339 ? -34.078 -4.489 21.592 1.00 92.75 339 THR A O 1
ATOM 2599 N N . ASN A 1 340 ? -32.064 -5.111 20.822 1.00 92.56 340 ASN A N 1
ATOM 2600 C CA . ASN A 1 340 ? -32.083 -4.242 19.643 1.00 92.56 340 ASN A CA 1
ATOM 2601 C C . ASN A 1 340 ? -32.638 -4.934 18.382 1.00 92.56 340 ASN A C 1
ATOM 2603 O O . ASN A 1 340 ? -32.682 -4.315 17.320 1.00 92.56 340 ASN A O 1
ATOM 2607 N N . ASN A 1 341 ? -33.071 -6.199 18.482 1.00 90.00 341 ASN A N 1
ATOM 2608 C CA . ASN A 1 341 ? -33.577 -7.011 17.371 1.00 90.00 341 ASN A CA 1
ATOM 2609 C C . ASN A 1 341 ? -32.663 -6.966 16.126 1.00 90.00 341 ASN A C 1
ATOM 2611 O O . ASN A 1 341 ? -33.092 -6.628 15.016 1.00 90.00 341 ASN A O 1
ATOM 2615 N N . VAL A 1 342 ? -31.377 -7.257 16.335 1.00 92.06 342 VAL A N 1
ATOM 2616 C CA . VAL A 1 342 ? -30.321 -7.084 15.332 1.00 92.06 342 VAL A CA 1
ATOM 2617 C C . VAL A 1 342 ? -29.339 -8.251 15.350 1.00 92.06 342 VAL A C 1
ATOM 2619 O O . VAL A 1 342 ? -29.141 -8.902 16.375 1.00 92.06 342 VAL A O 1
ATOM 2622 N N . PHE A 1 343 ? -28.710 -8.521 14.210 1.00 93.44 343 PHE A N 1
ATOM 2623 C CA . PHE A 1 343 ? -27.563 -9.419 14.146 1.00 93.44 343 PHE A CA 1
ATOM 2624 C C . PHE A 1 343 ? -26.295 -8.661 14.543 1.00 93.44 343 PHE A C 1
ATOM 2626 O O . PHE A 1 343 ? -26.029 -7.586 14.007 1.00 93.44 343 PHE A O 1
ATOM 2633 N N . ILE A 1 344 ? -25.503 -9.224 15.454 1.00 95.25 344 ILE A N 1
ATOM 2634 C CA . ILE A 1 344 ? -24.207 -8.661 15.855 1.00 95.25 344 ILE A CA 1
ATOM 2635 C C . ILE A 1 344 ? -23.108 -9.645 15.478 1.00 95.25 344 ILE A C 1
ATOM 2637 O O . ILE A 1 344 ? -23.176 -10.821 15.838 1.00 95.25 344 ILE A O 1
ATOM 2641 N N . VAL A 1 345 ? -22.081 -9.142 14.797 1.00 95.75 345 VAL A N 1
ATOM 2642 C CA . VAL A 1 345 ? -20.807 -9.838 14.589 1.00 95.75 345 VAL A CA 1
ATOM 2643 C C . VAL A 1 345 ? -19.721 -8.989 15.225 1.00 95.75 345 VAL A C 1
ATOM 2645 O O . VAL A 1 345 ? -19.579 -7.815 14.883 1.00 95.75 345 VAL A O 1
ATOM 2648 N N . VAL A 1 346 ? -18.970 -9.558 16.162 1.00 97.00 346 VAL A N 1
ATOM 2649 C CA . VAL A 1 346 ? -17.955 -8.816 16.917 1.00 97.00 346 VAL A CA 1
ATOM 2650 C C . VAL A 1 346 ? -16.702 -9.650 17.132 1.00 97.00 346 VAL A C 1
ATOM 2652 O O . VAL A 1 346 ? -16.785 -10.817 17.515 1.00 97.00 346 VAL A O 1
ATOM 2655 N N . GLY A 1 347 ? -15.540 -9.044 16.882 1.00 96.25 347 GLY A N 1
ATOM 2656 C CA . GLY A 1 347 ? -14.249 -9.616 17.244 1.00 96.25 347 GLY A CA 1
ATOM 2657 C C . GLY A 1 347 ? -13.999 -9.494 18.745 1.00 96.25 347 GLY A C 1
ATOM 2658 O O . GLY A 1 347 ? -14.194 -8.427 19.334 1.00 96.25 347 GLY A O 1
ATOM 2659 N N . VAL A 1 348 ? -13.560 -10.582 19.367 1.00 96.62 348 VAL A N 1
ATOM 2660 C CA . VAL A 1 348 ? -13.311 -10.672 20.806 1.00 96.62 348 VAL A CA 1
ATOM 2661 C C . VAL A 1 348 ? -11.973 -11.351 21.077 1.00 96.62 348 VAL A C 1
ATOM 2663 O O . VAL A 1 348 ? -11.557 -12.247 20.343 1.00 96.62 348 VAL A O 1
ATOM 2666 N N . VAL A 1 349 ? -11.322 -10.953 22.165 1.00 96.25 349 VAL A N 1
ATOM 2667 C CA . VAL A 1 349 ? -10.242 -11.726 22.776 1.00 96.25 349 VAL A CA 1
ATOM 2668 C C . VAL A 1 349 ? -10.872 -12.686 23.777 1.00 96.25 349 VAL A C 1
ATOM 2670 O O . VAL A 1 349 ? -11.438 -12.270 24.790 1.00 96.25 349 VAL A O 1
ATOM 2673 N N . GLU A 1 350 ? -10.805 -13.975 23.469 1.00 93.06 350 GLU A N 1
ATOM 2674 C CA . GLU A 1 350 ? -11.374 -15.049 24.274 1.00 93.06 350 GLU A CA 1
ATOM 2675 C C . GLU A 1 350 ? -10.284 -15.712 25.121 1.00 93.06 350 GLU A C 1
ATOM 2677 O O . GLU A 1 350 ? -9.212 -16.027 24.608 1.00 93.06 350 GLU A O 1
ATOM 2682 N N . ARG A 1 351 ? -10.557 -15.987 26.399 1.00 92.19 351 ARG A N 1
ATOM 2683 C CA . ARG A 1 351 ? -9.672 -16.762 27.275 1.00 92.19 351 ARG A CA 1
ATOM 2684 C C . ARG A 1 351 ? -10.228 -18.148 27.572 1.00 92.19 351 ARG A C 1
ATOM 2686 O O . ARG A 1 351 ? -11.403 -18.307 27.891 1.00 92.19 351 ARG A O 1
ATOM 2693 N N . SER A 1 352 ? -9.352 -19.150 27.545 1.00 86.75 352 SER A N 1
ATOM 2694 C CA . SER A 1 352 ? -9.661 -20.509 28.000 1.00 86.75 352 SER A CA 1
ATOM 2695 C C . SER A 1 352 ? -8.402 -21.219 28.491 1.00 86.75 352 SER A C 1
ATOM 2697 O O . SER A 1 352 ? -7.375 -21.199 27.817 1.00 86.75 352 SER A O 1
ATOM 2699 N N . GLY A 1 353 ? -8.444 -21.817 29.685 1.00 78.25 353 GLY A N 1
ATOM 2700 C CA . GLY A 1 353 ? -7.348 -22.648 30.210 1.00 78.25 353 GLY A CA 1
ATOM 2701 C C . GLY A 1 353 ? -5.966 -21.976 30.272 1.00 78.25 353 GLY A C 1
ATOM 2702 O O . GLY A 1 353 ? -4.960 -22.662 30.132 1.00 78.25 353 GLY A O 1
ATOM 2703 N N . GLY A 1 354 ? -5.899 -20.648 30.435 1.00 79.56 354 GLY A N 1
ATOM 2704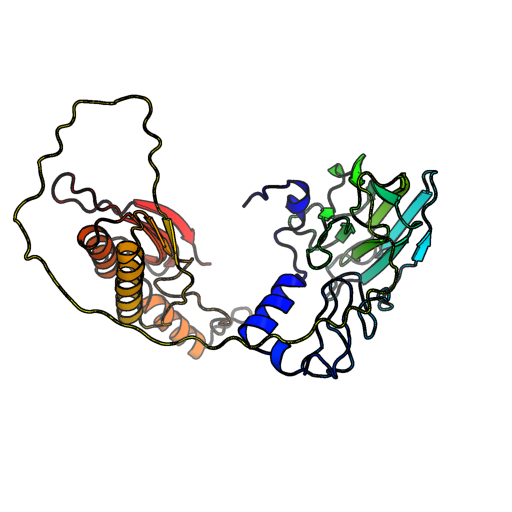 C CA . GLY A 1 354 ? -4.638 -19.886 30.434 1.00 79.56 354 GLY A CA 1
ATOM 2705 C C . GLY A 1 354 ? -4.140 -19.451 29.049 1.00 79.56 354 GLY A C 1
ATOM 2706 O O . GLY A 1 354 ? -3.072 -18.859 28.944 1.00 79.56 354 GLY A O 1
ATOM 2707 N N . THR A 1 355 ? -4.914 -19.712 27.9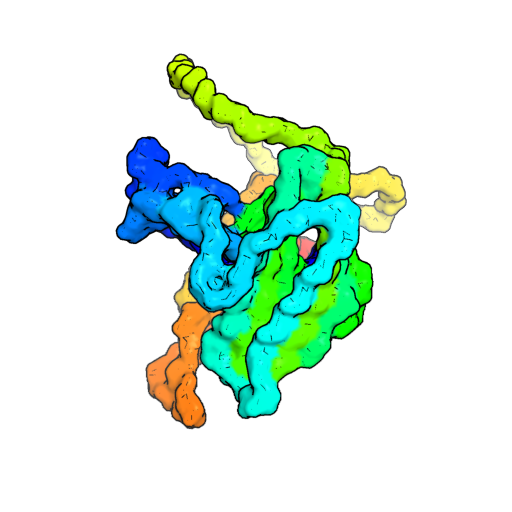95 1.00 78.69 355 THR A N 1
ATOM 2708 C CA . THR A 1 355 ? -4.624 -19.300 26.612 1.00 78.69 355 THR A CA 1
ATOM 2709 C C . THR A 1 355 ? -5.588 -18.217 26.143 1.00 78.69 355 THR A C 1
ATOM 2711 O O . THR A 1 355 ? -6.716 -18.144 26.640 1.00 78.69 355 THR A O 1
ATOM 2714 N N . LEU A 1 356 ? -5.138 -17.384 25.200 1.00 88.12 356 LEU A N 1
ATOM 2715 C CA . LEU A 1 356 ? -5.943 -16.351 24.551 1.00 88.12 356 LEU A CA 1
ATOM 2716 C C . LEU A 1 356 ? -6.167 -16.693 23.077 1.00 88.12 356 LEU A C 1
ATOM 2718 O O . LEU A 1 356 ? -5.283 -17.226 22.407 1.00 88.12 356 LEU A O 1
ATOM 2722 N N . TYR A 1 357 ? -7.346 -16.357 22.571 1.00 85.31 357 TYR A N 1
ATOM 2723 C CA . TYR A 1 357 ? -7.745 -16.566 21.187 1.00 85.31 357 TYR A CA 1
ATOM 2724 C C . TYR A 1 357 ? -8.344 -15.287 20.612 1.00 85.31 357 TYR A C 1
ATOM 2726 O O . TYR A 1 357 ? -9.088 -14.583 21.292 1.00 85.31 357 TYR A O 1
ATOM 2734 N N . CYS A 1 358 ? -8.041 -15.007 19.348 1.00 90.75 358 CYS A N 1
ATOM 2735 C CA . CYS A 1 358 ? -8.781 -14.045 18.551 1.00 90.75 358 CYS A CA 1
ATOM 2736 C C . CYS A 1 358 ? -9.979 -14.792 17.962 1.00 90.75 358 CYS A C 1
ATOM 2738 O O . CYS A 1 358 ? -9.823 -15.679 17.113 1.00 90.75 358 CYS A O 1
ATOM 2740 N N . SER A 1 359 ? -11.161 -14.473 18.478 1.00 88.31 359 SER A N 1
ATOM 2741 C CA . SER A 1 359 ? -12.414 -15.143 18.148 1.00 88.31 359 SER A CA 1
ATOM 2742 C C . SER A 1 359 ? -13.406 -14.139 17.569 1.00 88.31 359 SER A C 1
ATOM 2744 O O . SER A 1 359 ? -13.362 -12.945 17.863 1.00 88.31 359 SER A O 1
ATOM 2746 N N . VAL A 1 360 ? -14.344 -14.623 16.757 1.00 91.75 360 VAL A N 1
ATOM 2747 C CA . VAL A 1 360 ? -15.496 -13.829 16.313 1.00 91.75 360 VAL A CA 1
ATOM 2748 C C . VAL A 1 360 ? -16.776 -14.433 16.875 1.00 91.75 360 VAL A C 1
ATOM 2750 O O . VAL A 1 360 ? -17.048 -15.624 16.697 1.00 91.75 360 VAL A O 1
ATOM 2753 N N . LEU A 1 361 ? -17.566 -13.606 17.560 1.00 90.19 361 LEU A N 1
ATOM 2754 C CA . LEU A 1 361 ? -18.884 -13.986 18.056 1.00 90.19 361 LEU A CA 1
ATOM 2755 C C . LEU A 1 361 ? -19.954 -13.497 17.096 1.00 90.19 361 LEU A C 1
ATOM 2757 O O . LEU A 1 361 ? -19.989 -12.320 16.733 1.00 90.19 361 LEU A O 1
ATOM 2761 N N . THR A 1 362 ? -20.860 -14.402 16.739 1.00 86.81 362 THR A N 1
ATOM 2762 C CA . THR A 1 362 ? -22.078 -14.066 16.004 1.00 86.81 362 THR A CA 1
ATOM 2763 C C . THR A 1 362 ? -23.290 -14.307 16.893 1.00 86.81 362 THR A C 1
ATOM 2765 O O . THR A 1 362 ? -23.449 -15.384 17.468 1.00 86.81 362 THR A O 1
ATOM 2768 N N . ASN A 1 363 ? -24.121 -13.274 17.037 1.00 85.12 363 ASN A N 1
ATOM 2769 C CA . ASN A 1 363 ? -25.322 -13.289 17.864 1.00 85.12 363 ASN A CA 1
ATOM 2770 C C . ASN A 1 363 ? -26.531 -12.876 17.026 1.00 85.12 363 ASN A C 1
ATOM 2772 O O . ASN A 1 363 ? -26.458 -11.947 16.216 1.00 85.12 363 ASN A O 1
ATOM 2776 N N . THR A 1 364 ? -27.649 -13.570 17.231 1.00 74.50 364 THR A N 1
ATOM 2777 C CA . THR A 1 364 ? -28.894 -13.352 16.486 1.00 74.50 364 THR A CA 1
ATOM 2778 C C . THR A 1 364 ? -30.045 -13.064 17.445 1.00 74.50 364 THR A C 1
ATOM 2780 O O . THR A 1 364 ? -30.082 -13.592 18.555 1.00 74.50 364 THR A O 1
ATOM 2783 N N . ALA A 1 365 ? -31.020 -12.272 17.000 1.00 64.50 365 ALA A N 1
ATOM 2784 C CA . ALA A 1 365 ? -32.225 -11.968 17.772 1.00 64.50 365 ALA A CA 1
ATOM 2785 C C . ALA A 1 365 ? -33.269 -13.111 17.779 1.00 64.50 365 ALA A C 1
ATOM 2787 O O . ALA A 1 365 ? -34.361 -12.957 18.330 1.00 64.50 365 ALA A O 1
ATOM 2788 N N . CYS A 1 366 ? -32.987 -14.263 17.154 1.00 49.28 366 CYS A N 1
ATOM 2789 C CA . CYS A 1 366 ? -33.997 -15.299 16.953 1.00 49.28 366 CYS A CA 1
ATOM 2790 C C . CYS A 1 366 ? -34.178 -16.175 18.202 1.00 49.28 366 CYS A C 1
ATOM 2792 O O . CYS A 1 366 ? -33.317 -16.972 18.569 1.00 49.28 366 CYS A O 1
ATOM 2794 N N . SER A 1 367 ? -35.340 -16.046 18.844 1.00 40.00 367 SER A N 1
ATOM 2795 C CA . SER A 1 367 ? -35.736 -16.826 20.019 1.00 40.00 367 SER A CA 1
ATOM 2796 C C . SER A 1 367 ? -36.344 -18.172 19.613 1.00 40.00 367 SER A C 1
ATOM 2798 O O . SER A 1 367 ? -37.555 -18.358 19.708 1.00 40.00 367 SER A O 1
ATOM 2800 N N . TYR A 1 368 ? -35.532 -19.144 19.194 1.00 31.80 368 TYR A N 1
ATOM 2801 C CA . TYR A 1 368 ? -35.994 -20.537 19.174 1.00 31.80 368 TYR A CA 1
ATOM 2802 C C . TYR A 1 368 ? -35.848 -21.110 20.589 1.00 31.80 368 TYR A C 1
ATOM 2804 O O . TYR A 1 368 ? -34.787 -21.577 20.986 1.00 31.80 368 TYR A O 1
ATOM 2812 N N . GLY A 1 369 ? -36.910 -20.982 21.391 1.00 34.19 369 GLY A N 1
ATOM 2813 C CA . GLY A 1 369 ? -37.032 -21.626 22.701 1.00 34.19 369 GLY A CA 1
ATOM 2814 C C . GLY A 1 369 ? -35.901 -21.313 23.687 1.00 34.19 369 GLY A C 1
ATOM 2815 O O . GLY A 1 369 ? -35.085 -22.183 23.962 1.00 34.19 369 GLY A O 1
ATOM 2816 N N . ARG A 1 370 ? -35.868 -20.095 24.253 1.00 30.55 370 ARG A N 1
ATOM 2817 C CA . ARG A 1 370 ? -34.980 -19.701 25.377 1.00 30.55 370 ARG A CA 1
ATOM 2818 C C . ARG A 1 370 ? -33.536 -20.237 25.275 1.00 30.55 370 ARG A C 1
ATOM 2820 O O . ARG A 1 370 ? -32.962 -20.670 26.274 1.00 30.55 370 ARG A O 1
ATOM 2827 N N . ARG A 1 371 ? -32.940 -20.224 24.082 1.00 35.09 371 ARG A N 1
ATOM 2828 C CA . ARG A 1 371 ? -31.523 -20.540 23.892 1.00 35.09 371 ARG A CA 1
ATOM 2829 C C . ARG A 1 371 ? -30.871 -19.447 23.068 1.00 35.09 371 ARG A C 1
ATOM 2831 O O . ARG A 1 371 ? -31.253 -19.195 21.931 1.00 35.09 371 ARG A O 1
ATOM 2838 N N . VAL A 1 372 ? -29.900 -18.795 23.694 1.00 40.34 372 VAL A N 1
ATOM 2839 C CA . VAL A 1 372 ? -28.938 -17.914 23.044 1.00 40.34 372 VAL A CA 1
ATOM 2840 C C . VAL A 1 372 ? -28.112 -18.777 22.089 1.00 40.34 372 VAL A C 1
ATOM 2842 O O . VAL A 1 372 ? -27.462 -19.723 22.531 1.00 40.34 372 VAL A O 1
ATOM 2845 N N . VAL A 1 373 ? -28.152 -18.482 20.789 1.00 43.91 373 VAL A N 1
ATOM 2846 C CA . VAL A 1 373 ? -27.220 -19.080 19.824 1.00 43.91 373 VAL A CA 1
ATOM 2847 C C . VAL A 1 373 ? -26.015 -18.152 19.733 1.00 43.91 373 VAL A C 1
ATOM 2849 O O . VAL A 1 373 ? -26.007 -17.217 18.935 1.00 43.91 373 VAL A O 1
ATOM 2852 N N . ILE A 1 374 ? -25.023 -18.397 20.590 1.00 52.88 374 ILE A N 1
ATOM 2853 C CA . ILE A 1 374 ? -23.654 -17.930 20.363 1.00 52.88 374 ILE A CA 1
ATOM 2854 C C . ILE A 1 374 ? -23.063 -18.908 19.354 1.00 52.88 374 ILE A C 1
ATOM 2856 O O . ILE A 1 374 ? -22.865 -20.079 19.671 1.00 52.88 374 ILE A O 1
ATOM 2860 N N . SER A 1 375 ? -22.832 -18.453 18.125 1.00 51.97 375 SER A N 1
ATOM 2861 C CA . SER A 1 375 ? -22.074 -19.239 17.154 1.00 51.97 375 SER A CA 1
ATOM 2862 C C . SER A 1 375 ? -20.684 -18.630 17.032 1.00 51.97 375 SER A C 1
ATOM 2864 O O . SER A 1 375 ? -20.521 -17.523 16.506 1.00 51.97 375 SER A O 1
ATOM 2866 N N . LEU A 1 376 ? -19.687 -19.345 17.553 1.00 51.94 376 LEU A N 1
ATOM 2867 C CA . LEU A 1 376 ? -18.273 -19.044 17.359 1.00 51.94 376 LEU A CA 1
ATOM 2868 C C . LEU A 1 376 ? -17.896 -19.502 15.946 1.00 51.94 376 LEU A C 1
ATOM 2870 O O . LEU A 1 376 ? -17.967 -20.691 15.642 1.00 51.94 376 LEU A O 1
ATOM 2874 N N . VAL A 1 377 ? -17.579 -18.567 15.050 1.00 49.81 377 VAL A N 1
ATOM 2875 C CA . VAL A 1 377 ? -17.385 -18.907 13.624 1.00 49.81 377 VAL A CA 1
ATOM 2876 C C . VAL A 1 377 ? -15.936 -19.298 13.333 1.00 49.81 377 VAL A C 1
ATOM 2878 O O . VAL A 1 377 ? -15.692 -20.182 12.518 1.00 49.81 377 VAL A O 1
ATOM 2881 N N . THR A 1 378 ? -14.972 -18.690 14.027 1.00 53.53 378 THR A N 1
ATOM 2882 C CA . THR A 1 378 ? -13.536 -18.961 13.865 1.00 53.53 378 THR A CA 1
ATOM 2883 C C . THR A 1 378 ? -12.780 -18.640 15.151 1.00 53.53 378 THR A C 1
ATOM 2885 O O . THR A 1 378 ? -13.086 -17.639 15.803 1.00 53.53 378 THR A O 1
ATOM 2888 N N . LYS A 1 379 ? -11.781 -19.466 15.482 1.00 51.44 379 LYS A N 1
ATOM 2889 C CA . LYS A 1 379 ? -10.902 -19.325 16.648 1.00 51.44 379 LYS A CA 1
ATOM 2890 C C . LYS A 1 379 ? -9.449 -19.424 16.196 1.00 51.44 379 LYS A C 1
ATOM 2892 O O . LYS A 1 379 ? -9.059 -20.458 15.658 1.00 51.44 379 LYS A O 1
ATOM 2897 N N . SER A 1 380 ? -8.661 -18.382 16.431 1.00 44.00 380 SER A N 1
ATOM 2898 C CA . SER A 1 380 ? -7.218 -18.378 16.162 1.00 44.00 380 SER A CA 1
ATOM 2899 C C . SER A 1 380 ? -6.468 -18.158 17.467 1.00 44.00 380 SER A C 1
ATOM 2901 O O . SER A 1 380 ? -6.784 -17.229 18.204 1.00 44.00 380 SER A O 1
ATOM 2903 N N . MET A 1 381 ? -5.499 -19.015 17.787 1.00 41.34 381 MET A N 1
ATOM 2904 C CA . MET A 1 381 ? -4.692 -18.853 18.999 1.00 41.34 381 MET A CA 1
ATOM 2905 C C . MET A 1 381 ? -3.831 -17.591 18.885 1.00 41.34 381 MET A C 1
ATOM 2907 O O . MET A 1 381 ? -3.178 -17.384 17.865 1.00 41.34 381 MET A O 1
ATOM 2911 N N . ILE A 1 382 ? -3.839 -16.758 19.925 1.00 56.69 382 ILE A N 1
ATOM 2912 C CA . ILE A 1 382 ? -2.922 -15.623 20.047 1.00 56.69 382 ILE A CA 1
ATOM 2913 C C . ILE A 1 382 ? -1.634 -16.201 20.636 1.00 56.69 382 ILE A C 1
ATOM 2915 O O . ILE A 1 382 ? -1.607 -16.562 21.814 1.00 56.69 382 ILE A O 1
ATOM 2919 N N . SER A 1 383 ? -0.629 -16.400 19.779 1.00 38.88 383 SER A N 1
ATOM 2920 C CA . SER A 1 383 ? 0.678 -16.971 20.134 1.00 38.88 383 SER A CA 1
ATOM 2921 C C . SER A 1 383 ? 1.640 -15.924 20.667 1.00 38.88 383 SER A C 1
ATOM 2923 O O . SER A 1 383 ? 1.799 -14.910 19.947 1.00 38.88 383 SER A O 1
#

InterPro domains:
  IPR000132 Nitrilase/cyanide hydratase, conserved site [PS00920] (280-295)
  IPR001506 Peptidase M12A [PS51864] (1-32)
  IPR003010 Carbon-nitrogen hydrolase [PF00795] (250-361)
  IPR003010 Carbon-nitrogen hydrolase [PS50263] (248-383)
  IPR036526 Carbon-nitrogen hydrolase superfamily [G3DSA:3.60.110.10] (244-373)
  IPR036526 Carbon-nitrogen hydrolase superfamily [SSF56317] (248-361)
  IPR044149 Nitrilase/Cyanide hydratase [PTHR46044] (247-362)

Foldseek 3Di:
DQDPDNLCFQQPPAPDDALVNVVVVCVVVVLLVLADPVPAAQAPLPWGQGSVHRQATDEGPQFDDRRRPDGDPPAAEEEAEFAQDKDKDKDKDDAQVFADFAPDKRKHKYKYAYDAQKKKKKFWQFKPPFDPDRNSHFWWKFKAQDPRSSGTGRIDRDRVSHGPMDIHPDRIIMMMTIHGGHMIMTMMMMHIDRHPDHDPPPDDPPDDDDDDDDDDDDDDDDDDDDDDDDDDDDDDPDDDDPDDPPDAAEAEDDDAAPALCQPVLLVVVLVVLLVSVVVPHQEYEYDAASQLGDPPPDPLCDDDPDHDPSSVVVVVSSLVSFAALPGPSVVSSQVSCQVSQHWYWYWGFHDDPRWTWGWIWIWGNDDPDPDTPTDTPDTGTPD